Protein AF-0000000083567656 (afdb_homodimer)

Solvent-accessible surface area (backbone atoms only — not comparable to full-atom values): 22938 Å² total; per-residue (Å²): 100,52,28,38,37,32,30,38,28,47,14,82,64,32,54,47,35,60,22,26,68,74,39,54,60,36,34,38,37,46,45,46,76,47,65,49,95,73,38,38,42,34,34,30,36,38,22,74,48,55,68,63,61,49,52,60,35,38,71,75,17,85,25,46,45,78,73,39,84,72,50,76,50,93,74,30,33,34,33,35,31,38,36,64,36,57,42,62,67,59,34,40,33,42,74,72,58,58,33,43,76,49,38,37,34,33,51,45,65,32,31,41,35,35,35,38,24,61,27,68,66,42,47,50,50,48,51,50,51,30,57,77,68,70,44,70,67,39,78,76,45,30,25,32,71,35,56,58,52,84,64,20,58,32,72,16,50,70,68,24,46,50,49,50,46,49,33,53,74,66,32,42,52,81,34,87,87,38,47,66,56,57,48,13,56,75,72,71,47,50,49,68,60,41,52,53,36,42,31,49,30,48,43,30,34,42,49,57,65,42,64,72,48,79,81,64,76,73,80,78,73,80,123,100,52,31,39,38,32,31,38,29,48,15,82,66,34,56,48,35,60,25,26,67,74,38,54,60,36,35,38,37,47,45,48,76,46,66,50,95,73,39,38,44,35,35,31,36,38,23,72,50,56,68,63,62,48,52,59,36,39,70,74,18,84,25,47,45,77,74,38,82,70,50,77,50,94,74,30,33,34,32,34,31,37,34,63,37,58,44,62,66,60,35,41,35,44,74,72,56,57,34,43,78,50,37,37,34,33,51,44,64,31,31,41,34,35,34,39,24,62,26,68,68,42,47,50,50,51,51,50,51,29,58,77,68,70,43,70,66,39,76,76,44,29,24,32,70,35,54,58,51,85,65,21,58,34,74,17,49,69,67,26,46,49,49,50,47,50,34,53,74,68,30,43,52,79,34,87,87,37,47,65,58,58,47,13,56,75,71,71,47,50,47,68,60,42,54,52,38,41,31,49,30,49,44,32,35,41,48,58,66,41,64,72,50,80,80,69,78,73,80,76,74,80,124

Foldseek 3Di:
DKKKWKKKAFCVLAHLQQLCQQPQQKKKKWDDWDDDQAKIKTKIKIARDDPVSSCVRVVPTPQWAPWDWDDDDDRITIIIIIGGPNCNLVNCLCPPLVKDWHMWMDHRGMIMTMIMGPDVVSVVVSVVVCVVVVGDMGGDDMGDDWPDPPCHTLNAHPLLVVLVVLCVVVCVVPDPVADLCNSCVVVVHDSVVSVVSPVVSVVSNCVRPPVVDPDDPDPPPDD/DKKKFKKKAFCVLAHLQQLCQQPQQKKKKWDDWDDDLAKIKTKIKIARDDPVSSCVSVVPTPQWAPWDWDDDDDRITIIIIIGGPNCNLVNCLCPPLVKDWHMWMDHRGMIMTMIMGPDVVSVVVSVVVCVVVVGPMGGPDMGDDWPDPPCPTLNAHPQLVVLVVLCVVVCVVPDPVADLCNSCVVVVHHSVVSVVSPVVSCVSNCVRPPVVDPDDDDPPPDD

Radius of gyration: 25.38 Å; Cα contacts (8 Å, |Δi|>4): 922; chains: 2; bounding box: 62×74×57 Å

InterPro domains:
  IPR007050 Bacterioopsin activator-type, HTH domain [PF04967] (156-206)
  IPR031803 Bacterioopsin transcriptional activator, GAF and HTH associated domain [PF15915] (6-149)
  IPR036388 Winged helix-like DNA-binding domain superfamily [G3DSA:1.10.10.10] (137-203)

pLDDT: mean 82.45, std 15.42, range [22.59, 96.94]

Structure (mmCIF, N/CA/C/O backbone):
data_AF-0000000083567656-model_v1
#
loop_
_entity.id
_entity.type
_entity.pdbx_description
1 polymer 'Putative DNA binding protein'
#
loop_
_atom_site.group_PDB
_atom_site.id
_atom_site.type_symbol
_atom_site.label_atom_id
_atom_site.label_alt_id
_atom_site.label_comp_id
_atom_site.label_asym_id
_atom_site.label_entity_id
_atom_site.label_seq_id
_atom_site.pdbx_PDB_ins_code
_atom_site.Cartn_x
_atom_site.Cartn_y
_atom_site.Cartn_z
_atom_site.occupancy
_atom_site.B_iso_or_equiv
_atom_site.auth_seq_id
_atom_site.auth_comp_id
_atom_site.auth_asym_id
_atom_site.auth_atom_id
_atom_site.pdbx_PDB_model_num
ATOM 1 N N . MET A 1 1 ? -5.852 10.711 -6.688 1 58.94 1 MET A N 1
ATOM 2 C CA . MET A 1 1 ? -4.633 10.18 -6.09 1 58.94 1 MET A CA 1
ATOM 3 C C . MET A 1 1 ? -4.898 8.828 -5.426 1 58.94 1 MET A C 1
ATOM 5 O O . MET A 1 1 ? -5.988 8.594 -4.906 1 58.94 1 MET A O 1
ATOM 9 N N . SER A 1 2 ? -4.086 7.859 -5.734 1 74.5 2 SER A N 1
ATOM 10 C CA . SER A 1 2 ? -4.352 6.496 -5.289 1 74.5 2 SER A CA 1
ATOM 11 C C . SER A 1 2 ? -4.23 6.379 -3.771 1 74.5 2 SER A C 1
ATOM 13 O O . SER A 1 2 ? -3.617 7.23 -3.125 1 74.5 2 SER A O 1
ATOM 15 N N . LEU A 1 3 ? -5.02 5.609 -3.199 1 81.94 3 LEU A N 1
ATOM 16 C CA . LEU A 1 3 ? -4.945 5.312 -1.773 1 81.94 3 LEU A CA 1
ATOM 17 C C . LEU A 1 3 ? -5.055 3.811 -1.525 1 81.94 3 LEU A C 1
ATOM 19 O O . LEU A 1 3 ? -5.496 3.062 -2.398 1 81.94 3 LEU A O 1
ATOM 23 N N . PHE A 1 4 ? -4.559 3.469 -0.354 1 85 4 PHE A N 1
ATOM 24 C CA . PHE A 1 4 ? -4.57 2.061 0.02 1 85 4 PHE A CA 1
ATOM 25 C C . PHE A 1 4 ? -5.445 1.832 1.246 1 85 4 PHE A C 1
ATOM 27 O O . PHE A 1 4 ? -5.371 2.586 2.219 1 85 4 PHE A O 1
ATOM 34 N N . GLY A 1 5 ? -6.336 0.847 1.155 1 86.19 5 GLY A N 1
ATOM 35 C CA . GLY A 1 5 ? -7.148 0.437 2.289 1 86.19 5 GLY A CA 1
ATOM 36 C C . GLY A 1 5 ? -6.898 -0.998 2.715 1 86.19 5 GLY A C 1
ATOM 37 O O . GLY A 1 5 ? -6.746 -1.884 1.87 1 86.19 5 GLY A O 1
ATOM 38 N N . GLU A 1 6 ? -6.738 -1.201 3.996 1 86.75 6 GLU A N 1
ATOM 39 C CA . GLU A 1 6 ? -6.723 -2.543 4.57 1 86.75 6 GLU A CA 1
ATOM 40 C C . GLU A 1 6 ? -8.094 -2.924 5.121 1 86.75 6 GLU A C 1
ATOM 42 O O . GLU A 1 6 ? -8.68 -2.182 5.914 1 86.75 6 GLU A O 1
ATOM 47 N N . PHE A 1 7 ? -8.516 -4.102 4.672 1 89.31 7 PHE A N 1
ATOM 48 C CA . PHE A 1 7 ? -9.859 -4.531 5.047 1 89.31 7 PHE A CA 1
ATOM 49 C C . PHE A 1 7 ? -9.82 -5.887 5.742 1 89.31 7 PHE A C 1
ATOM 51 O O . PHE A 1 7 ? -8.953 -6.715 5.449 1 89.31 7 PHE A O 1
ATOM 58 N N . HIS A 1 8 ? -10.719 -6.047 6.645 1 91.56 8 HIS A N 1
ATOM 59 C CA . HIS A 1 8 ? -11.031 -7.359 7.199 1 91.56 8 HIS A CA 1
ATOM 60 C C . HIS A 1 8 ? -12.438 -7.805 6.801 1 91.56 8 HIS A C 1
ATOM 62 O O . HIS A 1 8 ? -13.367 -6.996 6.773 1 91.56 8 HIS A O 1
ATOM 68 N N . VAL A 1 9 ? -12.578 -9.016 6.469 1 93.12 9 VAL A N 1
ATOM 69 C CA . VAL A 1 9 ? -13.883 -9.602 6.164 1 93.12 9 VAL A CA 1
ATOM 70 C C . VAL A 1 9 ? -13.938 -11.031 6.707 1 93.12 9 VAL A C 1
ATOM 72 O O . VAL A 1 9 ? -13.016 -11.82 6.496 1 93.12 9 VAL A O 1
ATOM 75 N N . PRO A 1 10 ? -15.023 -11.32 7.402 1 93.75 10 PRO A N 1
ATOM 76 C CA . PRO A 1 10 ? -15.18 -12.711 7.832 1 93.75 10 PRO A CA 1
ATOM 77 C C . PRO A 1 10 ? -15.195 -13.688 6.664 1 93.75 10 PRO A C 1
ATOM 79 O O . PRO A 1 10 ? -15.742 -13.383 5.605 1 93.75 10 PRO A O 1
ATOM 82 N N . ALA A 1 11 ? -14.648 -14.898 6.895 1 92.69 11 ALA A N 1
ATOM 83 C CA . ALA A 1 11 ? -14.547 -15.898 5.832 1 92.69 11 ALA A CA 1
ATOM 84 C C . ALA A 1 11 ? -15.93 -16.312 5.328 1 92.69 11 ALA A C 1
ATOM 86 O O . ALA A 1 11 ? -16.094 -16.609 4.145 1 92.69 11 ALA A O 1
ATOM 87 N N . ASP A 1 12 ? -16.891 -16.297 6.152 1 91.19 12 ASP A N 1
ATOM 88 C CA . ASP A 1 12 ? -18.219 -16.719 5.754 1 91.19 12 ASP A CA 1
ATOM 89 C C . ASP A 1 12 ? -18.891 -15.672 4.867 1 91.19 12 ASP A C 1
ATOM 91 O O . ASP A 1 12 ? -19.922 -15.953 4.234 1 91.19 12 ASP A O 1
ATOM 95 N N . ALA A 1 13 ? -18.328 -14.516 4.754 1 89.88 13 ALA A N 1
ATOM 96 C CA . ALA A 1 13 ? -18.828 -13.469 3.865 1 89.88 13 ALA A CA 1
ATOM 97 C C . ALA A 1 13 ? -17.938 -13.328 2.631 1 89.88 13 ALA A C 1
ATOM 99 O O . ALA A 1 13 ? -18.078 -12.383 1.856 1 89.88 13 ALA A O 1
ATOM 100 N N . PHE A 1 14 ? -17 -14.219 2.424 1 88.25 14 PHE A N 1
ATOM 101 C CA . PHE A 1 14 ? -16.094 -14.125 1.29 1 88.25 14 PHE A CA 1
ATOM 102 C C . PHE A 1 14 ? -15.812 -15.508 0.711 1 88.25 14 PHE A C 1
ATOM 104 O O . PHE A 1 14 ? -16.594 -16.016 -0.099 1 88.25 14 PHE A O 1
ATOM 111 N N . ALA A 1 15 ? -14.688 -16.188 1.2 1 87.12 15 ALA A N 1
ATOM 112 C CA . ALA A 1 15 ? -14.391 -17.484 0.608 1 87.12 15 ALA A CA 1
ATOM 113 C C . ALA A 1 15 ? -13.789 -18.438 1.64 1 87.12 15 ALA A C 1
ATOM 115 O O . ALA A 1 15 ? -13.117 -18 2.58 1 87.12 15 ALA A O 1
ATOM 116 N N . LEU A 1 16 ? -14.094 -19.766 1.418 1 92 16 LEU A N 1
ATOM 117 C CA . LEU A 1 16 ? -13.414 -20.859 2.074 1 92 16 LEU A CA 1
ATOM 118 C C . LEU A 1 16 ? -13.727 -20.891 3.566 1 92 16 LEU A C 1
ATOM 120 O O . LEU A 1 16 ? -12.875 -21.266 4.379 1 92 16 LEU A O 1
ATOM 124 N N . ALA A 1 17 ? -14.914 -20.438 3.91 1 92.31 17 ALA A N 1
ATOM 125 C CA . ALA A 1 17 ? -15.297 -20.422 5.32 1 92.31 17 ALA A CA 1
ATOM 126 C C . ALA A 1 17 ? -15.234 -21.812 5.93 1 92.31 17 ALA A C 1
ATOM 128 O O . ALA A 1 17 ? -14.648 -22 6.996 1 92.31 17 ALA A O 1
ATOM 129 N N . GLU A 1 18 ? -15.789 -22.766 5.27 1 92.81 18 GLU A N 1
ATOM 130 C CA . GLU A 1 18 ? -15.82 -24.141 5.793 1 92.81 18 GLU A CA 1
ATOM 131 C C . GLU A 1 18 ? -14.422 -24.734 5.848 1 92.81 18 GLU A C 1
ATOM 133 O O . GLU A 1 18 ? -14.078 -25.438 6.801 1 92.81 18 GLU A O 1
ATOM 138 N N . THR A 1 19 ? -13.633 -24.484 4.816 1 93.56 19 THR A N 1
ATOM 139 C CA . THR A 1 19 ? -12.266 -24.984 4.766 1 93.56 19 THR A CA 1
ATOM 140 C C . THR A 1 19 ? -11.445 -24.453 5.934 1 93.56 19 THR A C 1
ATOM 142 O O . THR A 1 19 ? -10.766 -25.219 6.621 1 93.56 19 THR A O 1
ATOM 145 N N . LEU A 1 20 ? -11.562 -23.156 6.137 1 92.56 20 LEU A N 1
ATOM 146 C CA . LEU A 1 20 ? -10.797 -22.5 7.191 1 92.56 20 LEU A CA 1
ATOM 147 C C . LEU A 1 20 ? -11.266 -22.953 8.57 1 92.56 20 LEU A C 1
ATOM 149 O O . LEU A 1 20 ? -10.469 -23.047 9.508 1 92.56 20 LEU A O 1
ATOM 153 N N . ALA A 1 21 ? -12.531 -23.281 8.727 1 91.31 21 ALA A N 1
ATOM 154 C CA . ALA A 1 21 ? -13.07 -23.781 9.992 1 91.31 21 ALA A CA 1
ATOM 155 C C . ALA A 1 21 ? -12.547 -25.188 10.289 1 91.31 21 ALA A C 1
ATOM 157 O O . ALA A 1 21 ? -12.305 -25.531 11.445 1 91.31 21 ALA A O 1
ATOM 158 N N . THR A 1 22 ? -12.383 -25.953 9.266 1 90.81 22 THR A N 1
ATOM 159 C CA . THR A 1 22 ? -11.961 -27.344 9.391 1 90.81 22 THR A CA 1
ATOM 160 C C . THR A 1 22 ? -10.469 -27.422 9.711 1 90.81 22 THR A C 1
ATOM 162 O O . THR A 1 22 ? -10.031 -28.344 10.414 1 90.81 22 THR A O 1
ATOM 165 N N . ALA A 1 23 ? -9.703 -26.438 9.148 1 89.75 23 ALA A N 1
ATOM 166 C CA . ALA A 1 23 ? -8.25 -26.406 9.344 1 89.75 23 ALA A CA 1
ATOM 167 C C . ALA A 1 23 ? -7.793 -25.031 9.797 1 89.75 23 ALA A C 1
ATOM 169 O O . ALA A 1 23 ? -7.289 -24.234 8.992 1 89.75 23 ALA A O 1
ATOM 170 N N . PRO A 1 24 ? -7.801 -24.812 11.07 1 85.81 24 PRO A N 1
ATOM 171 C CA . PRO A 1 24 ? -7.562 -23.453 11.578 1 85.81 24 PRO A CA 1
ATOM 172 C C . PRO A 1 24 ? -6.109 -23.016 11.422 1 85.81 24 PRO A C 1
ATOM 174 O O . PRO A 1 24 ? -5.812 -21.828 11.516 1 85.81 24 PRO A O 1
ATOM 177 N N . GLU A 1 25 ? -5.234 -23.969 11.125 1 89.62 25 GLU A N 1
ATOM 178 C CA . GLU A 1 25 ? -3.822 -23.625 11.016 1 89.62 25 GLU A CA 1
ATOM 179 C C . GLU A 1 25 ? -3.463 -23.219 9.586 1 89.62 25 GLU A C 1
ATOM 181 O O . GLU A 1 25 ? -2.332 -22.812 9.312 1 89.62 25 GLU A O 1
ATOM 186 N N . LEU A 1 26 ? -4.465 -23.281 8.727 1 90.88 26 LEU A N 1
ATOM 187 C CA . LEU A 1 26 ? -4.227 -22.969 7.324 1 90.88 26 LEU A CA 1
ATOM 188 C C . LEU A 1 26 ? -3.955 -21.484 7.145 1 90.88 26 LEU A C 1
ATOM 190 O O . LEU A 1 26 ? -4.598 -20.641 7.785 1 90.88 26 LEU A O 1
ATOM 194 N N . ILE A 1 27 ? -3.041 -21.219 6.363 1 90.62 27 ILE A N 1
ATOM 195 C CA . ILE A 1 27 ? -2.773 -19.875 5.883 1 90.62 27 ILE A CA 1
ATOM 196 C C . ILE A 1 27 ? -2.92 -19.828 4.363 1 90.62 27 ILE A C 1
ATOM 198 O O . ILE A 1 27 ? -2.309 -20.625 3.648 1 90.62 27 ILE A O 1
ATOM 202 N N . ILE A 1 28 ? -3.773 -18.938 3.939 1 90.12 28 ILE A N 1
ATOM 203 C CA . ILE A 1 28 ? -4.004 -18.781 2.506 1 90.12 28 ILE A CA 1
ATOM 204 C C . ILE A 1 28 ? -3.574 -17.391 2.062 1 90.12 28 ILE A C 1
ATOM 206 O O . ILE A 1 28 ? -3.902 -16.391 2.717 1 90.12 28 ILE A O 1
ATOM 210 N N . GLU A 1 29 ? -2.83 -17.328 1.002 1 87.38 29 GLU A N 1
ATOM 211 C CA . GLU A 1 29 ? -2.408 -16.062 0.413 1 87.38 29 GLU A CA 1
ATOM 212 C C . GLU A 1 29 ? -2.686 -16.031 -1.087 1 87.38 29 GLU A C 1
ATOM 214 O O . GLU A 1 29 ? -2.148 -16.844 -1.84 1 87.38 29 GLU A O 1
ATOM 219 N N . THR A 1 30 ? -3.449 -15.008 -1.426 1 82.62 30 THR A N 1
ATOM 220 C CA . THR A 1 30 ? -3.775 -14.922 -2.846 1 82.62 30 THR A CA 1
ATOM 221 C C . THR A 1 30 ? -2.662 -14.219 -3.615 1 82.62 30 THR A C 1
ATOM 223 O O . THR A 1 30 ? -2.016 -13.305 -3.09 1 82.62 30 THR A O 1
ATOM 226 N N . GLU A 1 31 ? -2.285 -14.719 -4.688 1 67 31 GLU A N 1
ATOM 227 C CA . GLU A 1 31 ? -1.258 -14.133 -5.547 1 67 31 GLU A CA 1
ATOM 228 C C . GLU A 1 31 ? -1.872 -13.219 -6.602 1 67 31 GLU A C 1
ATOM 230 O O . GLU A 1 31 ? -1.476 -12.062 -6.734 1 67 31 GLU A O 1
ATOM 235 N N . ARG A 1 32 ? -2.639 -13.688 -7.461 1 63 32 ARG A N 1
ATOM 236 C CA . ARG A 1 32 ? -3.289 -12.969 -8.547 1 63 32 ARG A CA 1
ATOM 237 C C . ARG A 1 32 ? -4.758 -13.359 -8.664 1 63 32 ARG A C 1
ATOM 239 O O . ARG A 1 32 ? -5.117 -14.516 -8.445 1 63 32 ARG A O 1
ATOM 246 N N . VAL A 1 33 ? -5.473 -12.242 -8.719 1 61.16 33 VAL A N 1
ATOM 247 C CA . VAL A 1 33 ? -6.906 -12.492 -8.852 1 61.16 33 VAL A CA 1
ATOM 248 C C . VAL A 1 33 ? -7.367 -12.094 -10.258 1 61.16 33 VAL A C 1
ATOM 250 O O . VAL A 1 33 ? -7.066 -11 -10.727 1 61.16 33 VAL A O 1
ATOM 253 N N . ALA A 1 34 ? -7.684 -13.062 -10.969 1 60.03 34 ALA A N 1
ATOM 254 C CA . ALA A 1 34 ? -8.406 -12.766 -12.203 1 60.03 34 ALA A CA 1
ATOM 255 C C . ALA A 1 34 ? -9.914 -12.867 -11.984 1 60.03 34 ALA A C 1
ATOM 257 O O . ALA A 1 34 ? -10.398 -13.781 -11.312 1 60.03 34 ALA A O 1
ATOM 258 N N . ALA A 1 35 ? -10.484 -11.789 -12.25 1 58.16 35 ALA A N 1
ATOM 259 C CA . ALA A 1 35 ? -11.922 -11.797 -12.016 1 58.16 35 ALA A CA 1
ATOM 260 C C . ALA A 1 35 ? -12.695 -11.648 -13.32 1 58.16 35 ALA A C 1
ATOM 262 O O . ALA A 1 35 ? -12.297 -10.883 -14.195 1 58.16 35 ALA A O 1
ATOM 263 N N . THR A 1 36 ? -13.508 -12.68 -13.555 1 62.28 36 THR A N 1
ATOM 264 C CA . THR A 1 36 ? -14.586 -12.445 -14.5 1 62.28 36 THR A CA 1
ATOM 265 C C . THR A 1 36 ? -15.844 -11.953 -13.781 1 62.28 36 THR A C 1
ATOM 267 O O . THR A 1 36 ? -15.828 -11.75 -12.57 1 62.28 36 THR A O 1
ATOM 270 N N . GLU A 1 37 ? -16.875 -11.695 -14.531 1 60.84 37 GLU A N 1
ATOM 271 C CA . GLU A 1 37 ? -18.125 -11.164 -13.992 1 60.84 37 GLU A CA 1
ATOM 272 C C . GLU A 1 37 ? -18.688 -12.086 -12.914 1 60.84 37 GLU A C 1
ATOM 274 O O . GLU A 1 37 ? -19.312 -11.617 -11.961 1 60.84 37 GLU A O 1
ATOM 279 N N . GLU A 1 38 ? -18.453 -13.273 -12.938 1 66.56 38 GLU A N 1
ATOM 280 C CA . GLU A 1 38 ? -19.203 -14.164 -12.047 1 66.56 38 GLU A CA 1
ATOM 281 C C . GLU A 1 38 ? -18.25 -15.047 -11.234 1 66.56 38 GLU A C 1
ATOM 283 O O . GLU A 1 38 ? -18.672 -15.641 -10.234 1 66.56 38 GLU A O 1
ATOM 288 N N . VAL A 1 39 ? -17.141 -15.109 -11.734 1 71.38 39 VAL A N 1
ATOM 289 C CA . VAL A 1 39 ? -16.25 -16.078 -11.094 1 71.38 39 VAL A CA 1
ATOM 290 C C . VAL A 1 39 ? -14.883 -15.438 -10.836 1 71.38 39 VAL A C 1
ATOM 292 O O . VAL A 1 39 ? -14.375 -14.688 -11.672 1 71.38 39 VAL A O 1
ATOM 295 N N . LEU A 1 40 ? -14.516 -15.625 -9.531 1 78.31 40 LEU A N 1
ATOM 296 C CA . LEU A 1 40 ? -13.156 -15.242 -9.188 1 78.31 40 LEU A CA 1
ATOM 297 C C . LEU A 1 40 ? -12.211 -16.438 -9.258 1 78.31 40 LEU A C 1
ATOM 299 O O . LEU A 1 40 ? -12.484 -17.484 -8.656 1 78.31 40 LEU A O 1
ATOM 303 N N . THR A 1 41 ? -11.234 -16.375 -10.117 1 80.75 41 THR A N 1
ATOM 304 C CA . THR A 1 41 ? -10.273 -17.453 -10.266 1 80.75 41 THR A CA 1
ATOM 305 C C . THR A 1 41 ? -8.891 -17.031 -9.758 1 80.75 41 THR A C 1
ATOM 307 O O . THR A 1 41 ? -8.031 -16.656 -10.547 1 80.75 41 THR A O 1
ATOM 310 N N . PRO A 1 42 ? -8.75 -17.219 -8.469 1 84.12 42 PRO A N 1
ATOM 311 C CA . PRO A 1 42 ? -7.457 -16.812 -7.918 1 84.12 42 PRO A CA 1
ATOM 312 C C . PRO A 1 42 ? -6.418 -17.922 -7.977 1 84.12 42 PRO A C 1
ATOM 314 O O . PRO A 1 42 ? -6.773 -19.109 -8.016 1 84.12 42 PRO A O 1
ATOM 317 N N . TYR A 1 43 ? -5.207 -17.547 -8.188 1 83.81 43 TYR A N 1
ATOM 318 C CA . TYR A 1 43 ? -4.07 -18.344 -7.75 1 83.81 43 TYR A CA 1
ATOM 319 C C . TYR A 1 43 ? -3.709 -18.047 -6.301 1 83.81 43 TYR A C 1
ATOM 321 O O . TYR A 1 43 ? -3.643 -16.875 -5.902 1 83.81 43 TYR A O 1
ATOM 329 N N . PHE A 1 44 ? -3.586 -19.094 -5.496 1 87.75 44 PHE A N 1
ATOM 330 C CA . PHE A 1 44 ? -3.324 -18.812 -4.09 1 87.75 44 PHE A CA 1
ATOM 331 C C . PHE A 1 44 ? -2.408 -19.875 -3.488 1 87.75 44 P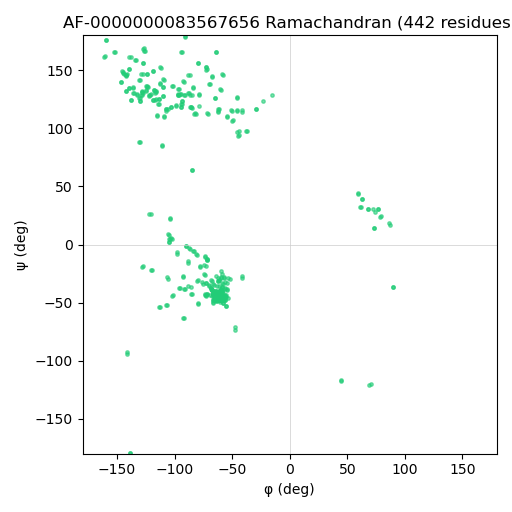HE A C 1
ATOM 333 O O . PHE A 1 44 ? -2.443 -21.031 -3.896 1 87.75 44 PHE A O 1
ATOM 340 N N . TRP A 1 45 ? -1.632 -19.438 -2.566 1 86.88 45 TRP A N 1
ATOM 341 C CA . TRP A 1 45 ? -0.732 -20.297 -1.812 1 86.88 45 TRP A CA 1
ATOM 342 C C . TRP A 1 45 ? -1.395 -20.781 -0.526 1 86.88 45 TRP A C 1
ATOM 344 O O . TRP A 1 45 ? -2.1 -20.016 0.142 1 86.88 45 TRP A O 1
ATOM 354 N N . VAL A 1 46 ? -1.152 -22 -0.217 1 90.62 46 VAL A N 1
ATOM 355 C CA . VAL A 1 46 ? -1.64 -22.578 1.029 1 90.62 46 VAL A CA 1
ATOM 356 C C . VAL A 1 46 ? -0.465 -23.109 1.844 1 90.62 46 VAL A C 1
ATOM 358 O O . VAL A 1 46 ? 0.395 -23.828 1.313 1 90.62 46 VAL A O 1
ATOM 361 N N . SER A 1 47 ? -0.454 -22.672 3.078 1 91.5 47 SER A N 1
ATOM 362 C CA . SER A 1 47 ? 0.567 -23.156 4.004 1 91.5 47 SER A CA 1
ATOM 363 C C . SER A 1 47 ? -0.021 -23.422 5.383 1 91.5 47 SER A C 1
ATOM 365 O O . SER A 1 47 ? -1.234 -23.328 5.578 1 91.5 47 SER A O 1
ATOM 367 N N . GLY A 1 48 ? 0.865 -23.875 6.348 1 87.56 48 GLY A N 1
ATOM 368 C CA . GLY A 1 48 ? 0.423 -24.172 7.703 1 87.56 48 GLY A CA 1
ATOM 369 C C . GLY A 1 48 ? -0.028 -25.609 7.883 1 87.56 48 GLY A C 1
ATOM 370 O O . GLY A 1 48 ? 0.013 -26.141 8.992 1 87.56 48 GLY A O 1
ATOM 371 N N . GLU A 1 49 ? -0.653 -26.156 6.898 1 81.31 49 GLU A N 1
ATOM 372 C CA . GLU A 1 49 ? -1.033 -27.562 6.848 1 81.31 49 GLU A CA 1
ATOM 373 C C . GLU A 1 49 ? -0.511 -28.234 5.578 1 81.31 49 GLU A C 1
ATOM 375 O O . GLU A 1 49 ? -0.053 -27.562 4.656 1 81.31 49 GLU A O 1
ATOM 380 N N . ASP A 1 50 ? -0.581 -29.484 5.633 1 81.5 50 ASP A N 1
ATOM 381 C CA . ASP A 1 50 ? -0.178 -30.156 4.402 1 81.5 50 ASP A CA 1
ATOM 382 C C . ASP A 1 50 ? -1.228 -29.984 3.309 1 81.5 50 ASP A C 1
ATOM 384 O O . ASP A 1 50 ? -2.4 -29.734 3.602 1 81.5 50 ASP A O 1
ATOM 388 N N . GLY A 1 51 ? -0.735 -29.984 2.094 1 83.75 51 GLY A N 1
ATOM 389 C CA . GLY A 1 51 ? -1.576 -29.812 0.921 1 83.75 51 GLY A CA 1
ATOM 390 C C . GLY A 1 51 ? -2.754 -30.766 0.874 1 83.75 51 GLY A C 1
ATOM 391 O O . GLY A 1 51 ? -3.85 -30.391 0.454 1 83.75 51 GLY A O 1
ATOM 392 N N . VAL A 1 52 ? -2.594 -31.922 1.44 1 86.12 52 VAL A N 1
ATOM 393 C CA . VAL A 1 52 ? -3.643 -32.938 1.407 1 86.12 52 VAL A CA 1
ATOM 394 C C . VAL A 1 52 ? -4.781 -32.531 2.342 1 86.12 52 VAL A C 1
ATOM 396 O O . VAL A 1 52 ? -5.957 -32.656 1.991 1 86.12 52 VAL A O 1
ATOM 399 N N . ALA A 1 53 ? -4.418 -32.062 3.537 1 88.69 53 ALA A N 1
ATOM 400 C CA . ALA A 1 53 ? -5.418 -31.625 4.496 1 88.69 53 ALA A CA 1
ATOM 401 C C . ALA A 1 53 ? -6.258 -30.484 3.92 1 88.69 53 ALA A C 1
ATOM 403 O O . ALA A 1 53 ? -7.473 -30.438 4.121 1 88.69 53 ALA A O 1
ATOM 404 N N . PHE A 1 54 ? -5.621 -29.656 3.227 1 93.94 54 PHE A N 1
ATOM 405 C CA . PHE A 1 54 ? -6.34 -28.562 2.6 1 93.94 54 PHE A CA 1
ATOM 406 C C . PHE A 1 54 ? -7.289 -29.078 1.525 1 93.94 54 PHE A C 1
ATOM 408 O O . PHE A 1 54 ? -8.453 -28.672 1.474 1 93.94 54 PHE A O 1
ATOM 415 N N . GLU A 1 55 ? -6.754 -29.891 0.668 1 94.69 55 GLU A N 1
ATOM 416 C CA . GLU A 1 55 ? -7.559 -30.406 -0.435 1 94.69 55 GLU A CA 1
ATOM 417 C C . GLU A 1 55 ? -8.781 -31.172 0.079 1 94.69 55 GLU A C 1
ATOM 419 O O . GLU A 1 55 ? -9.867 -31.047 -0.484 1 94.69 55 GLU A O 1
ATOM 424 N N . ASP A 1 56 ? -8.617 -31.875 1.166 1 92.75 56 ASP A N 1
ATOM 425 C CA . ASP A 1 56 ? -9.727 -32.594 1.783 1 92.75 56 ASP A CA 1
ATOM 426 C C . ASP A 1 56 ? -10.766 -31.625 2.336 1 92.75 56 ASP A C 1
ATOM 428 O O . ASP A 1 56 ? -11.969 -31.812 2.148 1 92.75 56 ASP A O 1
ATOM 432 N N . ALA A 1 57 ? -10.266 -30.594 2.967 1 92.44 57 ALA A N 1
ATOM 433 C CA . ALA A 1 57 ? -11.164 -29.594 3.551 1 92.44 57 ALA A CA 1
ATOM 434 C C . ALA A 1 57 ? -11.898 -28.812 2.467 1 92.44 57 ALA A C 1
ATOM 436 O O . ALA A 1 57 ? -13.078 -28.484 2.617 1 92.44 57 ALA A O 1
ATOM 437 N N . ALA A 1 58 ? -11.164 -28.547 1.406 1 94.06 58 ALA A N 1
ATOM 438 C CA . ALA A 1 58 ? -11.711 -27.734 0.321 1 94.06 58 ALA A CA 1
ATOM 439 C C . ALA A 1 58 ? -12.734 -28.531 -0.49 1 94.06 58 ALA A C 1
ATOM 441 O O . ALA A 1 58 ? -13.617 -27.953 -1.123 1 94.06 58 ALA A O 1
ATOM 442 N N . ALA A 1 59 ? -12.586 -29.828 -0.475 1 92.94 59 ALA A N 1
ATOM 443 C CA . ALA A 1 59 ? -13.453 -30.688 -1.278 1 92.94 59 ALA A CA 1
ATOM 444 C C . ALA A 1 59 ? -14.922 -30.5 -0.884 1 92.94 59 ALA A C 1
ATOM 446 O O . ALA A 1 59 ? -15.812 -30.594 -1.729 1 92.94 59 ALA A O 1
ATOM 447 N N . ASP A 1 60 ? -15.195 -30.156 0.305 1 90 60 ASP A N 1
ATOM 448 C CA . ASP A 1 60 ? -16.562 -30.047 0.811 1 90 60 ASP A CA 1
ATOM 449 C C . ASP A 1 60 ? -16.984 -28.578 0.938 1 90 60 ASP A C 1
ATOM 451 O O . ASP A 1 60 ? -18.062 -28.281 1.443 1 90 60 ASP A O 1
ATOM 455 N N . ASP A 1 61 ? -16.172 -27.719 0.581 1 93.62 61 ASP A N 1
ATOM 456 C CA . ASP A 1 61 ? -16.453 -26.297 0.704 1 93.62 61 ASP A CA 1
ATOM 457 C C . ASP A 1 61 ? -17.234 -25.781 -0.51 1 93.62 61 ASP A C 1
ATOM 459 O O . ASP A 1 61 ? -16.734 -25.844 -1.637 1 93.62 61 ASP A O 1
ATOM 463 N N . PRO A 1 62 ? -18.422 -25.281 -0.343 1 91.25 62 PRO A N 1
ATOM 464 C CA . PRO A 1 62 ? -19.25 -24.875 -1.477 1 91.25 62 PRO A CA 1
ATOM 465 C C . PRO A 1 62 ? -18.734 -23.609 -2.156 1 91.25 62 PRO A C 1
ATOM 467 O O . PRO A 1 62 ? -19.141 -23.297 -3.279 1 91.25 62 PRO A O 1
ATOM 470 N N . SER A 1 63 ? -17.812 -22.891 -1.538 1 90 63 SER A N 1
ATOM 471 C CA . SER A 1 63 ? -17.359 -21.625 -2.082 1 90 63 SER A CA 1
ATOM 472 C C . SER A 1 63 ? -16.234 -21.812 -3.088 1 90 63 SER A C 1
ATOM 474 O O . SER A 1 63 ? -15.789 -20.844 -3.717 1 90 63 SER A O 1
ATOM 476 N N . ILE A 1 64 ? -15.812 -23.094 -3.234 1 91.19 64 ILE A N 1
ATOM 477 C CA . ILE A 1 64 ? -14.664 -23.312 -4.105 1 91.19 64 ILE A CA 1
ATOM 478 C C . ILE A 1 64 ? -14.93 -24.531 -5 1 91.19 64 ILE A C 1
ATOM 480 O O . ILE A 1 64 ? -15.508 -25.516 -4.551 1 91.19 64 ILE A O 1
ATOM 484 N N . ARG A 1 65 ? -14.625 -24.422 -6.27 1 91.56 65 ARG A N 1
ATOM 485 C CA . ARG A 1 65 ? -14.719 -25.547 -7.188 1 91.56 65 ARG A CA 1
ATOM 486 C C . ARG A 1 65 ? -13.531 -25.562 -8.148 1 91.56 65 ARG A C 1
ATOM 488 O O . ARG A 1 65 ? -12.797 -24.594 -8.258 1 91.56 65 ARG A O 1
ATOM 495 N N . HIS A 1 66 ? -13.203 -26.734 -8.836 1 91.94 66 HIS A N 1
ATOM 496 C CA . HIS A 1 66 ? -12.156 -26.938 -9.828 1 91.94 66 HIS A CA 1
ATOM 497 C C . HIS A 1 66 ? -10.781 -26.625 -9.242 1 91.94 66 HIS A C 1
ATOM 499 O O . HIS A 1 66 ? -9.992 -25.891 -9.852 1 91.94 66 HIS A O 1
ATOM 505 N N . LEU A 1 67 ? -10.602 -27.094 -8.078 1 93.94 67 LEU A N 1
ATOM 506 C CA . LEU A 1 67 ? -9.32 -26.938 -7.398 1 93.94 67 LEU A CA 1
ATOM 507 C C . LEU A 1 67 ? -8.219 -27.688 -8.133 1 93.94 67 LEU A C 1
ATOM 509 O O . LEU A 1 67 ? -8.359 -28.875 -8.43 1 93.94 67 LEU A O 1
ATOM 513 N N . ARG A 1 68 ? -7.191 -26.984 -8.445 1 91.31 68 ARG A N 1
ATOM 514 C CA . ARG A 1 68 ? -6.047 -27.578 -9.133 1 91.31 68 ARG A CA 1
ATOM 515 C C . ARG A 1 68 ? -4.746 -27.25 -8.414 1 91.31 68 ARG A C 1
ATOM 517 O O . ARG A 1 68 ? -4.473 -26.078 -8.109 1 91.31 68 ARG A O 1
ATOM 524 N N . HIS A 1 69 ? -4.039 -28.25 -8.172 1 92.62 69 HIS A N 1
ATOM 525 C CA . HIS A 1 69 ? -2.693 -28.062 -7.637 1 92.62 69 HIS A CA 1
ATOM 526 C C . HIS A 1 69 ? -1.714 -27.672 -8.734 1 92.62 69 HIS A C 1
ATOM 528 O O . HIS A 1 69 ? -1.655 -28.312 -9.789 1 92.62 69 HIS A O 1
ATOM 534 N N . ILE A 1 70 ? -1.024 -26.672 -8.492 1 85.69 70 ILE A N 1
ATOM 535 C CA . ILE A 1 70 ? -0.191 -26.109 -9.555 1 85.69 70 ILE A CA 1
ATOM 536 C C . ILE A 1 70 ? 1.277 -26.422 -9.273 1 85.69 70 ILE A C 1
ATOM 538 O O . ILE A 1 70 ? 1.995 -26.906 -10.148 1 85.69 70 ILE A O 1
ATOM 542 N N . ASP A 1 71 ? 1.741 -26.109 -8.078 1 84.31 71 ASP A N 1
ATOM 543 C CA . ASP A 1 71 ? 3.156 -26.266 -7.758 1 84.31 71 ASP A CA 1
ATOM 544 C C . ASP A 1 71 ? 3.377 -26.281 -6.25 1 84.31 71 ASP A C 1
ATOM 546 O O . ASP A 1 71 ? 2.467 -25.984 -5.477 1 84.31 71 ASP A O 1
ATOM 550 N N . ASP A 1 72 ? 4.508 -26.781 -5.84 1 83.56 72 ASP A N 1
ATOM 551 C CA . ASP A 1 72 ? 4.934 -26.781 -4.445 1 83.56 72 ASP A CA 1
ATOM 552 C C . ASP A 1 72 ? 6.25 -26.031 -4.273 1 83.56 72 ASP A C 1
ATOM 554 O O . ASP A 1 72 ? 7.176 -26.203 -5.07 1 83.56 72 ASP A O 1
ATOM 558 N N . VAL A 1 73 ? 6.156 -25.156 -3.328 1 73.69 73 VAL A N 1
ATOM 559 C CA . VAL A 1 73 ? 7.398 -24.469 -2.988 1 73.69 73 VAL A CA 1
ATOM 560 C C . VAL A 1 73 ? 7.609 -24.5 -1.477 1 73.69 73 VAL A C 1
ATOM 562 O O . VAL A 1 73 ? 6.805 -23.953 -0.72 1 73.69 73 VAL A O 1
ATOM 565 N N . ASP A 1 74 ? 8.742 -24.984 -1.15 1 74.94 74 ASP A N 1
ATOM 566 C CA . ASP A 1 74 ? 9.062 -25.125 0.269 1 74.94 74 ASP A CA 1
ATOM 567 C C . ASP A 1 74 ? 7.887 -25.703 1.046 1 74.94 74 ASP A C 1
ATOM 569 O O . ASP A 1 74 ? 7.5 -26.859 0.829 1 74.94 74 ASP A O 1
ATOM 573 N N . ARG A 1 75 ? 7.344 -24.922 1.983 1 77.62 75 ARG A N 1
ATOM 574 C CA . ARG A 1 75 ? 6.262 -25.422 2.82 1 77.62 75 ARG A CA 1
ATOM 575 C C . ARG A 1 75 ? 4.914 -24.859 2.387 1 77.62 75 ARG A C 1
ATOM 577 O O . ARG A 1 75 ? 3.963 -24.844 3.168 1 77.62 75 ARG A O 1
ATOM 584 N N . ALA A 1 76 ? 4.891 -24.438 1.119 1 84.94 76 ALA A N 1
ATOM 585 C CA . ALA A 1 76 ? 3.639 -23.875 0.614 1 84.94 76 ALA A CA 1
ATOM 586 C C . ALA A 1 76 ? 3.254 -24.516 -0.72 1 84.94 76 ALA A C 1
ATOM 588 O O . ALA A 1 76 ? 4.121 -24.922 -1.499 1 84.94 76 ALA A O 1
ATOM 589 N N . SER A 1 77 ? 1.973 -24.734 -0.873 1 88.5 77 SER A N 1
ATOM 590 C CA . SER A 1 77 ? 1.437 -25.25 -2.123 1 88.5 77 SER A CA 1
ATOM 591 C C . SER A 1 77 ? 0.622 -24.203 -2.865 1 88.5 77 SER A C 1
ATOM 593 O O . SER A 1 77 ? -0.145 -23.453 -2.252 1 88.5 77 SER A O 1
ATOM 595 N N . LEU A 1 78 ? 0.882 -24.141 -4.219 1 86.94 78 LEU A N 1
ATOM 596 C CA . LEU A 1 78 ? 0.151 -23.219 -5.074 1 86.94 78 LEU A CA 1
ATOM 597 C C . LEU A 1 78 ? -1.045 -23.906 -5.723 1 86.94 78 LEU A C 1
ATOM 599 O O . LEU A 1 78 ? -0.912 -25 -6.277 1 86.94 78 LEU A O 1
ATOM 603 N N . TYR A 1 79 ? -2.154 -23.234 -5.574 1 89.06 79 TYR A N 1
ATOM 604 C CA . TYR A 1 79 ? -3.383 -23.781 -6.141 1 89.06 79 TYR A CA 1
ATOM 605 C C . TYR A 1 79 ? -4.074 -22.75 -7.027 1 89.06 79 TYR A C 1
ATOM 607 O O . TYR A 1 79 ? -3.803 -21.562 -6.926 1 89.06 79 TYR A O 1
ATOM 615 N N . ARG A 1 80 ? -4.855 -23.266 -7.914 1 88.62 80 ARG A N 1
ATOM 616 C CA . ARG A 1 80 ? -5.832 -22.484 -8.648 1 88.62 80 ARG A CA 1
ATOM 617 C C . ARG A 1 80 ? -7.238 -23.047 -8.469 1 88.62 80 ARG A C 1
ATOM 619 O O . ARG A 1 80 ? -7.43 -24.266 -8.445 1 88.62 80 ARG A O 1
ATOM 626 N N . ALA A 1 81 ? -8.18 -22.156 -8.242 1 90 81 ALA A N 1
ATOM 627 C CA . ALA A 1 81 ? -9.562 -22.609 -8.102 1 90 81 ALA A CA 1
ATOM 628 C C . ALA A 1 81 ? -10.539 -21.516 -8.516 1 90 81 ALA A C 1
ATOM 630 O O . ALA A 1 81 ? -10.141 -20.375 -8.758 1 90 81 ALA A O 1
ATOM 631 N N . GLU A 1 82 ? -11.727 -21.922 -8.695 1 87.25 82 GLU A N 1
ATOM 632 C CA . GLU A 1 82 ? -12.812 -20.969 -8.898 1 87.25 82 GLU A CA 1
ATOM 633 C C . GLU A 1 82 ? -13.594 -20.734 -7.605 1 87.25 82 GLU A C 1
ATOM 635 O O . GLU A 1 82 ? -14.062 -21.688 -6.98 1 87.25 82 GLU A O 1
ATOM 640 N N . TRP A 1 83 ? -13.547 -19.5 -7.254 1 87.19 83 TRP A N 1
ATOM 641 C CA . TRP A 1 83 ? -14.383 -19.125 -6.117 1 87.19 83 TRP A CA 1
ATOM 642 C C . TRP A 1 83 ? -15.75 -18.641 -6.586 1 87.19 83 TRP A C 1
ATOM 644 O O . TRP A 1 83 ? -15.859 -17.703 -7.371 1 87.19 83 TRP A O 1
ATOM 654 N N . THR A 1 84 ? -16.844 -19.219 -5.996 1 82.06 84 THR A N 1
ATOM 655 C CA . THR A 1 84 ? -18.156 -19.047 -6.613 1 82.06 84 THR A CA 1
ATOM 656 C C . THR A 1 84 ? -19.125 -18.359 -5.656 1 82.06 84 THR A C 1
ATOM 658 O O . THR A 1 84 ? -20.141 -17.797 -6.082 1 82.06 84 THR A O 1
ATOM 661 N N . GLU A 1 85 ? -18.859 -18.422 -4.395 1 82.94 85 GLU A N 1
ATOM 662 C CA . GLU A 1 85 ? -19.781 -17.812 -3.443 1 82.94 85 GLU A CA 1
ATOM 663 C C . GLU A 1 85 ? -19.188 -16.562 -2.799 1 82.94 85 GLU A C 1
ATOM 665 O O . GLU A 1 85 ? -18 -16.531 -2.5 1 82.94 85 GLU A O 1
ATOM 670 N N . ASN A 1 86 ? -20 -15.586 -2.605 1 81.81 86 ASN A N 1
ATOM 671 C CA . ASN A 1 86 ? -19.703 -14.383 -1.84 1 81.81 86 ASN A CA 1
ATOM 672 C C . ASN A 1 86 ? -18.562 -13.594 -2.465 1 81.81 86 ASN A C 1
ATOM 674 O O . ASN A 1 86 ? -17.719 -13.039 -1.751 1 81.81 86 ASN A O 1
ATOM 678 N N . VAL A 1 87 ? -18.516 -13.688 -3.82 1 81 87 VAL A N 1
ATOM 679 C CA . VAL A 1 87 ? -17.391 -13.016 -4.484 1 81 87 VAL A CA 1
ATOM 680 C C . VAL A 1 87 ? -17.875 -11.711 -5.105 1 81 87 VAL A C 1
ATOM 682 O O . VAL A 1 87 ? -17.078 -10.977 -5.711 1 81 87 VAL A O 1
ATOM 685 N N . GLU A 1 88 ? -19.062 -11.383 -4.875 1 82.44 88 GLU A N 1
ATOM 686 C CA . GLU A 1 88 ? -19.688 -10.242 -5.555 1 82.44 88 GLU A CA 1
ATOM 687 C C . GLU A 1 88 ? -18.953 -8.945 -5.227 1 82.44 88 GLU A C 1
ATOM 689 O O . GLU A 1 88 ? -18.766 -8.102 -6.102 1 82.44 88 GLU A O 1
ATOM 694 N N . SER A 1 89 ? -18.578 -8.805 -3.951 1 83.56 89 SER A N 1
ATOM 695 C CA . SER A 1 89 ? -17.938 -7.57 -3.525 1 83.56 89 SER A CA 1
ATOM 696 C C . SER A 1 89 ? -16.578 -7.387 -4.215 1 83.56 89 SER A C 1
ATOM 698 O O . SER A 1 89 ? -16.25 -6.281 -4.652 1 83.56 89 SER A O 1
ATOM 700 N N . ILE A 1 90 ? -15.875 -8.477 -4.316 1 82.69 90 ILE A N 1
ATOM 701 C CA . ILE A 1 90 ? -14.547 -8.406 -4.914 1 82.69 90 ILE A CA 1
ATOM 702 C C . ILE A 1 90 ? -14.672 -8.203 -6.422 1 82.69 90 ILE A C 1
ATOM 704 O O . ILE A 1 90 ? -13.906 -7.441 -7.016 1 82.69 90 ILE A O 1
ATOM 708 N N . VAL A 1 91 ? -15.562 -8.914 -7.035 1 81 91 VAL A N 1
ATOM 709 C CA . VAL A 1 91 ? -15.82 -8.734 -8.461 1 81 91 VAL A CA 1
ATOM 710 C C . VAL A 1 91 ? -16.188 -7.277 -8.742 1 81 91 VAL A C 1
ATOM 712 O O . VAL A 1 91 ? -15.68 -6.668 -9.68 1 81 91 VAL A O 1
ATOM 715 N N . TYR A 1 92 ? -17.047 -6.75 -7.895 1 85.38 92 TYR A N 1
ATOM 716 C CA . TYR A 1 92 ? -17.453 -5.352 -8.016 1 85.38 92 TYR A CA 1
ATOM 717 C C . TYR A 1 92 ? -16.25 -4.426 -7.883 1 85.38 92 TYR A C 1
ATOM 719 O O . TYR A 1 92 ? -16.094 -3.484 -8.664 1 85.38 92 TYR A O 1
ATOM 727 N N . ALA A 1 93 ? -15.414 -4.645 -6.887 1 85.56 93 ALA A N 1
ATOM 728 C CA . ALA A 1 93 ? -14.227 -3.826 -6.664 1 85.56 93 ALA A CA 1
ATOM 729 C C . ALA A 1 93 ? -13.336 -3.797 -7.902 1 85.56 93 ALA A C 1
ATOM 731 O O . ALA A 1 93 ? -12.867 -2.734 -8.312 1 85.56 93 ALA A O 1
ATOM 732 N N . TYR A 1 94 ? -13.234 -4.922 -8.586 1 80.81 94 TYR A N 1
ATOM 733 C CA . TYR A 1 94 ? -12.344 -5.066 -9.727 1 80.81 94 TYR A CA 1
ATOM 734 C C . TYR A 1 94 ? -12.969 -4.453 -10.984 1 80.81 94 TYR A C 1
ATOM 736 O O . TYR A 1 94 ? -12.312 -3.678 -11.688 1 80.81 94 TYR A O 1
ATOM 744 N N . THR A 1 95 ? -14.172 -4.848 -11.258 1 79.94 95 THR A N 1
ATOM 745 C CA . THR A 1 95 ? -14.75 -4.594 -12.57 1 79.94 95 THR A CA 1
ATOM 746 C C . THR A 1 95 ? -15.398 -3.217 -12.625 1 79.94 95 THR A C 1
ATOM 748 O O . THR A 1 95 ? -15.344 -2.533 -13.648 1 79.94 95 THR A O 1
ATOM 751 N N . THR A 1 96 ? -16.016 -2.791 -11.531 1 83.5 96 THR A N 1
ATOM 752 C CA . THR A 1 96 ? -16.781 -1.551 -11.539 1 83.5 96 THR A CA 1
ATOM 753 C C . THR A 1 96 ? -15.992 -0.417 -10.898 1 83.5 96 THR A C 1
ATOM 755 O O . THR A 1 96 ? -15.883 0.669 -11.469 1 83.5 96 THR A O 1
ATOM 758 N N . VAL A 1 97 ? -15.375 -0.725 -9.797 1 87.56 97 VAL A N 1
ATOM 759 C CA . VAL A 1 97 ? -14.648 0.307 -9.07 1 87.56 97 VAL A CA 1
ATOM 760 C C . VAL A 1 97 ? -13.281 0.525 -9.711 1 87.56 97 VAL A C 1
ATOM 762 O O . VAL A 1 97 ? -12.758 1.642 -9.703 1 87.56 97 VAL A O 1
ATOM 765 N N . GLY A 1 98 ? -12.727 -0.518 -10.273 1 84.06 98 GLY A N 1
ATOM 766 C CA . GLY A 1 98 ? -11.391 -0.443 -10.836 1 84.06 98 GLY A CA 1
ATOM 767 C C . GLY A 1 98 ? -10.297 -0.521 -9.789 1 84.06 98 GLY A C 1
ATOM 768 O O . GLY A 1 98 ? -9.211 0.037 -9.969 1 84.06 98 GLY A O 1
ATOM 769 N N . ALA A 1 99 ? -10.625 -1.126 -8.664 1 86.75 99 ALA A N 1
ATOM 770 C CA . ALA A 1 99 ? -9.648 -1.292 -7.594 1 86.75 99 ALA A CA 1
ATOM 771 C C . ALA A 1 99 ? -8.719 -2.469 -7.879 1 86.75 99 ALA A C 1
ATOM 773 O O . ALA A 1 99 ? -9.039 -3.334 -8.695 1 86.75 99 ALA A O 1
ATOM 774 N N . THR A 1 100 ? -7.578 -2.42 -7.289 1 83.38 100 THR A N 1
ATOM 775 C CA . THR A 1 100 ? -6.613 -3.508 -7.402 1 83.38 100 THR A CA 1
ATOM 776 C C . THR A 1 100 ? -6.414 -4.195 -6.055 1 83.38 100 THR A C 1
ATOM 778 O O . THR A 1 100 ? -6.098 -3.541 -5.059 1 83.38 100 THR A O 1
ATOM 781 N N . ILE A 1 101 ? -6.625 -5.492 -6.082 1 85.25 101 ILE A N 1
ATOM 782 C CA . ILE A 1 101 ? -6.32 -6.262 -4.879 1 85.25 101 ILE A CA 1
ATOM 783 C C . ILE A 1 101 ? -4.828 -6.594 -4.844 1 85.25 101 ILE A C 1
ATOM 785 O O . ILE A 1 101 ? -4.344 -7.391 -5.648 1 85.25 101 ILE A O 1
ATOM 789 N N . LEU A 1 102 ? -4.184 -6.023 -3.922 1 81.94 102 LEU A N 1
ATOM 790 C CA . LEU A 1 102 ? -2.736 -6.195 -3.846 1 81.94 102 LEU A CA 1
ATOM 791 C C . LEU A 1 102 ? -2.381 -7.469 -3.086 1 81.94 102 LEU A C 1
ATOM 793 O O . LEU A 1 102 ? -1.433 -8.172 -3.449 1 81.94 102 LEU A O 1
ATOM 797 N N . GLU A 1 103 ? -3.102 -7.656 -2.023 1 84.31 103 GLU A N 1
ATOM 798 C CA . GLU A 1 103 ? -2.906 -8.836 -1.189 1 84.31 103 GLU A CA 1
ATOM 799 C C . GLU A 1 103 ? -4.223 -9.297 -0.568 1 84.31 103 GLU A C 1
ATOM 801 O O . GLU A 1 103 ? -5.07 -8.469 -0.218 1 84.31 103 GLU A O 1
ATOM 806 N N . ALA A 1 104 ? -4.398 -10.508 -0.529 1 88.5 104 ALA A N 1
ATOM 807 C CA . ALA A 1 104 ? -5.484 -11.148 0.207 1 88.5 104 ALA A CA 1
ATOM 808 C C . ALA A 1 104 ? -4.992 -12.391 0.939 1 88.5 104 ALA A C 1
ATOM 810 O O . ALA A 1 104 ? -4.355 -13.266 0.339 1 88.5 104 ALA A O 1
ATOM 811 N N . SER A 1 105 ? -5.219 -12.391 2.211 1 91.56 105 SER A N 1
ATOM 812 C CA . SER A 1 105 ? -4.777 -13.539 2.996 1 91.56 105 SER A CA 1
ATOM 813 C C . SER A 1 105 ? -5.816 -13.922 4.043 1 91.56 105 SER A C 1
ATOM 815 O O . SER A 1 105 ? -6.578 -13.07 4.512 1 91.56 105 SER A O 1
ATOM 817 N N . ALA A 1 106 ? -5.773 -15.188 4.312 1 92.81 106 ALA A N 1
ATOM 818 C CA . ALA A 1 106 ? -6.699 -15.695 5.32 1 92.81 106 ALA A CA 1
ATOM 819 C C . ALA A 1 106 ? -5.961 -16.5 6.387 1 92.81 106 ALA A C 1
ATOM 821 O O . ALA A 1 106 ? -5.035 -17.25 6.078 1 92.81 106 ALA A O 1
ATOM 822 N N . GLN A 1 107 ? -6.258 -16.203 7.559 1 88.94 107 GLN A N 1
ATOM 823 C CA . GLN A 1 107 ? -5.867 -16.984 8.727 1 88.94 107 GLN A CA 1
ATOM 824 C C . GLN A 1 107 ? -7.004 -17.062 9.742 1 88.94 107 GLN A C 1
ATOM 826 O O . GLN A 1 107 ? -7.68 -16.062 10 1 88.94 107 GLN A O 1
ATOM 831 N N . GLY A 1 108 ? -7.195 -18.25 10.203 1 88.69 108 GLY A N 1
ATOM 832 C CA . GLY A 1 108 ? -8.359 -18.422 11.062 1 88.69 108 GLY A CA 1
ATOM 833 C C . GLY A 1 108 ? -9.672 -18.297 10.32 1 88.69 108 GLY A C 1
ATOM 834 O O . GLY A 1 108 ? -9.906 -19.031 9.352 1 88.69 108 GLY A O 1
ATOM 835 N N . ASP A 1 109 ? -10.5 -17.344 10.727 1 90.69 109 ASP A N 1
ATOM 836 C CA . ASP A 1 109 ? -11.82 -17.234 10.125 1 90.69 109 ASP A CA 1
ATOM 837 C C . ASP A 1 109 ? -12.016 -15.867 9.477 1 90.69 109 ASP A C 1
ATOM 839 O O . ASP A 1 109 ? -13.148 -15.406 9.305 1 90.69 109 ASP A O 1
ATOM 843 N N . GLU A 1 110 ? -10.883 -15.312 9.102 1 93.31 110 GLU A N 1
ATOM 844 C CA . GLU A 1 110 ? -10.992 -13.969 8.547 1 93.31 110 GLU A CA 1
ATOM 845 C C . GLU A 1 110 ? -10.016 -13.773 7.387 1 93.31 110 GLU A C 1
ATOM 847 O O . GLU A 1 110 ? -8.945 -14.383 7.359 1 93.31 110 GLU A O 1
ATOM 852 N N . TRP A 1 111 ? -10.484 -13.008 6.488 1 93.56 111 TRP A N 1
ATOM 853 C CA . TRP A 1 111 ? -9.633 -12.555 5.387 1 93.56 111 TRP A CA 1
ATOM 854 C C . TRP A 1 111 ? -9.156 -11.125 5.621 1 93.56 111 TRP A C 1
ATOM 856 O O . TRP A 1 111 ? -9.906 -10.281 6.105 1 93.56 111 TRP A O 1
ATOM 866 N N . GLU A 1 112 ? -7.953 -10.938 5.371 1 92.31 112 GLU A N 1
ATOM 867 C CA . GLU A 1 112 ? -7.383 -9.594 5.305 1 92.31 112 GLU A CA 1
ATOM 868 C C . GLU A 1 112 ? -7.004 -9.227 3.871 1 92.31 112 GLU A C 1
ATOM 870 O O . GLU A 1 112 ? -6.316 -9.984 3.189 1 92.31 112 GLU A O 1
ATOM 875 N N . LEU A 1 113 ? -7.484 -8.07 3.414 1 91.12 113 LEU A N 1
ATOM 876 C CA . LEU A 1 113 ? -7.219 -7.641 2.047 1 91.12 113 LEU A CA 1
ATOM 877 C C . LEU A 1 113 ? -6.566 -6.262 2.031 1 91.12 113 LEU A C 1
ATOM 879 O O . LEU A 1 113 ? -6.938 -5.383 2.812 1 91.12 113 LEU A O 1
ATOM 883 N N . SER A 1 114 ? -5.574 -6.117 1.227 1 88.12 114 SER A N 1
ATOM 884 C CA . SER A 1 114 ? -5.02 -4.82 0.854 1 88.12 114 SER A CA 1
ATOM 885 C C . SER A 1 114 ? -5.469 -4.406 -0.543 1 88.12 114 SER A C 1
ATOM 887 O O . SER A 1 114 ? -5.168 -5.094 -1.524 1 88.12 114 SER A O 1
ATOM 889 N N . ILE A 1 115 ? -6.188 -3.277 -0.601 1 88.44 115 ILE A N 1
ATOM 890 C CA . ILE A 1 115 ? -6.781 -2.865 -1.868 1 88.44 115 ILE A CA 1
ATOM 891 C C . ILE A 1 115 ? -6.328 -1.447 -2.213 1 88.44 115 ILE A C 1
ATOM 893 O O . ILE A 1 115 ? -6.32 -0.565 -1.351 1 88.44 115 ILE A O 1
ATOM 897 N N . ARG A 1 116 ? -5.906 -1.268 -3.441 1 86.81 116 ARG A N 1
ATOM 898 C CA . ARG A 1 116 ? -5.566 0.058 -3.947 1 86.81 116 ARG A CA 1
ATOM 899 C C . ARG A 1 116 ? -6.73 0.662 -4.723 1 86.81 116 ARG A C 1
ATOM 901 O O . ARG A 1 116 ? -7.305 0.009 -5.598 1 86.81 116 ARG A O 1
ATOM 908 N N . PHE A 1 117 ? -7.051 1.808 -4.371 1 86.56 117 PHE A N 1
ATOM 909 C CA . PHE A 1 117 ? -8.07 2.574 -5.078 1 86.56 117 PHE A CA 1
ATOM 910 C C . PHE A 1 117 ? -7.449 3.768 -5.793 1 86.56 117 PHE A C 1
ATOM 912 O O . PHE A 1 117 ? -6.449 4.324 -5.332 1 86.56 117 PHE A O 1
ATOM 919 N N . ASN A 1 118 ? -8.102 4.156 -6.855 1 82 118 ASN A N 1
ATOM 920 C CA . ASN A 1 118 ? -7.57 5.262 -7.645 1 82 118 ASN A CA 1
ATOM 921 C C . ASN A 1 118 ? -7.742 6.598 -6.926 1 82 118 ASN A C 1
ATOM 923 O O . ASN A 1 118 ? -6.961 7.523 -7.137 1 82 118 ASN A O 1
ATOM 927 N N . ASN A 1 119 ? -8.789 6.691 -6.207 1 76 119 ASN A N 1
ATOM 928 C CA . ASN A 1 119 ? -9.055 7.879 -5.402 1 76 119 ASN A CA 1
ATOM 929 C C . ASN A 1 119 ? -10.047 7.578 -4.281 1 76 119 ASN A C 1
ATOM 931 O O . ASN A 1 119 ? -10.578 6.473 -4.195 1 76 119 ASN A O 1
ATOM 935 N N . ARG A 1 120 ? -10.289 8.539 -3.469 1 76.88 120 ARG A N 1
ATOM 936 C CA . ARG A 1 120 ? -11.148 8.367 -2.301 1 76.88 120 ARG A CA 1
ATOM 937 C C . ARG A 1 120 ? -12.586 8.086 -2.717 1 76.88 120 ARG A C 1
ATOM 939 O O . ARG A 1 120 ? -13.305 7.348 -2.041 1 76.88 120 ARG A O 1
ATOM 946 N N . ASP A 1 121 ? -12.977 8.688 -3.789 1 81.62 121 ASP A N 1
ATOM 947 C CA . ASP A 1 121 ? -14.336 8.461 -4.27 1 81.62 121 ASP A CA 1
ATOM 948 C C . ASP A 1 121 ? -14.57 6.988 -4.578 1 81.62 121 ASP A C 1
ATOM 950 O O . ASP A 1 121 ? -15.656 6.465 -4.336 1 81.62 121 ASP A O 1
ATOM 954 N N . ARG A 1 122 ? -13.609 6.371 -5.137 1 88.25 122 ARG A N 1
ATOM 955 C CA . ARG A 1 122 ? -13.719 4.953 -5.473 1 88.25 122 ARG A CA 1
ATOM 956 C C . ARG A 1 122 ? -13.781 4.102 -4.211 1 88.25 122 ARG A C 1
ATOM 958 O O . ARG A 1 122 ? -14.523 3.113 -4.16 1 88.25 122 ARG A O 1
ATOM 965 N N . LEU A 1 123 ? -13 4.477 -3.203 1 87.06 123 LEU A N 1
ATOM 966 C CA . LEU A 1 123 ? -13.102 3.795 -1.916 1 87.06 123 LEU A CA 1
ATOM 967 C C . LEU A 1 123 ? -14.5 3.938 -1.331 1 87.06 123 LEU A C 1
ATOM 969 O O . LEU A 1 123 ? -15.086 2.957 -0.862 1 87.06 123 LEU A O 1
ATOM 973 N N . ASP A 1 124 ? -15.008 5.145 -1.351 1 83.69 124 ASP A N 1
ATOM 974 C CA . ASP A 1 124 ? -16.344 5.398 -0.819 1 83.69 124 ASP A CA 1
ATOM 975 C C . ASP A 1 124 ? -17.391 4.609 -1.587 1 83.69 124 ASP A C 1
ATOM 977 O O . ASP A 1 124 ? -18.344 4.082 -0.991 1 83.69 124 ASP A O 1
ATOM 981 N N . GLN A 1 125 ? -17.219 4.555 -2.857 1 90.94 125 GLN A N 1
ATOM 982 C CA . GLN A 1 125 ? -18.125 3.771 -3.695 1 90.94 125 GLN A CA 1
ATOM 983 C C . GLN A 1 125 ? -18.141 2.305 -3.277 1 90.94 125 GLN A C 1
ATOM 985 O O . GLN A 1 125 ? -19.203 1.686 -3.186 1 90.94 125 GLN A O 1
ATOM 990 N N . PHE A 1 126 ? -17.031 1.779 -3.064 1 94.06 126 PHE A N 1
ATOM 991 C CA . PHE A 1 126 ? -16.906 0.391 -2.635 1 94.06 126 PHE A CA 1
ATOM 992 C C . PHE A 1 126 ? -17.547 0.194 -1.266 1 94.06 126 PHE A C 1
ATOM 994 O O . PHE A 1 126 ? -18.281 -0.772 -1.053 1 94.06 126 PHE A O 1
ATOM 1001 N N . ARG A 1 127 ? -17.234 1.049 -0.388 1 89.06 127 ARG A N 1
ATOM 1002 C CA . ARG A 1 127 ? -17.797 0.947 0.956 1 89.06 127 ARG A CA 1
ATOM 1003 C C . ARG A 1 127 ? -19.312 1.054 0.925 1 89.06 127 ARG A C 1
ATOM 1005 O O . ARG A 1 127 ? -20.016 0.321 1.634 1 89.06 127 ARG A O 1
ATOM 1012 N N . GLU A 1 128 ? -19.828 1.997 0.189 1 90.5 128 GLU A N 1
ATOM 1013 C CA . GLU A 1 128 ? -21.281 2.154 0.036 1 90.5 128 GLU A CA 1
ATOM 1014 C C . GLU A 1 128 ? -21.922 0.88 -0.508 1 90.5 128 GLU A C 1
ATOM 1016 O O . GLU A 1 128 ? -22.969 0.458 -0.035 1 90.5 128 GLU A O 1
ATOM 1021 N N . TYR A 1 129 ? -21.297 0.28 -1.518 1 93.31 129 TYR A N 1
ATOM 1022 C CA . TYR A 1 129 ? -21.781 -0.977 -2.074 1 93.31 129 TYR A CA 1
ATOM 1023 C C . TYR A 1 129 ? -21.859 -2.057 -1.003 1 93.31 129 TYR A C 1
ATOM 1025 O O . TYR A 1 129 ? -22.859 -2.773 -0.898 1 93.31 129 TYR A O 1
ATOM 1033 N N . CYS A 1 130 ? -20.766 -2.223 -0.261 1 92.75 130 CYS A N 1
ATOM 1034 C CA . CYS A 1 130 ? -20.734 -3.23 0.793 1 92.75 130 CYS A CA 1
ATOM 1035 C C . CYS A 1 130 ? -21.828 -2.975 1.829 1 92.75 130 CYS A C 1
ATOM 1037 O O . CYS A 1 130 ? -22.484 -3.908 2.279 1 92.75 130 CYS A O 1
ATOM 1039 N N . ASP A 1 131 ? -22.031 -1.718 2.143 1 88.81 131 ASP A N 1
ATOM 1040 C CA . ASP A 1 131 ? -23.047 -1.353 3.115 1 88.81 131 ASP A CA 1
ATOM 1041 C C . ASP A 1 131 ? -24.453 -1.665 2.586 1 88.81 131 ASP A C 1
ATOM 1043 O O . ASP A 1 131 ? -25.266 -2.248 3.295 1 88.81 131 ASP A O 1
ATOM 1047 N N . GLU A 1 132 ? -24.703 -1.272 1.412 1 93.19 132 GLU A N 1
ATOM 1048 C CA . GLU A 1 132 ? -26.016 -1.462 0.791 1 93.19 132 GLU A CA 1
ATOM 1049 C C . GLU A 1 132 ? -26.359 -2.943 0.672 1 93.19 132 GLU A C 1
ATOM 1051 O O . GLU A 1 132 ? -27.531 -3.318 0.721 1 93.19 132 GLU A O 1
ATOM 1056 N N . HIS A 1 133 ? -25.375 -3.785 0.521 1 92.94 133 HIS A N 1
ATOM 1057 C CA . HIS A 1 133 ? -25.609 -5.211 0.318 1 92.94 133 HIS A CA 1
ATOM 1058 C C . HIS A 1 133 ? -25.312 -6.004 1.587 1 92.94 133 HIS A C 1
ATOM 1060 O O . HIS A 1 133 ? -25.297 -7.234 1.562 1 92.94 133 HIS A O 1
ATOM 1066 N N . ASP A 1 134 ? -25 -5.316 2.65 1 92 134 ASP A N 1
ATOM 1067 C CA . ASP A 1 134 ? -24.781 -5.898 3.971 1 92 134 ASP A CA 1
ATOM 1068 C C . ASP A 1 134 ? -23.594 -6.863 3.951 1 92 134 ASP A C 1
ATOM 1070 O O . ASP A 1 134 ? -23.688 -7.977 4.473 1 92 134 ASP A O 1
ATOM 1074 N N . ILE A 1 135 ? -22.594 -6.516 3.246 1 92.06 135 ILE A N 1
ATOM 1075 C CA . ILE A 1 135 ? -21.344 -7.27 3.23 1 92.06 135 ILE A CA 1
ATOM 1076 C C . ILE A 1 135 ? -20.375 -6.688 4.258 1 92.06 135 ILE A C 1
ATOM 1078 O O . ILE A 1 135 ? -20 -5.512 4.18 1 92.06 135 ILE A O 1
ATOM 1082 N N . PRO A 1 136 ? -19.922 -7.508 5.164 1 91.5 136 PRO A N 1
ATOM 1083 C CA . PRO A 1 136 ? -19.172 -6.977 6.305 1 91.5 136 PRO A CA 1
ATOM 1084 C C . PRO A 1 136 ? -17.688 -6.793 6 1 91.5 136 PRO A C 1
ATOM 1086 O O . PRO A 1 136 ? -16.828 -7.383 6.668 1 91.5 136 PRO A O 1
ATOM 1089 N N . PHE A 1 137 ? -17.375 -5.949 5.121 1 90 137 PHE A N 1
ATOM 1090 C CA . PHE A 1 137 ? -16 -5.484 4.906 1 90 137 PHE A CA 1
ATOM 1091 C C . PHE A 1 137 ? -15.68 -4.324 5.84 1 90 137 PHE A C 1
ATOM 1093 O O . PHE A 1 137 ? -16.312 -3.273 5.785 1 90 137 PHE A O 1
ATOM 1100 N N . THR A 1 138 ? -14.742 -4.559 6.645 1 86.69 138 THR A N 1
ATOM 1101 C CA . THR A 1 138 ? -14.367 -3.527 7.613 1 86.69 138 THR A CA 1
ATOM 1102 C C . THR A 1 138 ? -13.031 -2.896 7.242 1 86.69 138 THR A C 1
ATOM 1104 O O . THR A 1 138 ? -12.008 -3.582 7.203 1 86.69 138 THR A O 1
ATOM 1107 N N . LEU A 1 139 ? -13.078 -1.65 6.957 1 86.75 139 LEU A N 1
ATOM 1108 C CA . LEU A 1 139 ? -11.836 -0.916 6.723 1 86.75 139 LEU A CA 1
ATOM 1109 C C . LEU A 1 139 ? -11.07 -0.719 8.023 1 86.75 139 LEU A C 1
ATOM 1111 O O . LEU A 1 139 ? -11.539 -0.03 8.93 1 86.75 139 LEU A O 1
ATOM 1115 N N . THR A 1 140 ? -9.961 -1.322 8.141 1 81.44 140 THR A N 1
ATOM 1116 C CA . THR A 1 140 ? -9.203 -1.275 9.383 1 81.44 140 THR A CA 1
ATOM 1117 C C . THR A 1 140 ? -8.141 -0.183 9.328 1 81.44 140 THR A C 1
ATOM 1119 O O . THR A 1 140 ? -7.828 0.442 10.344 1 81.44 140 THR A O 1
ATOM 1122 N N . GLN A 1 141 ? -7.559 -0.021 8.188 1 79.81 141 GLN A N 1
ATOM 1123 C CA . GLN A 1 141 ? -6.531 1 7.996 1 79.81 141 GLN A CA 1
ATOM 1124 C C . GLN A 1 141 ? -6.652 1.65 6.621 1 79.81 141 GLN A C 1
ATOM 1126 O O . GLN A 1 141 ? -7.023 0.991 5.648 1 79.81 141 GLN A O 1
ATOM 1131 N N . LEU A 1 142 ? -6.363 2.93 6.562 1 81.25 142 LEU A N 1
ATOM 1132 C CA . LEU A 1 142 ? -6.359 3.693 5.32 1 81.25 142 LEU A CA 1
ATOM 1133 C C . LEU A 1 142 ? -5.035 4.43 5.141 1 81.25 142 LEU A C 1
ATOM 1135 O O . LEU A 1 142 ? -4.516 5.027 6.086 1 81.25 142 LEU A O 1
ATOM 1139 N N . TYR A 1 143 ? -4.469 4.27 3.957 1 78.56 143 TYR A N 1
ATOM 1140 C CA . TYR A 1 143 ? -3.213 4.934 3.621 1 78.56 143 TYR A CA 1
ATOM 1141 C C . TYR A 1 143 ? -3.406 5.922 2.477 1 78.56 143 TYR A C 1
ATOM 1143 O O . TYR A 1 143 ? -3.902 5.555 1.409 1 78.56 143 TYR A O 1
ATOM 1151 N N . GLU A 1 144 ? -3.029 7.098 2.732 1 75.31 144 GLU A N 1
ATOM 1152 C CA . GLU A 1 144 ? -3.133 8.148 1.725 1 75.31 144 GLU A CA 1
ATOM 1153 C C . GLU A 1 144 ? -1.759 8.719 1.373 1 75.31 144 GLU A C 1
ATOM 1155 O O . GLU A 1 144 ? -0.799 8.539 2.127 1 75.31 144 GLU A O 1
ATOM 1160 N N . ARG A 1 145 ? -1.741 9.148 0.067 1 64.31 145 ARG A N 1
ATOM 1161 C CA . ARG A 1 145 ? -0.487 9.695 -0.437 1 64.31 145 ARG A CA 1
ATOM 1162 C C . ARG A 1 145 ? 0.119 10.68 0.56 1 64.31 145 ARG A C 1
ATOM 1164 O O . ARG A 1 145 ? -0.577 11.555 1.08 1 64.31 145 ARG A O 1
ATOM 1171 N N . ALA A 1 146 ? 1.271 10.211 1.01 1 61.5 146 ALA A N 1
ATOM 1172 C CA . ALA A 1 146 ? 2.033 11.086 1.892 1 61.5 146 ALA A CA 1
ATOM 1173 C C . ALA A 1 146 ? 3.113 11.836 1.118 1 61.5 146 ALA A C 1
ATOM 1175 O O . ALA A 1 146 ? 3.436 11.484 -0.017 1 61.5 146 ALA A O 1
ATOM 1176 N N . HIS A 1 147 ? 3.318 13.086 1.261 1 50.22 147 HIS A N 1
ATOM 1177 C CA . HIS A 1 147 ? 4.383 13.852 0.625 1 50.22 147 HIS A CA 1
ATOM 1178 C C . HIS A 1 147 ? 5.758 13.359 1.068 1 50.22 147 HI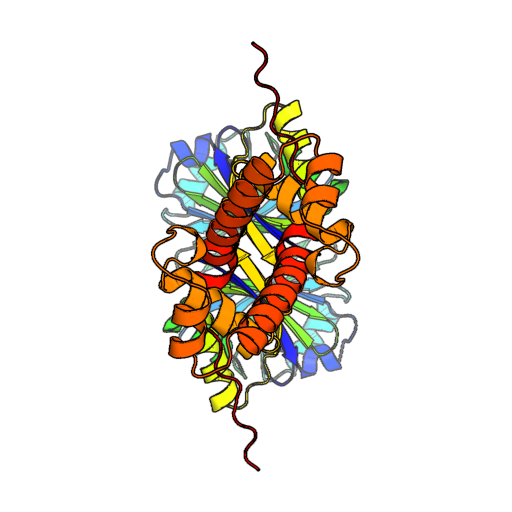S A C 1
ATOM 1180 O O . HIS A 1 147 ? 5.969 13.086 2.25 1 50.22 147 HIS A O 1
ATOM 1186 N N . PRO A 1 148 ? 6.551 12.727 -0.072 1 44.56 148 PRO A N 1
ATOM 1187 C CA . PRO A 1 148 ? 7.934 12.375 0.266 1 44.56 148 PRO A CA 1
ATOM 1188 C C . PRO A 1 148 ? 8.664 13.492 1.008 1 44.56 148 PRO A C 1
ATOM 1190 O O . PRO A 1 148 ? 8.32 14.664 0.851 1 44.56 148 PRO A O 1
ATOM 1193 N N . ARG A 1 149 ? 9.203 13.266 2.049 1 42.53 149 ARG A N 1
ATOM 1194 C CA . ARG A 1 149 ? 9.891 14.242 2.893 1 42.53 149 ARG A CA 1
ATOM 1195 C C . ARG A 1 149 ? 10.727 15.195 2.051 1 42.53 149 ARG A C 1
ATOM 1197 O O . ARG A 1 149 ? 11.398 16.078 2.59 1 42.53 149 ARG A O 1
ATOM 1204 N N . ALA A 1 150 ? 11.242 14.758 0.769 1 41.19 150 ALA A N 1
ATOM 1205 C CA . ALA A 1 150 ? 12.188 15.797 0.4 1 41.19 150 ALA A CA 1
ATOM 1206 C C . ALA A 1 150 ? 11.578 17.188 0.581 1 41.19 150 ALA A C 1
ATOM 1208 O O . ALA A 1 150 ? 12.258 18.125 1.015 1 41.19 150 ALA A O 1
ATOM 1209 N N . GLY A 1 151 ? 10.602 17.688 -0.209 1 40.81 151 GLY A N 1
ATOM 1210 C CA . GLY A 1 151 ? 9.961 18.938 0.2 1 40.81 151 GLY A CA 1
ATOM 1211 C C . GLY A 1 151 ? 8.883 18.734 1.246 1 40.81 151 GLY A C 1
ATOM 1212 O O . GLY A 1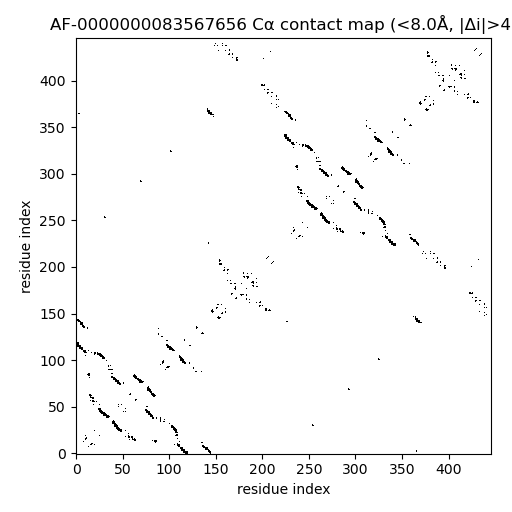 151 ? 8.219 17.688 1.271 1 40.81 151 GLY A O 1
ATOM 1213 N N . GLY A 1 152 ? 9.07 19.219 2.572 1 51.28 152 GLY A N 1
ATOM 1214 C CA . GLY A 1 152 ? 8.492 19 3.887 1 51.28 152 GLY A CA 1
ATOM 1215 C C . GLY A 1 152 ? 7.16 18.281 3.836 1 51.28 152 GLY A C 1
ATOM 1216 O O . GLY A 1 152 ? 6.52 18.219 2.783 1 51.28 152 GLY A O 1
ATOM 1217 N N . GLN A 1 153 ? 6.98 17.281 4.531 1 56.56 153 GLN A N 1
ATOM 1218 C CA . GLN A 1 153 ? 5.688 16.656 4.801 1 56.56 153 GLN A CA 1
ATOM 1219 C C . GLN A 1 153 ? 4.562 17.688 4.766 1 56.56 153 GLN A C 1
ATOM 1221 O O . GLN A 1 153 ? 4.641 18.719 5.445 1 56.56 153 GLN A O 1
ATOM 1226 N N . TYR A 1 154 ? 3.625 17.531 3.801 1 69.31 154 TYR A N 1
ATOM 1227 C CA . TYR A 1 154 ? 2.447 18.391 3.721 1 69.31 154 TYR A CA 1
ATOM 1228 C C . TYR A 1 154 ? 2.805 19.75 3.15 1 69.31 154 TYR A C 1
ATOM 1230 O O . TYR A 1 154 ? 2.293 20.781 3.609 1 69.31 154 TYR A O 1
ATOM 1238 N N . GLY A 1 155 ? 3.951 19.812 2.148 1 70.31 155 GLY A N 1
ATOM 1239 C CA . GLY A 1 155 ? 4.309 21.062 1.521 1 70.31 155 GLY A CA 1
ATOM 1240 C C . GLY A 1 155 ? 5.016 22.031 2.465 1 70.31 155 GLY A C 1
ATOM 1241 O O . GLY A 1 155 ? 5.137 23.219 2.176 1 70.31 155 GLY A O 1
ATOM 1242 N N . LEU A 1 156 ? 5.426 21.406 3.564 1 80.19 156 LEU A N 1
ATOM 1243 C CA . LEU A 1 156 ? 6.09 22.25 4.555 1 80.19 156 LEU A CA 1
ATOM 1244 C C . LEU A 1 156 ? 7.586 22.344 4.273 1 80.19 156 LEU A C 1
ATOM 1246 O O . LEU A 1 156 ? 8.219 21.359 3.902 1 80.19 156 LEU A O 1
ATOM 1250 N N . THR A 1 157 ? 8.062 23.594 4.266 1 79.38 157 THR A N 1
ATOM 1251 C CA . THR A 1 157 ? 9.508 23.719 4.336 1 79.38 157 THR A CA 1
ATOM 1252 C C . THR A 1 157 ? 10.031 23.172 5.664 1 79.38 157 THR A C 1
ATOM 1254 O O . THR A 1 157 ? 9.273 23.016 6.621 1 79.38 157 THR A O 1
ATOM 1257 N N . THR A 1 158 ? 11.336 22.953 5.742 1 79.19 158 THR A N 1
ATOM 1258 C CA . THR A 1 158 ? 11.945 22.484 6.98 1 79.19 158 THR A CA 1
ATOM 1259 C C . THR A 1 158 ? 11.688 23.469 8.117 1 79.19 158 THR A C 1
ATOM 1261 O O . THR A 1 158 ? 11.367 23.062 9.234 1 79.19 158 THR A O 1
ATOM 1264 N N . LYS A 1 159 ? 11.812 24.781 7.836 1 88.31 159 LYS A N 1
ATOM 1265 C CA . LYS A 1 159 ? 11.633 25.828 8.852 1 88.31 159 LYS A CA 1
ATOM 1266 C C . LYS A 1 159 ? 10.18 25.891 9.312 1 88.31 159 LYS A C 1
ATOM 1268 O O . LYS A 1 159 ? 9.914 26.094 10.5 1 88.31 159 LYS A O 1
ATOM 1273 N N . GLN A 1 160 ? 9.25 25.719 8.359 1 89.75 160 GLN A N 1
ATOM 1274 C CA . GLN A 1 160 ? 7.832 25.688 8.703 1 89.75 160 GLN A CA 1
ATOM 1275 C C . GLN A 1 160 ? 7.5 24.484 9.586 1 89.75 160 GLN A C 1
ATOM 1277 O O . GLN A 1 160 ? 6.797 24.625 10.586 1 89.75 160 GLN A O 1
ATOM 1282 N N . HIS A 1 161 ? 7.984 23.375 9.156 1 87.38 161 HIS A N 1
ATOM 1283 C CA . HIS A 1 161 ? 7.781 22.156 9.93 1 87.38 161 HIS A CA 1
ATOM 1284 C C . HIS A 1 161 ? 8.297 22.312 11.352 1 87.38 161 HIS A C 1
ATOM 1286 O O . HIS A 1 161 ? 7.59 21.984 12.312 1 87.38 161 HIS A O 1
ATOM 1292 N N . GLU A 1 162 ? 9.508 22.828 11.469 1 87.06 162 GLU A N 1
ATOM 1293 C CA . GLU A 1 162 ? 10.133 23.031 12.773 1 87.06 162 GLU A CA 1
ATOM 1294 C C . GLU A 1 162 ? 9.32 23.984 13.633 1 87.06 162 GLU A C 1
ATOM 1296 O O . GLU A 1 162 ? 9.133 23.75 14.828 1 87.06 162 GLU A O 1
ATOM 1301 N N . ALA A 1 163 ? 8.875 25.047 13.07 1 93.75 163 ALA A N 1
ATOM 1302 C CA . ALA A 1 163 ? 8.086 26.047 13.797 1 93.75 163 ALA A CA 1
ATOM 1303 C C . ALA A 1 163 ? 6.801 25.422 14.344 1 93.75 163 ALA A C 1
ATOM 1305 O O . ALA A 1 163 ? 6.469 25.609 15.516 1 93.75 163 ALA A O 1
ATOM 1306 N N . LEU A 1 164 ? 6.062 24.641 13.492 1 93 164 LEU A N 1
ATOM 1307 C CA . LEU A 1 164 ? 4.793 24.031 13.875 1 93 164 LEU A CA 1
ATOM 1308 C C . LEU A 1 164 ? 4.992 23.016 14.984 1 93 164 LEU A C 1
ATOM 1310 O O . LEU A 1 164 ? 4.262 23.016 15.977 1 93 164 LEU A O 1
ATOM 1314 N N . VAL A 1 165 ? 5.965 22.234 14.875 1 88.69 165 VAL A N 1
ATOM 1315 C CA . VAL A 1 165 ? 6.211 21.156 15.82 1 88.69 165 VAL A CA 1
ATOM 1316 C C . VAL A 1 165 ? 6.699 21.719 17.141 1 88.69 165 VAL A C 1
ATOM 1318 O O . VAL A 1 165 ? 6.281 21.281 18.219 1 88.69 165 VAL A O 1
ATOM 1321 N N . THR A 1 166 ? 7.617 22.734 17.109 1 92 166 THR A N 1
ATOM 1322 C CA . THR A 1 166 ? 8.109 23.375 18.328 1 92 166 THR A CA 1
ATOM 1323 C C . THR A 1 166 ? 6.969 24.016 19.094 1 92 166 THR A C 1
ATOM 1325 O O . THR A 1 166 ? 6.867 23.859 20.312 1 92 166 THR A O 1
ATOM 1328 N N . ALA A 1 167 ? 6.148 24.797 18.391 1 95.06 167 ALA A N 1
ATOM 1329 C CA . ALA A 1 167 ? 4.996 25.422 19.031 1 95.06 167 ALA A CA 1
ATOM 1330 C C . ALA A 1 167 ? 4.109 24.375 19.703 1 95.06 167 ALA A C 1
ATOM 1332 O O . ALA A 1 167 ? 3.658 24.562 20.844 1 95.06 167 ALA A O 1
ATOM 1333 N N . TRP A 1 168 ? 3.871 23.25 19 1 92.56 168 TRP A N 1
ATOM 1334 C CA . TRP A 1 168 ? 3.055 22.172 19.531 1 92.56 168 TRP A CA 1
ATOM 1335 C C . TRP A 1 168 ? 3.701 21.562 20.766 1 92.56 168 TRP A C 1
ATOM 1337 O O . TRP A 1 168 ? 3.039 21.359 21.781 1 92.56 168 TRP A O 1
ATOM 1347 N N . GLU A 1 169 ? 4.965 21.281 20.719 1 89.44 169 GLU A N 1
ATOM 1348 C CA . GLU A 1 169 ? 5.707 20.656 21.812 1 89.44 169 GLU A CA 1
ATOM 1349 C C . GLU A 1 169 ? 5.695 21.531 23.062 1 89.44 169 GLU A C 1
ATOM 1351 O O . GLU A 1 169 ? 5.629 21.031 24.188 1 89.44 169 GLU A O 1
ATOM 1356 N N . MET A 1 170 ? 5.75 22.828 22.828 1 91.81 170 MET A N 1
ATOM 1357 C CA . MET A 1 170 ? 5.824 23.766 23.953 1 91.81 170 MET A CA 1
ATOM 1358 C C . MET A 1 170 ? 4.445 24.016 24.547 1 91.81 170 MET A C 1
ATOM 1360 O O . MET A 1 170 ? 4.324 24.672 25.578 1 91.81 170 MET A O 1
ATOM 1364 N N . GLY A 1 171 ? 3.387 23.469 23.828 1 92.56 171 GLY A N 1
ATOM 1365 C CA . GLY A 1 171 ? 2.035 23.578 24.344 1 92.56 171 GLY A CA 1
ATOM 1366 C C . GLY A 1 171 ? 1.348 24.875 23.953 1 92.56 171 GLY A C 1
ATOM 1367 O O . GLY A 1 171 ? 0.383 25.297 24.594 1 92.56 171 GLY A O 1
ATOM 1368 N N . TYR A 1 172 ? 1.871 25.578 22.906 1 94.88 172 TYR A N 1
ATOM 1369 C CA . TYR A 1 172 ? 1.352 26.875 22.484 1 94.88 172 TYR A CA 1
ATOM 1370 C C . TYR A 1 172 ? -0.135 26.781 22.156 1 94.88 172 TYR A C 1
ATOM 1372 O O . TYR A 1 172 ? -0.887 27.734 22.406 1 94.88 172 TYR A O 1
ATOM 1380 N N . TYR A 1 173 ? -0.619 25.672 21.656 1 93.88 173 TYR A N 1
ATOM 1381 C CA . TYR A 1 173 ? -1.998 25.562 21.188 1 93.88 173 TYR A CA 1
ATOM 1382 C C . TYR A 1 173 ? -2.92 25.141 22.328 1 93.88 173 TYR A C 1
ATOM 1384 O O . TYR A 1 173 ? -4.145 25.234 22.203 1 93.88 173 TYR A O 1
ATOM 1392 N N . ARG A 1 174 ? -2.441 24.672 23.422 1 86.38 174 ARG A N 1
ATOM 1393 C CA . ARG A 1 174 ? -3.236 24.078 24.5 1 86.38 174 ARG A CA 1
ATOM 1394 C C . ARG A 1 174 ? -3.332 25.031 25.688 1 86.38 174 ARG A C 1
ATOM 1396 O O . ARG A 1 174 ? -4.266 24.938 26.484 1 86.38 174 ARG A O 1
ATOM 1403 N N . SER A 1 175 ? -2.293 25.766 25.766 1 82 175 SER A N 1
ATOM 1404 C CA . SER A 1 175 ? -2.213 26.531 27 1 82 175 SER A CA 1
ATOM 1405 C C . SER A 1 175 ? -2.004 28.016 26.719 1 82 175 SER A C 1
ATOM 1407 O O . SER A 1 175 ? -1.302 28.375 25.766 1 82 175 SER A O 1
ATOM 1409 N N . THR A 1 176 ? -2.547 28.812 27.547 1 84 176 THR A N 1
ATOM 1410 C CA . THR A 1 176 ? -2.33 30.25 27.453 1 84 176 THR A CA 1
ATOM 1411 C C . THR A 1 176 ? -1.021 30.641 28.141 1 84 176 THR A C 1
ATOM 1413 O O . THR A 1 176 ? -0.575 31.781 28.016 1 84 176 THR A O 1
ATOM 1416 N N . ASP A 1 177 ? -0.35 29.75 28.781 1 89.31 177 ASP A N 1
ATOM 1417 C CA . ASP A 1 177 ? 0.874 30.031 29.516 1 89.31 177 ASP A CA 1
ATOM 1418 C C . ASP A 1 177 ? 2.07 30.156 28.578 1 89.31 177 ASP A C 1
ATOM 1420 O O . ASP A 1 177 ? 3.121 30.672 28.969 1 89.31 177 ASP A O 1
ATOM 1424 N N . VAL A 1 178 ? 2.041 29.672 27.406 1 93.44 178 VAL A N 1
ATOM 1425 C CA . VAL A 1 178 ? 3.102 29.75 26.406 1 93.44 178 VAL A CA 1
ATOM 1426 C C . VAL A 1 178 ? 2.715 30.766 25.312 1 93.44 178 VAL A C 1
ATOM 1428 O O . VAL A 1 178 ? 1.705 30.578 24.625 1 93.44 178 VAL A O 1
ATOM 1431 N N . SER A 1 179 ? 3.492 31.844 25.203 1 94.38 179 SER A N 1
ATOM 1432 C CA . SER A 1 179 ? 3.199 32.875 24.219 1 94.38 179 SER A CA 1
ATOM 1433 C C . SER A 1 179 ? 3.982 32.656 22.922 1 94.38 179 SER A C 1
ATOM 1435 O O . SER A 1 179 ? 4.902 31.828 22.891 1 94.38 179 SER A O 1
ATOM 1437 N N . LEU A 1 180 ? 3.537 33.375 21.891 1 94.19 180 LEU A N 1
ATOM 1438 C CA . LEU A 1 180 ? 4.266 33.312 20.625 1 94.19 180 LEU A CA 1
ATOM 1439 C C . LEU A 1 180 ? 5.711 33.75 20.812 1 94.19 180 LEU A C 1
ATOM 1441 O O . LEU A 1 180 ? 6.613 33.25 20.141 1 94.19 180 LEU A O 1
ATOM 1445 N N . THR A 1 181 ? 5.891 34.719 21.766 1 95.38 181 THR A N 1
ATOM 1446 C CA . THR A 1 181 ? 7.234 35.188 22.078 1 95.38 181 THR A CA 1
ATOM 1447 C C . THR A 1 181 ? 8.086 34.062 22.656 1 95.38 181 THR A C 1
ATOM 1449 O O . THR A 1 181 ? 9.266 33.938 22.328 1 95.38 181 THR A O 1
ATOM 1452 N N . ASP A 1 182 ? 7.504 33.281 23.562 1 96 182 ASP A N 1
ATOM 1453 C CA . ASP A 1 182 ? 8.211 32.156 24.141 1 96 182 ASP A CA 1
ATOM 1454 C C . ASP A 1 182 ? 8.68 31.188 23.062 1 96 182 ASP A C 1
ATOM 1456 O O . ASP A 1 182 ? 9.82 30.719 23.094 1 96 182 ASP A O 1
ATOM 1460 N N . VAL A 1 183 ? 7.82 30.891 22.125 1 96.19 183 VAL A N 1
ATOM 1461 C CA . VAL A 1 183 ? 8.133 29.938 21.062 1 96.19 183 VAL A CA 1
ATOM 1462 C C . VAL A 1 183 ? 9.211 30.531 20.156 1 96.19 183 VAL A C 1
ATOM 1464 O O . VAL A 1 183 ? 10.148 29.828 19.75 1 96.19 183 VAL A O 1
ATOM 1467 N N . ALA A 1 184 ? 9.109 31.797 19.766 1 96.94 184 ALA A N 1
ATOM 1468 C CA . ALA A 1 184 ? 10.086 32.469 18.922 1 96.94 184 ALA A CA 1
ATOM 1469 C C . ALA A 1 184 ? 11.477 32.438 19.531 1 96.94 184 ALA A C 1
ATOM 1471 O O . ALA A 1 184 ? 12.461 32.156 18.859 1 96.94 184 ALA A O 1
ATOM 1472 N N . ASP A 1 185 ? 11.492 32.688 20.812 1 96.06 185 ASP A N 1
ATOM 1473 C CA . ASP A 1 185 ? 12.766 32.688 21.547 1 96.06 185 ASP A CA 1
ATOM 1474 C C . ASP A 1 185 ? 13.414 31.297 21.484 1 96.06 185 ASP A C 1
ATOM 1476 O O . ASP A 1 185 ? 14.633 31.188 21.328 1 96.06 185 ASP A O 1
ATOM 1480 N N . SER A 1 186 ? 12.562 30.328 21.625 1 94.44 186 SER A N 1
ATOM 1481 C CA . SER A 1 186 ? 13.086 28.953 21.594 1 94.44 186 SER A CA 1
ATOM 1482 C C . SER A 1 186 ? 13.695 28.625 20.234 1 94.44 186 SER A C 1
ATOM 1484 O O . SER A 1 186 ? 14.617 27.812 20.156 1 94.44 186 SER A O 1
ATOM 1486 N N . LEU A 1 187 ? 13.25 29.25 19.172 1 94.94 187 LEU A N 1
ATOM 1487 C CA . LEU A 1 187 ? 13.719 28.984 17.812 1 94.94 187 LEU A CA 1
ATOM 1488 C C . LEU A 1 187 ? 14.766 30 17.391 1 94.94 187 LEU A C 1
ATOM 1490 O O . LEU A 1 187 ? 15.367 29.891 16.328 1 94.94 187 LEU A O 1
ATOM 1494 N N . GLY A 1 188 ? 14.938 31.016 18.25 1 96 188 GLY A N 1
ATOM 1495 C CA . GLY A 1 188 ? 15.938 32.031 17.984 1 96 188 GLY A CA 1
ATOM 1496 C C . GLY A 1 188 ? 15.539 33 16.875 1 96 188 GLY A C 1
ATOM 1497 O O . GLY A 1 188 ? 16.375 33.406 16.078 1 96 188 GLY A O 1
ATOM 1498 N N . ILE A 1 189 ? 14.266 33.219 16.688 1 96.88 189 ILE A N 1
ATOM 1499 C CA . ILE A 1 189 ? 13.781 34.156 15.664 1 96.88 189 ILE A CA 1
ATOM 1500 C C . ILE A 1 189 ? 12.828 35.188 16.297 1 96.88 189 ILE A C 1
ATOM 1502 O O . ILE A 1 189 ? 12.5 35.062 17.484 1 96.88 189 ILE A O 1
ATOM 1506 N N . SER A 1 190 ? 12.516 36.188 15.539 1 96.38 190 SER A N 1
ATOM 1507 C CA . SER A 1 190 ? 11.578 37.188 16.031 1 96.38 190 SER A CA 1
ATOM 1508 C C . SER A 1 190 ? 10.156 36.625 16.047 1 96.38 190 SER A C 1
ATOM 1510 O O . SER A 1 190 ? 9.836 35.688 15.32 1 96.38 190 SER A O 1
ATOM 1512 N N . GLN A 1 191 ? 9.422 37.219 16.969 1 96.06 191 GLN A N 1
ATOM 1513 C CA . GLN A 1 191 ? 8.016 36.844 17.031 1 96.06 191 GLN A CA 1
ATOM 1514 C C . GLN A 1 191 ? 7.328 37.062 15.688 1 96.06 191 GLN A C 1
ATOM 1516 O O . GLN A 1 191 ? 6.469 36.25 15.297 1 96.0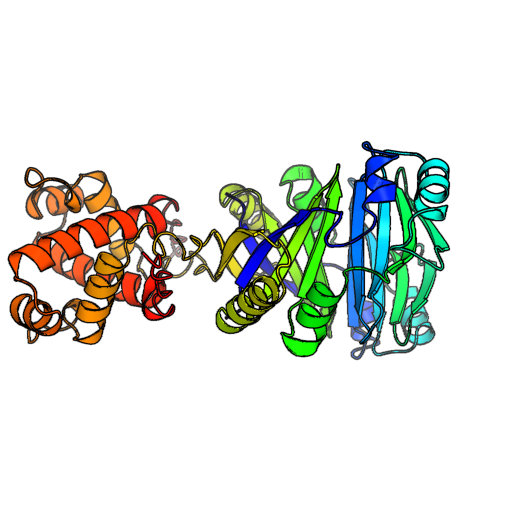6 191 GLN A O 1
ATOM 1521 N N . GLN A 1 192 ? 7.695 38.125 15.008 1 95 192 GLN A N 1
ATOM 1522 C CA . GLN A 1 192 ? 7.109 38.438 13.703 1 95 192 GLN A CA 1
ATOM 1523 C C . GLN A 1 192 ? 7.445 37.344 12.688 1 95 192 GLN A C 1
ATOM 1525 O O . GLN A 1 192 ? 6.574 36.875 11.945 1 95 192 GLN A O 1
ATOM 1530 N N . SER A 1 193 ? 8.688 37 12.641 1 95.62 193 SER A N 1
ATOM 1531 C CA . SER A 1 193 ? 9.125 35.938 11.734 1 95.62 193 SER A CA 1
ATOM 1532 C C . SER A 1 193 ? 8.414 34.625 12.031 1 95.62 193 SER A C 1
ATOM 1534 O O . SER A 1 193 ? 8.023 33.906 11.109 1 95.62 193 SER A O 1
ATOM 1536 N N . LEU A 1 194 ? 8.227 34.312 13.336 1 96.31 194 LEU A N 1
ATOM 1537 C CA . LEU A 1 194 ? 7.543 33.062 13.719 1 96.31 194 LEU A CA 1
ATOM 1538 C C . LEU A 1 194 ? 6.086 33.094 13.273 1 96.31 194 LEU A C 1
ATOM 1540 O O . LEU A 1 194 ? 5.574 32.094 12.758 1 96.31 194 LEU A O 1
ATOM 1544 N N . SER A 1 195 ? 5.449 34.156 13.547 1 94.25 195 SER A N 1
ATOM 1545 C CA . SER A 1 195 ? 4.043 34.281 13.18 1 94.25 195 SER A CA 1
ATOM 1546 C C . SER A 1 195 ? 3.838 34.031 11.695 1 94.25 195 SER A C 1
ATOM 1548 O O . SER A 1 195 ? 2.938 33.281 11.305 1 94.25 195 SER A O 1
ATOM 1550 N N . ARG A 1 196 ? 4.684 34.625 10.883 1 94.44 196 ARG A N 1
ATOM 1551 C CA . ARG A 1 196 ? 4.59 34.438 9.438 1 94.44 196 ARG A CA 1
ATOM 1552 C C . ARG A 1 196 ? 4.844 32.969 9.062 1 94.44 196 ARG A C 1
ATOM 1554 O O . ARG A 1 196 ? 4.148 32.438 8.211 1 94.44 196 ARG A O 1
ATOM 1561 N N . ARG A 1 197 ? 5.781 32.438 9.664 1 94 197 ARG A N 1
ATOM 1562 C CA . ARG A 1 197 ? 6.148 31.062 9.398 1 94 197 ARG A CA 1
ATOM 1563 C C . ARG A 1 197 ? 5.023 30.109 9.789 1 94 197 ARG A C 1
ATOM 1565 O O . ARG A 1 197 ? 4.754 29.141 9.078 1 94 197 ARG A O 1
ATOM 1572 N N . LEU A 1 198 ? 4.441 30.344 10.953 1 95.38 198 LEU A N 1
ATOM 1573 C CA . LEU A 1 198 ? 3.326 29.5 11.391 1 95.38 198 LEU A CA 1
ATOM 1574 C C . LEU A 1 198 ? 2.146 29.625 10.43 1 95.38 198 LEU A C 1
ATOM 1576 O O . LEU A 1 198 ? 1.546 28.625 10.047 1 95.38 198 LEU A O 1
ATOM 1580 N N . GLN A 1 199 ? 1.849 30.859 10.016 1 94.31 199 GLN A N 1
ATOM 1581 C CA . GLN A 1 199 ? 0.726 31.094 9.117 1 94.31 199 GLN A CA 1
ATOM 1582 C C . GLN A 1 199 ? 0.92 30.359 7.793 1 94.31 199 GLN A C 1
ATOM 1584 O O . GLN A 1 199 ? 0.012 29.672 7.32 1 94.31 199 GLN A O 1
ATOM 1589 N N . ARG A 1 200 ? 2.062 30.484 7.242 1 93.75 200 ARG A N 1
ATOM 1590 C CA . ARG A 1 200 ? 2.355 29.781 6 1 93.75 200 ARG A CA 1
ATOM 1591 C C . ARG A 1 200 ? 2.33 28.266 6.215 1 93.75 200 ARG A C 1
ATOM 1593 O O . ARG A 1 200 ? 1.875 27.516 5.344 1 93.75 200 ARG A O 1
ATOM 1600 N N . GLY A 1 201 ? 2.855 27.875 7.309 1 92.94 201 GLY A N 1
ATOM 1601 C CA . GLY A 1 201 ? 2.816 26.453 7.668 1 92.94 201 GLY A CA 1
ATOM 1602 C C . GLY A 1 201 ? 1.407 25.906 7.762 1 92.94 201 GLY A C 1
ATOM 1603 O O . GLY A 1 201 ? 1.128 24.812 7.262 1 92.94 201 GLY A O 1
ATOM 1604 N N . TYR A 1 202 ? 0.552 26.688 8.477 1 93.81 202 TYR A N 1
ATOM 1605 C CA . TYR A 1 202 ? -0.848 26.281 8.555 1 93.81 202 TYR A CA 1
ATOM 1606 C C . TYR A 1 202 ? -1.464 26.172 7.164 1 93.81 202 TYR A C 1
ATOM 1608 O O . TYR A 1 202 ? -2.141 25.188 6.859 1 93.81 202 TYR A O 1
ATOM 1616 N N . GLU A 1 203 ? -1.207 27.172 6.395 1 92.19 203 GLU A N 1
ATOM 1617 C CA . GLU A 1 203 ? -1.756 27.203 5.043 1 92.19 203 GLU A CA 1
ATOM 1618 C C . GLU A 1 203 ? -1.371 25.938 4.266 1 92.19 203 GLU A C 1
ATOM 1620 O O . GLU A 1 203 ? -2.234 25.266 3.707 1 92.19 203 GLU A O 1
ATOM 1625 N N . ASN A 1 204 ? -0.126 25.641 4.223 1 86.19 204 ASN A N 1
ATOM 1626 C CA . ASN A 1 204 ? 0.377 24.5 3.477 1 86.19 204 ASN A CA 1
ATOM 1627 C C . ASN A 1 204 ? -0.123 23.172 4.066 1 86.19 204 ASN A C 1
ATOM 1629 O O . ASN A 1 204 ? -0.547 22.281 3.328 1 86.19 204 ASN A O 1
ATOM 1633 N N . LEU A 1 205 ? -0.047 23.109 5.395 1 86.38 205 LEU A N 1
ATOM 1634 C CA . LEU A 1 205 ? -0.456 21.891 6.082 1 86.38 205 LEU A CA 1
ATOM 1635 C C . LEU A 1 205 ? -1.927 21.578 5.82 1 86.38 205 LEU A C 1
ATOM 1637 O O . LEU A 1 205 ? -2.281 20.438 5.5 1 86.38 205 LEU A O 1
ATOM 1641 N N . ILE A 1 206 ? -2.773 22.609 5.961 1 86.12 206 ILE A N 1
ATOM 1642 C CA . ILE A 1 206 ? -4.207 22.422 5.754 1 86.12 206 ILE A CA 1
ATOM 1643 C C . ILE A 1 206 ? -4.48 22.094 4.289 1 86.12 206 ILE A C 1
ATOM 1645 O O . ILE A 1 206 ? -5.25 21.172 3.988 1 86.12 206 ILE A O 1
ATOM 1649 N N . GLN A 1 207 ? -3.865 22.75 3.363 1 77.44 207 GLN A N 1
ATOM 1650 C CA . GLN A 1 207 ? -4.031 22.516 1.934 1 77.44 207 GLN A CA 1
ATOM 1651 C C . GLN A 1 207 ? -3.729 21.062 1.58 1 77.44 207 GLN A C 1
ATOM 1653 O O . GLN A 1 207 ? -4.492 20.422 0.855 1 77.44 207 GLN A O 1
ATOM 1658 N N . HIS A 1 208 ? -2.684 20.625 2.141 1 72.06 208 HIS A N 1
ATOM 1659 C CA . HIS A 1 208 ? -2.172 19.344 1.676 1 72.06 208 HIS A CA 1
ATOM 1660 C C . HIS A 1 208 ? -2.727 18.188 2.51 1 72.06 208 HIS A C 1
ATOM 1662 O O . HIS A 1 208 ? -2.846 17.062 2.021 1 72.06 208 HIS A O 1
ATOM 1668 N N . ALA A 1 209 ? -3.053 18.531 3.75 1 71.88 209 ALA A N 1
ATOM 1669 C CA . ALA A 1 209 ? -3.533 17.453 4.617 1 71.88 209 ALA A CA 1
ATOM 1670 C C . ALA A 1 209 ? -5.055 17.344 4.559 1 71.88 209 ALA A C 1
ATOM 1672 O O . ALA A 1 209 ? -5.605 16.25 4.645 1 71.88 209 ALA A O 1
ATOM 1673 N N . LEU A 1 210 ? -5.773 18.5 4.484 1 72.31 210 LEU A N 1
ATOM 1674 C CA . LEU A 1 210 ? -7.211 18.5 4.719 1 72.31 210 LEU A CA 1
ATOM 1675 C C . LEU A 1 210 ? -7.973 18.844 3.441 1 72.31 210 LEU A C 1
ATOM 1677 O O . LEU A 1 210 ? -9.047 18.297 3.193 1 72.31 210 LEU A O 1
ATOM 1681 N N . ALA A 1 211 ? -7.594 19.969 2.85 1 61.94 211 ALA A N 1
ATOM 1682 C CA . ALA A 1 211 ? -8.375 20.5 1.73 1 61.94 211 ALA A CA 1
ATOM 1683 C C . ALA A 1 211 ? -8.422 19.5 0.58 1 61.94 211 ALA A C 1
ATOM 1685 O O . ALA A 1 211 ? -9.32 19.547 -0.265 1 61.94 211 ALA A O 1
ATOM 1686 N N . VAL A 1 212 ? -7.527 18.688 0.569 1 49.75 212 VAL A N 1
ATOM 1687 C CA . VAL A 1 212 ? -7.605 17.719 -0.512 1 49.75 212 VAL A CA 1
ATOM 1688 C C . VAL A 1 212 ? -8.711 16.703 -0.217 1 49.75 212 VAL A C 1
ATOM 1690 O O . VAL A 1 212 ? -9.219 16.047 -1.13 1 49.75 212 VAL A O 1
ATOM 1693 N N . THR A 1 213 ? -9.188 16.594 1.071 1 44.56 213 THR A N 1
ATOM 1694 C CA . THR A 1 213 ? -10.117 15.523 1.411 1 44.56 213 THR A CA 1
ATOM 1695 C C . THR A 1 213 ? -11.477 16.094 1.81 1 44.56 213 THR A C 1
ATOM 1697 O O . THR A 1 213 ? -11.562 16.953 2.697 1 44.56 213 THR A O 1
ATOM 1700 N N . PRO A 1 214 ? -12.578 15.938 1.075 1 40.47 214 PRO A N 1
ATOM 1701 C CA . PRO A 1 214 ? -13.867 16.469 1.525 1 40.47 214 PRO A CA 1
ATOM 1702 C C . PRO A 1 214 ? -14.312 15.875 2.861 1 40.47 214 PRO A C 1
ATOM 1704 O O . PRO A 1 214 ? -13.953 14.742 3.189 1 40.47 214 PRO A O 1
ATOM 1707 N N . PRO A 1 215 ? -14.812 16.672 3.896 1 39.72 215 PRO A N 1
ATOM 1708 C CA . PRO A 1 215 ? -15.281 16.203 5.203 1 39.72 215 PRO A CA 1
ATOM 1709 C C . PRO A 1 215 ? -16.281 15.07 5.098 1 39.72 215 PRO A C 1
ATOM 1711 O O . PRO A 1 215 ? -17.094 15.039 4.168 1 39.72 215 PRO A O 1
ATOM 1714 N N . SER A 1 216 ? -15.93 13.961 5.551 1 36.97 216 SER A N 1
ATOM 1715 C CA . SER A 1 216 ? -16.906 12.875 5.523 1 36.97 216 SER A CA 1
ATOM 1716 C C . SER A 1 216 ? -18.141 13.211 6.352 1 36.97 216 SER A C 1
ATOM 1718 O O . SER A 1 216 ? -18.031 13.875 7.387 1 36.97 216 SER A O 1
ATOM 1720 N N . GLU A 1 217 ? -19.266 13.312 5.828 1 36.84 217 GLU A N 1
ATOM 1721 C CA . GLU A 1 217 ? -20.547 13.523 6.484 1 36.84 217 GLU A CA 1
ATOM 1722 C C . GLU A 1 217 ? -20.75 12.531 7.625 1 36.84 217 GLU A C 1
ATOM 1724 O O . GLU A 1 217 ? -20.5 11.336 7.469 1 36.84 217 GLU A O 1
ATOM 1729 N N . ASP A 1 218 ? -20.656 12.93 8.898 1 36.75 218 ASP A N 1
ATOM 1730 C CA . ASP A 1 218 ? -21.109 12.141 10.039 1 36.75 218 ASP A CA 1
ATOM 1731 C C . ASP A 1 218 ? -22.453 11.461 9.742 1 36.75 218 ASP A C 1
ATOM 1733 O O . ASP A 1 218 ? -23.375 12.094 9.219 1 36.75 218 ASP A O 1
ATOM 1737 N N . PRO A 1 219 ? -22.469 10.125 9.68 1 35.06 219 PRO A N 1
ATOM 1738 C CA . PRO A 1 219 ? -23.844 9.625 9.57 1 35.06 219 PRO A CA 1
ATOM 1739 C C . PRO A 1 219 ? -24.75 10.148 10.688 1 35.06 219 PRO A C 1
ATOM 1741 O O . PRO A 1 219 ? -24.328 10.242 11.836 1 35.06 219 PRO A O 1
ATOM 1744 N N . LYS A 1 220 ? -25.766 11.055 10.516 1 35.97 220 LYS A N 1
ATOM 1745 C CA . LYS A 1 220 ? -26.875 11.344 11.422 1 35.97 220 LYS A CA 1
ATOM 1746 C C . LYS A 1 220 ? -27.375 10.078 12.102 1 35.97 220 LYS A C 1
ATOM 1748 O O . LYS A 1 220 ? -27.734 9.109 11.43 1 35.97 220 LYS A O 1
ATOM 1753 N N . LEU A 1 221 ? -26.922 9.812 13.336 1 29.44 221 LEU A N 1
ATOM 1754 C CA . LEU A 1 221 ? -27.703 8.914 14.18 1 29.44 221 LEU A CA 1
ATOM 1755 C C . LEU A 1 221 ? -29.172 9.266 14.125 1 29.44 221 LEU A C 1
ATOM 1757 O O . LEU A 1 221 ? -29.562 10.406 14.375 1 29.44 221 LEU A O 1
ATOM 1761 N N . GLU A 1 222 ? -29.922 8.625 13.336 1 26.53 222 GLU A N 1
ATOM 1762 C CA . GLU A 1 222 ? -31.359 8.625 13.578 1 26.53 222 GLU A CA 1
ATOM 1763 C C . GLU A 1 222 ? -31.672 8.406 15.055 1 26.53 222 GLU A C 1
ATOM 1765 O O . GLU A 1 222 ? -31.219 7.418 15.648 1 26.53 222 GLU A O 1
ATOM 1770 N N . GLU A 1 223 ? -31.859 9.477 15.828 1 22.59 223 GLU A N 1
ATOM 1771 C CA . GLU A 1 223 ? -32.844 9.305 16.906 1 22.59 223 GLU A CA 1
ATOM 1772 C C . GLU A 1 223 ? -34.219 9.016 16.359 1 22.59 223 GLU A C 1
ATOM 1774 O O . GLU A 1 223 ? -34.625 9.57 15.328 1 22.59 223 GLU A O 1
ATOM 1779 N N . MET B 1 1 ? 3.982 2.32 12.555 1 59.53 1 MET B N 1
ATOM 1780 C CA . MET B 1 1 ? 2.818 2.295 11.672 1 59.53 1 MET B CA 1
ATOM 1781 C C . MET B 1 1 ? 3.23 2.025 10.227 1 59.53 1 MET B C 1
ATOM 1783 O O . MET B 1 1 ? 4.301 2.457 9.797 1 59.53 1 MET B O 1
ATOM 1787 N N . SER B 1 2 ? 2.586 1.084 9.609 1 74.62 2 SER B N 1
ATOM 1788 C CA . SER B 1 2 ? 3.018 0.637 8.289 1 74.62 2 SER B CA 1
ATOM 1789 C C . SER B 1 2 ? 2.807 1.725 7.246 1 74.62 2 SER B C 1
ATOM 1791 O O . SER B 1 2 ? 2.037 2.662 7.461 1 74.62 2 SER B O 1
ATOM 1793 N N . LEU B 1 3 ? 3.664 1.802 6.328 1 82.12 3 LEU B N 1
ATOM 1794 C CA . LEU B 1 3 ? 3.529 2.717 5.199 1 82.12 3 LEU B CA 1
ATOM 1795 C C . LEU B 1 3 ? 3.842 2.008 3.885 1 82.12 3 LEU B C 1
ATOM 1797 O O . LEU B 1 3 ? 4.457 0.939 3.881 1 82.12 3 LEU B O 1
ATOM 1801 N N . PHE B 1 4 ? 3.316 2.625 2.863 1 85.19 4 PHE B N 1
ATOM 1802 C CA . PHE B 1 4 ? 3.512 2.055 1.535 1 85.19 4 PHE B CA 1
ATOM 1803 C C . PHE B 1 4 ? 4.316 3.002 0.653 1 85.19 4 PHE B C 1
ATOM 1805 O O . PHE B 1 4 ? 4.055 4.207 0.626 1 85.19 4 PHE B O 1
ATOM 1812 N N . GLY B 1 5 ? 5.352 2.471 -0.007 1 86.38 5 GLY B N 1
ATOM 1813 C CA . GLY B 1 5 ? 6.129 3.225 -0.977 1 86.38 5 GLY B CA 1
ATOM 1814 C C . GLY B 1 5 ? 6.062 2.643 -2.377 1 86.38 5 GLY B C 1
ATOM 1815 O O . GLY B 1 5 ? 6.109 1.423 -2.551 1 86.38 5 GLY B O 1
ATOM 1816 N N . GLU B 1 6 ? 5.836 3.502 -3.336 1 86.88 6 GLU B N 1
ATOM 1817 C CA . GLU B 1 6 ? 5.973 3.129 -4.738 1 86.88 6 GLU B CA 1
ATOM 1818 C C . GLU B 1 6 ? 7.34 3.531 -5.285 1 86.88 6 GLU B C 1
ATOM 1820 O O . GLU B 1 6 ? 7.75 4.688 -5.16 1 86.88 6 GLU B O 1
ATOM 1825 N N . PHE B 1 7 ? 7.973 2.518 -5.902 1 89.44 7 PHE B N 1
ATOM 1826 C CA . PHE B 1 7 ? 9.336 2.746 -6.371 1 89.44 7 PHE B CA 1
ATOM 1827 C C . PHE B 1 7 ? 9.445 2.453 -7.863 1 89.44 7 PHE B C 1
ATOM 1829 O O . PHE B 1 7 ? 8.742 1.589 -8.391 1 89.44 7 PHE B O 1
ATOM 1836 N N . HIS B 1 8 ? 10.289 3.193 -8.477 1 91.69 8 HIS B N 1
ATOM 1837 C CA . HIS B 1 8 ? 10.75 2.869 -9.828 1 91.69 8 HIS B CA 1
ATOM 1838 C C . HIS B 1 8 ? 12.227 2.5 -9.82 1 91.69 8 HIS B C 1
ATOM 1840 O O . HIS B 1 8 ? 13.023 3.115 -9.109 1 91.69 8 HIS B O 1
ATOM 1846 N N . VAL B 1 9 ? 12.586 1.526 -10.547 1 93.25 9 VAL B N 1
ATOM 1847 C CA . VAL B 1 9 ? 13.977 1.13 -10.727 1 93.25 9 VAL B CA 1
ATOM 1848 C C . VAL B 1 9 ? 14.211 0.691 -12.172 1 93.25 9 VAL B C 1
ATOM 1850 O O . VAL B 1 9 ? 13.438 -0.093 -12.719 1 93.25 9 VAL B O 1
ATOM 1853 N N . PRO B 1 10 ? 15.266 1.224 -12.742 1 93.75 10 PRO B N 1
ATOM 1854 C CA . PRO B 1 10 ? 15.602 0.734 -14.086 1 93.75 10 PRO B CA 1
ATOM 1855 C C . PRO B 1 10 ? 15.844 -0.772 -14.117 1 93.75 10 PRO B C 1
ATOM 1857 O O . PRO B 1 10 ? 16.438 -1.326 -13.18 1 93.75 10 PRO B O 1
ATOM 1860 N N . ALA B 1 11 ? 15.469 -1.418 -15.242 1 92.56 11 ALA B N 1
ATOM 1861 C CA . ALA B 1 11 ? 15.594 -2.867 -15.359 1 92.56 11 ALA B CA 1
ATOM 1862 C C . ALA B 1 11 ? 17.062 -3.295 -15.266 1 92.56 11 ALA B C 1
ATOM 1864 O O . ALA B 1 11 ? 17.359 -4.375 -14.75 1 92.56 11 ALA B O 1
ATOM 1865 N N . ASP B 1 12 ? 17.938 -2.502 -15.703 1 91.06 12 ASP B N 1
ATOM 1866 C CA . ASP B 1 12 ? 19.344 -2.871 -15.695 1 91.06 12 ASP B CA 1
ATOM 1867 C C . ASP B 1 12 ? 19.922 -2.82 -14.273 1 91.06 12 ASP B C 1
ATOM 1869 O O . ASP B 1 12 ? 21.016 -3.326 -14.023 1 91.06 12 ASP B O 1
ATOM 1873 N N . ALA B 1 13 ? 19.203 -2.277 -13.336 1 89.75 13 ALA B N 1
ATOM 1874 C CA . ALA B 1 13 ? 19.594 -2.254 -11.938 1 89.75 13 ALA B CA 1
ATOM 1875 C C . ALA B 1 13 ? 18.797 -3.268 -11.125 1 89.75 13 ALA B C 1
ATOM 1877 O O . ALA B 1 13 ? 18.859 -3.27 -9.891 1 89.75 13 ALA B O 1
ATOM 1878 N N . PHE B 1 14 ? 18.031 -4.105 -11.75 1 88.19 14 PHE B N 1
ATOM 1879 C CA . PHE B 1 14 ? 17.203 -5.074 -11.039 1 88.19 14 PHE B CA 1
ATOM 1880 C C . PHE B 1 14 ? 17.188 -6.41 -11.773 1 88.19 14 PHE B C 1
ATOM 1882 O O . PHE B 1 14 ? 18.109 -7.211 -11.641 1 88.19 14 PHE B O 1
ATOM 1889 N N . ALA B 1 15 ? 16.125 -6.629 -12.68 1 87 15 ALA B N 1
ATOM 1890 C CA . ALA B 1 15 ? 16.078 -7.926 -13.352 1 87 15 ALA B CA 1
ATOM 1891 C C . ALA B 1 15 ? 15.547 -7.793 -14.773 1 87 15 ALA B C 1
ATOM 1893 O O . ALA B 1 15 ? 14.75 -6.898 -15.062 1 87 15 ALA B O 1
ATOM 1894 N N . LEU B 1 16 ? 16.078 -8.719 -15.633 1 91.88 16 LEU B N 1
ATOM 1895 C CA . LEU B 1 16 ? 15.523 -8.984 -16.953 1 91.88 16 LEU B CA 1
ATOM 1896 C C . LEU B 1 16 ? 15.719 -7.789 -17.875 1 91.88 16 LEU B C 1
ATOM 1898 O O . LEU B 1 16 ? 14.875 -7.512 -18.734 1 91.88 16 LEU B O 1
ATOM 1902 N N . ALA B 1 17 ? 16.797 -7.055 -17.656 1 92.19 17 ALA B N 1
ATOM 1903 C CA . ALA B 1 17 ? 17.062 -5.891 -18.5 1 92.19 17 ALA B CA 1
ATOM 1904 C C . ALA B 1 17 ? 17.156 -6.281 -19.969 1 92.19 17 ALA B C 1
ATOM 1906 O O . ALA B 1 17 ? 16.531 -5.664 -20.828 1 92.19 17 ALA B O 1
ATOM 1907 N N . GLU B 1 18 ? 17.906 -7.312 -20.266 1 92.69 18 GLU B N 1
ATOM 1908 C CA . GLU B 1 18 ? 18.094 -7.734 -21.656 1 92.69 18 GLU B CA 1
ATOM 1909 C C . GLU B 1 18 ? 16.812 -8.273 -22.25 1 92.69 18 GLU B C 1
ATOM 1911 O O . GLU B 1 18 ? 16.5 -8.016 -23.422 1 92.69 18 GLU B O 1
ATOM 1916 N N . THR B 1 19 ? 16.062 -9.023 -21.453 1 93.44 19 THR B N 1
ATOM 1917 C CA . THR B 1 19 ? 14.797 -9.586 -21.906 1 93.44 19 THR B CA 1
ATOM 1918 C C . THR B 1 19 ? 13.82 -8.469 -22.281 1 93.44 19 THR B C 1
ATOM 1920 O O . THR B 1 19 ? 13.211 -8.508 -23.359 1 93.44 19 THR B O 1
ATOM 1923 N N . LEU B 1 20 ? 13.734 -7.504 -21.391 1 92.44 20 LEU B N 1
ATOM 1924 C CA . LEU B 1 20 ? 12.797 -6.402 -21.609 1 92.44 20 LEU B CA 1
ATOM 1925 C C . LEU B 1 20 ? 13.227 -5.543 -22.781 1 92.44 20 LEU B C 1
ATOM 1927 O O . LEU B 1 20 ? 12.383 -4.988 -23.5 1 92.44 20 LEU B O 1
ATOM 1931 N N . ALA B 1 21 ? 14.508 -5.43 -23.062 1 91.12 21 ALA B N 1
ATOM 1932 C CA . ALA B 1 21 ? 15.023 -4.68 -24.203 1 91.12 21 ALA B CA 1
ATOM 1933 C C . ALA B 1 21 ? 14.695 -5.383 -25.516 1 91.12 21 ALA B C 1
ATOM 1935 O O . ALA B 1 21 ? 14.414 -4.73 -26.516 1 91.12 21 ALA B O 1
ATOM 1936 N N . THR B 1 22 ? 14.711 -6.668 -25.484 1 90.56 22 THR B N 1
ATOM 1937 C CA . THR B 1 22 ? 14.484 -7.477 -26.672 1 90.56 22 THR B CA 1
ATOM 1938 C C . THR B 1 22 ? 13.008 -7.512 -27.031 1 90.56 22 THR B C 1
ATOM 1940 O O . THR B 1 22 ? 12.648 -7.59 -28.219 1 90.56 22 THR B O 1
ATOM 1943 N N . ALA B 1 23 ? 12.156 -7.445 -25.969 1 89.31 23 ALA B N 1
ATOM 1944 C CA . ALA B 1 23 ? 10.711 -7.488 -26.172 1 89.31 23 ALA B CA 1
ATOM 1945 C C . ALA B 1 23 ? 10.016 -6.367 -25.406 1 89.31 23 ALA B C 1
ATOM 1947 O O . ALA B 1 23 ? 9.477 -6.59 -24.312 1 89.31 23 ALA B O 1
ATOM 1948 N N . PRO B 1 24 ? 9.898 -5.254 -26.016 1 85.56 24 PRO B N 1
ATOM 1949 C CA . PRO B 1 24 ? 9.422 -4.07 -25.297 1 85.56 24 PRO B CA 1
ATOM 1950 C C . PRO B 1 24 ? 7.93 -4.145 -24.969 1 85.56 24 PRO B C 1
ATOM 1952 O O . PRO B 1 24 ? 7.449 -3.396 -24.109 1 85.56 24 PRO B O 1
ATOM 1955 N N . GLU B 1 25 ? 7.25 -5.082 -25.594 1 89.25 25 GLU B N 1
ATOM 1956 C CA . GLU B 1 25 ? 5.812 -5.172 -25.344 1 89.25 25 GLU B CA 1
ATOM 1957 C C . GLU B 1 25 ? 5.508 -6.094 -24.172 1 89.25 25 GLU B C 1
ATOM 1959 O O . GLU B 1 25 ? 4.352 -6.23 -23.766 1 89.25 25 GLU B O 1
ATOM 1964 N N . LEU B 1 26 ? 6.566 -6.652 -23.625 1 90.81 26 LEU B N 1
ATOM 1965 C CA . LEU B 1 26 ? 6.387 -7.586 -22.516 1 90.81 26 LEU B CA 1
ATOM 1966 C C . LEU B 1 26 ? 5.91 -6.863 -21.266 1 90.81 26 LEU B C 1
ATOM 1968 O O . LEU B 1 26 ? 6.367 -5.754 -20.969 1 90.81 26 LEU B O 1
ATOM 1972 N N . ILE B 1 27 ? 5.031 -7.453 -20.641 1 90.44 27 ILE B N 1
ATOM 1973 C CA . ILE B 1 27 ? 4.598 -7.043 -19.312 1 90.44 27 ILE B CA 1
ATOM 1974 C C . ILE B 1 27 ? 4.852 -8.172 -18.312 1 90.44 27 ILE B C 1
ATOM 1976 O O . ILE B 1 27 ? 4.434 -9.312 -18.531 1 90.44 27 ILE B O 1
ATOM 1980 N N . ILE B 1 28 ? 5.586 -7.828 -17.297 1 90.06 28 ILE B N 1
ATOM 1981 C CA . ILE B 1 28 ? 5.895 -8.812 -16.266 1 90.06 28 ILE B CA 1
ATOM 1982 C C . ILE B 1 28 ? 5.297 -8.367 -14.938 1 90.06 28 ILE B C 1
ATOM 1984 O O . ILE B 1 28 ? 5.422 -7.199 -14.555 1 90.06 28 ILE B O 1
ATOM 1988 N N . GLU B 1 29 ? 4.629 -9.266 -14.273 1 87.38 29 GLU B N 1
ATOM 1989 C CA . GLU B 1 29 ? 4.066 -9.008 -12.953 1 87.38 29 GLU B CA 1
ATOM 1990 C C . GLU B 1 29 ? 4.441 -10.109 -11.969 1 87.38 29 GLU B C 1
ATOM 1992 O O . GLU B 1 29 ? 4.09 -11.273 -12.164 1 87.38 29 GLU B O 1
ATOM 1997 N N . THR B 1 30 ? 5.066 -9.625 -10.906 1 82.5 30 THR B N 1
ATOM 1998 C CA . THR B 1 30 ? 5.477 -10.625 -9.922 1 82.5 30 THR B CA 1
ATOM 1999 C C . THR B 1 30 ? 4.328 -10.961 -8.977 1 82.5 30 THR B C 1
ATOM 2001 O O . THR B 1 30 ? 3.512 -10.094 -8.656 1 82.5 30 THR B O 1
ATOM 2004 N N . GLU B 1 31 ? 4.117 -12.172 -8.711 1 66.75 31 GLU B N 1
ATOM 2005 C CA . GLU B 1 31 ? 3.078 -12.641 -7.797 1 66.75 31 GLU B CA 1
ATOM 2006 C C . GLU B 1 31 ? 3.623 -12.805 -6.383 1 66.75 31 GLU B C 1
ATOM 2008 O O . GLU B 1 31 ? 3.059 -12.258 -5.43 1 66.75 31 GLU B O 1
ATOM 2013 N N . ARG B 1 32 ? 4.512 -13.625 -6.148 1 62.56 32 ARG B N 1
ATOM 2014 C CA . ARG B 1 32 ? 5.129 -13.93 -4.863 1 62.56 32 ARG B CA 1
ATOM 2015 C C . ARG B 1 32 ? 6.645 -14.047 -4.996 1 62.56 32 ARG B C 1
ATOM 2017 O O . ARG B 1 32 ? 7.148 -14.516 -6.016 1 62.56 32 ARG B O 1
ATOM 2024 N N . VAL B 1 33 ? 7.191 -13.305 -4.055 1 60.78 33 VAL B N 1
ATOM 2025 C CA . VAL B 1 33 ? 8.648 -13.359 -4.062 1 60.78 33 VAL B CA 1
ATOM 2026 C C . VAL B 1 33 ? 9.148 -14.133 -2.844 1 60.78 33 VAL B C 1
ATOM 2028 O O . VAL B 1 33 ? 8.727 -13.867 -1.715 1 60.78 33 VAL B O 1
ATOM 2031 N N . ALA B 1 34 ? 9.641 -15.234 -3.117 1 59.75 34 ALA B N 1
ATOM 2032 C CA . ALA B 1 34 ? 10.406 -15.898 -2.064 1 59.75 34 ALA B CA 1
ATOM 2033 C C . ALA B 1 34 ? 11.891 -15.578 -2.168 1 59.75 34 ALA B C 1
ATOM 2035 O O . ALA B 1 34 ? 12.453 -15.547 -3.266 1 59.75 34 ALA B O 1
ATOM 2036 N N . ALA B 1 35 ? 12.305 -15.039 -1.134 1 57.31 35 ALA B N 1
ATOM 2037 C CA . ALA B 1 35 ? 13.711 -14.648 -1.183 1 57.31 35 ALA B CA 1
ATOM 2038 C C . ALA B 1 35 ? 14.539 -15.469 -0.201 1 57.31 35 ALA B C 1
ATOM 2040 O O . ALA B 1 35 ? 14.102 -15.742 0.918 1 57.31 35 ALA B O 1
ATOM 2041 N N . THR B 1 36 ? 15.508 -16.156 -0.802 1 61.81 36 THR B N 1
ATOM 2042 C CA . THR B 1 36 ? 16.609 -16.609 0.051 1 61.81 36 THR B CA 1
ATOM 2043 C C . THR B 1 36 ? 17.719 -15.562 0.077 1 61.81 36 THR B C 1
ATOM 2045 O O . THR B 1 36 ? 17.594 -14.492 -0.515 1 61.81 36 THR B O 1
ATOM 2048 N N . GLU B 1 37 ? 18.75 -15.828 0.814 1 60.16 37 GLU B N 1
ATOM 2049 C CA . GLU B 1 37 ? 19.859 -14.906 0.987 1 60.16 37 GLU B CA 1
ATOM 2050 C C . GLU B 1 37 ? 20.484 -14.523 -0.356 1 60.16 37 GLU B C 1
ATOM 2052 O O . GLU B 1 37 ? 20.938 -13.398 -0.536 1 60.16 37 GLU B O 1
ATOM 2057 N N . GLU B 1 38 ? 20.438 -15.297 -1.287 1 65.94 38 GLU B N 1
ATOM 2058 C CA . GLU B 1 38 ? 21.234 -15.016 -2.475 1 65.94 38 GLU B CA 1
ATOM 2059 C C . GLU B 1 38 ? 20.391 -15.055 -3.738 1 65.94 38 GLU B C 1
ATOM 2061 O O . GLU B 1 38 ? 20.812 -14.57 -4.793 1 65.94 38 GLU B O 1
ATOM 2066 N N . VAL B 1 39 ? 19.328 -15.656 -3.568 1 70.94 39 VAL B N 1
ATOM 2067 C CA . VAL B 1 39 ? 18.547 -15.875 -4.785 1 70.94 39 VAL B CA 1
ATOM 2068 C C . VAL B 1 39 ? 17.094 -15.492 -4.547 1 70.94 39 VAL B C 1
ATOM 2070 O O . VAL B 1 39 ? 16.531 -15.773 -3.484 1 70.94 39 VAL B O 1
ATOM 2073 N N . LEU B 1 40 ? 16.672 -14.648 -5.535 1 78.06 40 LEU B N 1
ATOM 2074 C CA . LEU B 1 40 ? 15.234 -14.352 -5.547 1 78.06 40 LEU B CA 1
ATOM 2075 C C . LEU B 1 40 ? 14.5 -15.289 -6.504 1 78.06 40 LEU B C 1
ATOM 2077 O O . LEU B 1 40 ? 14.883 -15.422 -7.668 1 78.06 40 LEU B O 1
ATOM 2081 N N . THR B 1 41 ? 13.594 -16.062 -5.988 1 80.56 41 THR B N 1
ATOM 2082 C CA . THR B 1 41 ? 12.82 -16.984 -6.809 1 80.56 41 THR B CA 1
ATOM 2083 C C . THR B 1 41 ? 11.359 -16.547 -6.895 1 80.56 41 THR B C 1
ATOM 2085 O O . THR B 1 41 ? 10.508 -17.078 -6.184 1 80.56 41 THR B O 1
ATOM 2088 N N . PRO B 1 42 ? 11.156 -15.664 -7.836 1 84.12 42 PRO B N 1
ATOM 2089 C CA . PRO B 1 42 ? 9.781 -15.18 -7.957 1 84.12 42 PRO B CA 1
ATOM 2090 C C . PRO B 1 42 ? 8.922 -16.062 -8.859 1 84.12 42 PRO B C 1
ATOM 2092 O O . PRO B 1 42 ? 9.453 -16.766 -9.734 1 84.12 42 PRO B O 1
ATOM 2095 N N . TYR B 1 43 ? 7.684 -16.172 -8.539 1 83.69 43 TYR B N 1
ATOM 2096 C CA . TYR B 1 43 ? 6.652 -16.5 -9.516 1 83.69 43 TYR B CA 1
ATOM 2097 C C . TYR B 1 43 ? 6.141 -15.242 -10.203 1 83.69 43 TYR B C 1
ATOM 2099 O O . TYR B 1 43 ? 5.859 -14.234 -9.555 1 83.69 43 TYR B O 1
ATOM 2107 N N . PHE B 1 44 ? 6.137 -15.266 -11.531 1 87.69 44 PHE B N 1
ATOM 2108 C CA . PHE B 1 44 ? 5.734 -14.047 -12.211 1 87.69 44 PHE B CA 1
ATOM 2109 C C . PHE B 1 44 ? 4.949 -14.359 -13.477 1 87.69 44 PHE B C 1
ATOM 2111 O O . PHE B 1 44 ? 5.184 -15.383 -14.125 1 87.69 44 PHE B O 1
ATOM 2118 N N . TRP B 1 45 ? 4.031 -13.492 -13.766 1 87.06 45 TRP B N 1
ATOM 2119 C CA . TRP B 1 45 ? 3.215 -13.57 -14.969 1 87.06 45 TRP B CA 1
ATOM 2120 C C . TRP B 1 45 ? 3.844 -12.773 -16.109 1 87.06 45 TRP B C 1
ATOM 2122 O O . TRP B 1 45 ? 4.375 -11.68 -15.883 1 87.06 45 TRP B O 1
ATOM 2132 N N . VAL B 1 46 ? 3.773 -13.32 -17.266 1 90.62 46 VAL B N 1
ATOM 2133 C CA . VAL B 1 46 ? 4.25 -12.641 -18.469 1 90.62 46 VAL B CA 1
ATOM 2134 C C . VAL B 1 46 ? 3.111 -12.516 -19.469 1 90.62 46 VAL B C 1
ATOM 2136 O O . VAL B 1 46 ? 2.41 -13.492 -19.75 1 90.62 46 VAL B O 1
ATOM 2139 N N . SER B 1 47 ? 2.936 -11.297 -19.906 1 91.44 47 SER B N 1
ATOM 2140 C CA . SER B 1 47 ? 1.933 -11.031 -20.938 1 91.44 47 SER B CA 1
ATOM 2141 C C . SER B 1 47 ? 2.447 -10.031 -21.969 1 91.44 47 SER B C 1
ATOM 2143 O O . SER B 1 47 ? 3.613 -9.633 -21.922 1 91.44 47 SER B O 1
ATOM 2145 N N . GLY B 1 48 ? 1.579 -9.695 -22.969 1 87.25 48 GLY B N 1
ATOM 2146 C CA . GLY B 1 48 ? 1.953 -8.75 -24.016 1 87.25 48 GLY B CA 1
ATOM 2147 C C . GLY B 1 48 ? 2.6 -9.422 -25.219 1 87.25 48 GLY B C 1
ATOM 2148 O O . GLY B 1 48 ? 2.559 -8.883 -26.328 1 87.25 48 GLY B O 1
ATOM 2149 N N . GLU B 1 49 ? 3.365 -10.422 -24.984 1 80.88 49 GLU B N 1
ATOM 2150 C CA . GLU B 1 49 ? 3.955 -11.258 -26.031 1 80.88 49 GLU B CA 1
ATOM 2151 C C . GLU B 1 49 ? 3.639 -12.734 -25.781 1 80.88 49 GLU B C 1
ATOM 2153 O O . GLU B 1 49 ? 3.16 -13.109 -24.719 1 80.88 49 GLU B O 1
ATOM 2158 N N . ASP B 1 50 ? 3.895 -13.453 -26.797 1 81.19 50 ASP B N 1
ATOM 2159 C CA . ASP B 1 50 ? 3.693 -14.875 -26.578 1 81.19 50 ASP B CA 1
ATOM 2160 C C . ASP B 1 50 ? 4.781 -15.453 -25.672 1 81.19 50 ASP B C 1
ATOM 2162 O O . ASP B 1 50 ? 5.879 -14.898 -25.578 1 81.19 50 ASP B O 1
ATOM 2166 N N . GLY B 1 51 ? 4.395 -16.484 -24.969 1 83.25 51 GLY B N 1
ATOM 2167 C CA . GLY B 1 51 ? 5.285 -17.156 -24.031 1 83.25 51 GLY B CA 1
ATOM 2168 C C . GLY B 1 51 ? 6.594 -17.594 -24.656 1 83.25 51 GLY B C 1
ATOM 2169 O O . GLY B 1 51 ? 7.648 -17.516 -24.016 1 83.25 51 GLY B O 1
ATOM 2170 N N . VAL B 1 52 ? 6.578 -17.875 -25.922 1 85.88 52 VAL B N 1
ATOM 2171 C CA . VAL B 1 52 ? 7.766 -18.359 -26.609 1 85.88 52 VAL B CA 1
ATOM 2172 C C . VAL B 1 52 ? 8.758 -17.219 -26.797 1 85.88 52 VAL B C 1
ATOM 2174 O O . VAL B 1 52 ? 9.961 -17.391 -26.594 1 85.88 52 VAL B O 1
ATOM 2177 N N . ALA B 1 53 ? 8.234 -16.062 -27.203 1 88.38 53 ALA B N 1
ATOM 2178 C CA . ALA B 1 53 ? 9.086 -14.883 -27.391 1 88.38 53 ALA B CA 1
ATOM 2179 C C . ALA B 1 53 ? 9.781 -14.516 -26.078 1 88.38 53 ALA B C 1
ATOM 2181 O O . ALA B 1 53 ? 10.961 -14.148 -26.078 1 88.38 53 ALA B O 1
ATOM 2182 N N . PHE B 1 54 ? 9.086 -14.648 -25.047 1 93.88 54 PHE B N 1
ATOM 2183 C CA . PHE B 1 54 ? 9.672 -14.352 -23.75 1 93.88 54 PHE B CA 1
ATOM 2184 C C . PHE B 1 54 ? 10.766 -15.359 -23.406 1 93.88 54 PHE B C 1
ATOM 2186 O O . PHE B 1 54 ? 11.859 -14.977 -22.984 1 93.88 54 PHE B O 1
ATOM 2193 N N . GLU B 1 55 ? 10.422 -16.609 -23.562 1 94.56 55 GLU B N 1
ATOM 2194 C CA . GLU B 1 55 ? 11.375 -17.656 -23.219 1 94.56 55 GLU B CA 1
ATOM 2195 C C . GLU B 1 55 ? 12.656 -17.531 -24.031 1 94.56 55 GLU B C 1
ATOM 2197 O O . GLU B 1 55 ? 13.758 -17.734 -23.516 1 94.56 55 GLU B O 1
ATOM 2202 N N . ASP B 1 56 ? 12.516 -17.141 -25.281 1 92.56 56 ASP B N 1
ATOM 2203 C CA . ASP B 1 56 ? 13.68 -16.938 -26.141 1 92.56 56 ASP B CA 1
ATOM 2204 C C . ASP B 1 56 ? 14.516 -15.75 -25.656 1 92.56 56 ASP B C 1
ATOM 2206 O O . ASP B 1 56 ? 15.742 -15.836 -25.609 1 92.56 56 ASP B O 1
ATOM 2210 N N . ALA B 1 57 ? 13.82 -14.711 -25.281 1 92.19 57 ALA B N 1
ATOM 2211 C CA . ALA B 1 57 ? 14.508 -13.516 -24.812 1 92.19 57 ALA B CA 1
ATOM 2212 C C . ALA B 1 57 ? 15.195 -13.766 -23.469 1 92.19 57 ALA B C 1
ATOM 2214 O O . ALA B 1 57 ? 16.297 -13.273 -23.219 1 92.19 57 ALA B O 1
ATOM 2215 N N . ALA B 1 58 ? 14.508 -14.547 -22.656 1 93.94 58 ALA B N 1
ATOM 2216 C CA . ALA B 1 58 ? 15.008 -14.812 -21.312 1 93.94 58 ALA B CA 1
ATOM 2217 C C . ALA B 1 58 ? 16.188 -15.773 -21.344 1 93.94 58 ALA B C 1
ATOM 2219 O O . ALA B 1 58 ? 17.031 -15.773 -20.438 1 93.94 58 ALA B O 1
ATOM 2220 N N . ALA B 1 59 ? 16.234 -16.578 -22.375 1 92.69 59 ALA B N 1
ATOM 2221 C CA . ALA B 1 59 ? 17.281 -17.594 -22.469 1 92.69 59 ALA B CA 1
ATOM 2222 C C . ALA B 1 59 ? 18.672 -16.953 -22.469 1 92.69 59 ALA B C 1
ATOM 2224 O O . ALA B 1 59 ? 19.625 -17.531 -21.953 1 92.69 59 ALA B O 1
ATOM 2225 N N . ASP B 1 60 ? 18.797 -15.773 -22.922 1 89.69 60 ASP B N 1
ATOM 2226 C CA . ASP B 1 60 ? 20.078 -15.102 -23.047 1 89.69 60 ASP B CA 1
ATOM 2227 C C . ASP B 1 60 ? 20.266 -14.047 -21.969 1 89.69 60 ASP B C 1
ATOM 2229 O O . ASP B 1 60 ? 21.25 -13.305 -21.969 1 89.69 60 ASP B O 1
ATOM 2233 N N . ASP B 1 61 ? 19.375 -13.93 -21.141 1 93.44 61 ASP B N 1
ATOM 2234 C CA . ASP B 1 61 ? 19.438 -12.922 -20.094 1 93.44 61 ASP B CA 1
ATOM 2235 C C . ASP B 1 61 ? 20.203 -13.43 -18.875 1 93.44 61 ASP B C 1
ATOM 2237 O O . ASP B 1 61 ? 19.812 -14.414 -18.25 1 93.44 61 ASP B O 1
ATOM 2241 N N . PRO B 1 62 ? 21.297 -12.812 -18.5 1 91 62 PRO B N 1
ATOM 2242 C CA . PRO B 1 62 ? 22.125 -13.312 -17.422 1 91 62 PRO B CA 1
ATOM 2243 C C . PRO B 1 62 ? 21.484 -13.141 -16.047 1 91 62 PRO B C 1
ATOM 2245 O O . PRO B 1 62 ? 21.922 -13.758 -15.07 1 91 62 PRO B O 1
ATOM 2248 N N . SER B 1 63 ? 20.422 -12.367 -15.945 1 89.75 63 SER B N 1
ATOM 2249 C CA . SER B 1 63 ? 19.844 -12.078 -14.641 1 89.75 63 SER B CA 1
ATOM 2250 C C . SER B 1 63 ? 18.828 -13.148 -14.234 1 89.75 63 SER B C 1
ATOM 2252 O O . SER B 1 63 ? 18.281 -13.117 -13.133 1 89.75 63 SER B O 1
ATOM 2254 N N . ILE B 1 64 ? 18.609 -14.117 -15.164 1 91 64 ILE B N 1
ATOM 2255 C CA . ILE B 1 64 ? 17.578 -15.109 -14.875 1 91 64 ILE B CA 1
ATOM 2256 C C . ILE B 1 64 ? 18.094 -16.5 -15.242 1 91 64 ILE B C 1
ATOM 2258 O O . ILE B 1 64 ? 18.781 -16.672 -16.25 1 91 64 ILE B O 1
ATOM 2262 N N . ARG B 1 65 ? 17.891 -17.469 -14.391 1 91.38 65 ARG B N 1
ATOM 2263 C CA . ARG B 1 65 ? 18.203 -18.859 -14.688 1 91.38 65 ARG B CA 1
ATOM 2264 C C . ARG B 1 65 ? 17.109 -19.797 -14.195 1 91.38 65 ARG B C 1
ATOM 2266 O O . ARG B 1 65 ? 16.25 -19.391 -13.414 1 91.38 65 ARG B O 1
ATOM 2273 N N . HIS B 1 66 ? 17.016 -21.078 -14.703 1 91.75 66 HIS B N 1
ATOM 2274 C CA . HIS B 1 66 ? 16.078 -22.125 -14.32 1 91.75 66 HIS B CA 1
ATOM 2275 C C . HIS B 1 66 ? 14.633 -21.688 -14.531 1 91.75 66 HIS B C 1
ATOM 2277 O O . HIS B 1 66 ? 13.789 -21.844 -13.641 1 91.75 66 HIS B O 1
ATOM 2283 N N . LEU B 1 67 ? 14.445 -21.094 -15.656 1 93.81 67 LEU B N 1
ATOM 2284 C CA . LEU B 1 67 ? 13.102 -20.672 -16.031 1 93.81 67 LEU B CA 1
ATOM 2285 C C . LEU B 1 67 ? 12.18 -21.875 -16.234 1 93.81 67 LEU B C 1
ATOM 2287 O O . LEU B 1 67 ? 12.516 -22.797 -16.969 1 93.81 67 LEU B O 1
ATOM 2291 N N . ARG B 1 68 ? 11.094 -21.844 -15.562 1 91.31 68 ARG B N 1
ATOM 2292 C CA . ARG B 1 68 ? 10.109 -22.922 -15.672 1 91.31 68 ARG B CA 1
ATOM 2293 C C . ARG B 1 68 ? 8.719 -22.359 -15.961 1 91.31 68 ARG B C 1
ATOM 2295 O O . ARG B 1 68 ? 8.258 -21.453 -15.266 1 91.31 68 ARG B O 1
ATOM 2302 N N . HIS B 1 69 ? 8.156 -22.891 -16.922 1 92.5 69 HIS B N 1
ATOM 2303 C CA . HIS B 1 69 ? 6.762 -22.578 -17.219 1 92.5 69 HIS B CA 1
ATOM 2304 C C . HIS B 1 69 ? 5.82 -23.328 -16.297 1 92.5 69 HIS B C 1
ATOM 2306 O O . HIS B 1 69 ? 5.934 -24.547 -16.156 1 92.5 69 HIS B O 1
ATOM 2312 N N . ILE B 1 70 ? 4.973 -22.641 -15.719 1 85.69 70 ILE B N 1
ATOM 2313 C CA . ILE B 1 70 ? 4.148 -23.25 -14.68 1 85.69 70 ILE B CA 1
ATOM 2314 C C . ILE B 1 70 ? 2.727 -23.453 -15.203 1 85.69 70 ILE B C 1
ATOM 2316 O O . ILE B 1 70 ? 2.154 -24.531 -15.07 1 85.69 70 ILE B O 1
ATOM 2320 N N . ASP B 1 71 ? 2.131 -22.391 -15.734 1 84.25 71 ASP B N 1
ATOM 2321 C CA . ASP B 1 71 ? 0.735 -22.453 -16.156 1 84.25 71 ASP B CA 1
ATOM 2322 C C . ASP B 1 71 ? 0.408 -21.328 -17.141 1 84.25 71 ASP B C 1
ATOM 2324 O O . ASP B 1 71 ? 1.205 -20.406 -17.328 1 84.25 71 ASP B O 1
ATOM 2328 N N . ASP B 1 72 ? -0.667 -21.484 -17.859 1 83.56 72 ASP B N 1
ATOM 2329 C CA . ASP B 1 72 ? -1.19 -20.469 -18.766 1 83.56 72 ASP B CA 1
ATOM 2330 C C . ASP B 1 72 ? -2.619 -20.078 -18.391 1 83.56 72 ASP B C 1
ATOM 2332 O O . ASP B 1 72 ? -3.441 -20.953 -18.094 1 83.56 72 ASP B O 1
ATOM 2336 N N . VAL B 1 73 ? -2.725 -18.797 -18.281 1 73.81 73 VAL B N 1
ATOM 2337 C CA . VAL B 1 73 ? -4.082 -18.312 -18.062 1 73.81 73 VAL B CA 1
ATOM 2338 C C . VAL B 1 73 ? -4.395 -17.188 -19.047 1 73.81 73 VAL B C 1
ATOM 2340 O O . VAL B 1 73 ? -3.74 -16.141 -19.031 1 73.81 73 VAL B O 1
ATOM 2343 N N . ASP B 1 74 ? -5.465 -17.391 -19.719 1 75.12 74 ASP B N 1
ATOM 2344 C CA . ASP B 1 74 ? -5.863 -16.422 -20.734 1 75.12 74 ASP B CA 1
ATOM 2345 C C . ASP B 1 74 ? -4.664 -16 -21.578 1 75.12 74 ASP B C 1
ATOM 2347 O O . ASP B 1 74 ? -4.082 -16.812 -22.297 1 75.12 74 ASP B O 1
ATOM 2351 N N . ARG B 1 75 ? -4.32 -14.711 -21.516 1 77.62 75 ARG B N 1
ATOM 2352 C CA . ARG B 1 75 ? -3.24 -14.203 -22.359 1 77.62 75 ARG B CA 1
ATOM 2353 C C . ARG B 1 75 ? -1.969 -13.984 -21.547 1 77.62 75 ARG B C 1
ATOM 2355 O O . ARG B 1 75 ? -1.092 -13.219 -21.938 1 77.62 75 ARG B O 1
ATOM 2362 N N . ALA B 1 76 ? -1.911 -14.711 -20.422 1 85 76 ALA B N 1
ATOM 2363 C CA . ALA B 1 76 ? -0.73 -14.57 -19.578 1 85 76 ALA B CA 1
ATOM 2364 C C . ALA B 1 76 ? -0.153 -15.93 -19.203 1 85 76 ALA B C 1
ATOM 2366 O O . ALA B 1 76 ? -0.891 -16.906 -19.078 1 85 76 ALA B O 1
ATOM 2367 N N . SER B 1 77 ? 1.156 -15.984 -19.188 1 88.38 77 SER B N 1
ATOM 2368 C CA . SER B 1 77 ? 1.857 -17.188 -18.781 1 88.38 77 SER B CA 1
ATOM 2369 C C . SER B 1 77 ? 2.559 -17 -17.438 1 88.38 77 SER B C 1
ATOM 2371 O O . SER B 1 77 ? 3.154 -15.953 -17.188 1 88.38 77 SER B O 1
ATOM 2373 N N . LEU B 1 78 ? 2.4 -18.062 -16.562 1 87 78 LEU B N 1
ATOM 2374 C CA . LEU B 1 78 ? 3.047 -18.047 -15.258 1 87 78 LEU B CA 1
ATOM 2375 C C . LEU B 1 78 ? 4.379 -18.781 -15.297 1 87 78 LEU B C 1
ATOM 2377 O O . LEU B 1 78 ? 4.453 -19.906 -15.812 1 87 78 LEU B O 1
ATOM 2381 N N . TYR B 1 79 ? 5.352 -18.094 -14.797 1 88.94 79 TYR B N 1
ATOM 2382 C CA . TYR B 1 79 ? 6.688 -18.672 -14.773 1 88.94 79 TYR B CA 1
ATOM 2383 C C . TYR B 1 79 ? 7.281 -18.625 -13.375 1 88.94 79 TYR B C 1
ATOM 2385 O O . TYR B 1 79 ? 6.828 -17.859 -12.523 1 88.94 79 TYR B O 1
ATOM 2393 N N . ARG B 1 80 ? 8.195 -19.516 -13.18 1 88.56 80 ARG B N 1
ATOM 2394 C CA . ARG B 1 80 ? 9.102 -19.453 -12.031 1 88.56 80 ARG B CA 1
ATOM 2395 C C . ARG B 1 80 ? 10.555 -19.453 -12.477 1 88.56 80 ARG B C 1
ATOM 2397 O O . ARG B 1 80 ? 10.922 -20.156 -13.422 1 88.56 80 ARG B O 1
ATOM 2404 N N . ALA B 1 81 ? 11.328 -18.578 -11.859 1 89.81 81 ALA B N 1
ATOM 2405 C CA . ALA B 1 81 ? 12.75 -18.547 -12.203 1 89.81 81 ALA B CA 1
ATOM 2406 C C . ALA B 1 81 ? 13.586 -18.047 -11.023 1 89.81 81 ALA B C 1
ATOM 2408 O O . ALA B 1 81 ? 13.039 -17.594 -10.016 1 89.81 81 ALA B O 1
ATOM 2409 N N . GLU B 1 82 ? 14.812 -18.266 -11.141 1 87.12 82 GLU B N 1
ATOM 2410 C CA . GLU B 1 82 ? 15.758 -17.688 -10.195 1 87.12 82 GLU B CA 1
ATOM 2411 C C . GLU B 1 82 ? 16.406 -16.422 -10.766 1 87.12 82 GLU B C 1
ATOM 2413 O O . GLU B 1 82 ? 16.969 -16.453 -11.859 1 87.12 82 GLU B O 1
ATOM 2418 N N . TRP B 1 83 ? 16.141 -15.391 -10.031 1 86.94 83 TRP B N 1
ATOM 2419 C CA . TRP B 1 83 ? 16.828 -14.156 -10.383 1 86.94 83 TRP B CA 1
ATOM 2420 C C . TRP B 1 83 ? 18.141 -14.023 -9.625 1 86.94 83 TRP B C 1
ATOM 2422 O O . TRP B 1 83 ? 18.156 -14.039 -8.391 1 86.94 83 TRP B O 1
ATOM 2432 N N . THR B 1 84 ? 19.25 -13.758 -10.367 1 81.75 84 THR B N 1
ATOM 2433 C CA . THR B 1 84 ? 20.562 -13.938 -9.75 1 81.75 84 THR B CA 1
ATOM 2434 C C . THR B 1 84 ? 21.344 -12.617 -9.742 1 81.75 84 THR B C 1
ATOM 2436 O O . THR B 1 84 ? 22.281 -12.453 -8.961 1 81.75 84 THR B O 1
ATOM 2439 N N . GLU B 1 85 ? 21 -11.711 -10.609 1 82.44 85 GLU B N 1
ATOM 2440 C CA . GLU B 1 85 ? 21.766 -10.469 -10.672 1 82.44 85 GLU B CA 1
ATOM 2441 C C . GLU B 1 85 ? 20.938 -9.297 -10.148 1 82.44 85 GLU B C 1
ATOM 2443 O O . GLU B 1 85 ? 19.734 -9.219 -10.375 1 82.44 85 GLU B O 1
ATOM 2448 N N . ASN B 1 86 ? 21.578 -8.414 -9.461 1 81.5 86 ASN B N 1
ATOM 2449 C CA . ASN B 1 86 ? 21.047 -7.125 -9.023 1 81.5 86 ASN B CA 1
ATOM 2450 C C . ASN B 1 86 ? 19.844 -7.301 -8.102 1 81.5 86 ASN B C 1
ATOM 2452 O O . ASN B 1 86 ? 18.875 -6.535 -8.18 1 81.5 86 ASN B O 1
ATOM 2456 N N . VAL B 1 87 ? 19.906 -8.43 -7.34 1 80.69 87 VAL B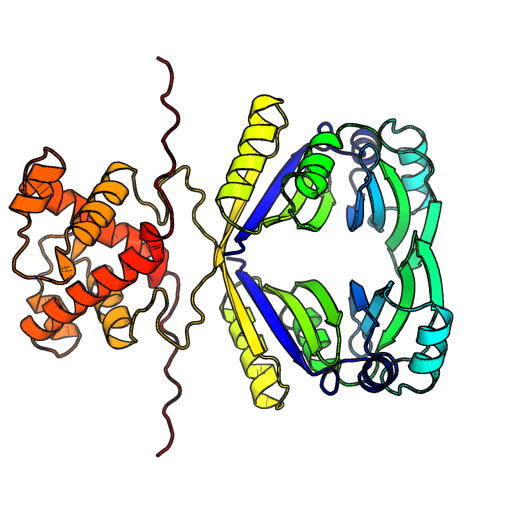 N 1
ATOM 2457 C CA . VAL B 1 87 ? 18.75 -8.703 -6.488 1 80.69 87 VAL B CA 1
ATOM 2458 C C . VAL B 1 87 ? 19.062 -8.312 -5.047 1 80.69 87 VAL B C 1
ATOM 2460 O O . VAL B 1 87 ? 18.219 -8.453 -4.16 1 80.69 87 VAL B O 1
ATOM 2463 N N . GLU B 1 88 ? 20.172 -7.746 -4.848 1 82.31 88 GLU B N 1
ATOM 2464 C CA . GLU B 1 88 ? 20.656 -7.488 -3.496 1 82.31 88 GLU B CA 1
ATOM 2465 C C . GLU B 1 88 ? 19.719 -6.547 -2.744 1 82.31 88 GLU B C 1
ATOM 2467 O O . GLU B 1 88 ? 19.469 -6.734 -1.552 1 82.31 88 GLU B O 1
ATOM 2472 N N . SER B 1 89 ? 19.234 -5.52 -3.461 1 83.38 89 SER B N 1
ATOM 2473 C CA . SER B 1 89 ? 18.391 -4.527 -2.812 1 83.38 89 SER B CA 1
ATOM 2474 C C . SER B 1 89 ? 17.078 -5.152 -2.334 1 83.38 89 SER B C 1
ATOM 2476 O O . SER B 1 89 ? 16.625 -4.871 -1.227 1 83.38 89 SER B O 1
ATOM 2478 N N . ILE B 1 90 ? 16.562 -6.012 -3.166 1 82.44 90 ILE B N 1
ATOM 2479 C CA . ILE B 1 90 ? 15.281 -6.633 -2.834 1 82.44 90 ILE B CA 1
ATOM 2480 C C . ILE B 1 90 ? 15.484 -7.664 -1.726 1 82.44 90 ILE B C 1
ATOM 2482 O O . ILE B 1 90 ? 14.656 -7.773 -0.813 1 82.44 90 ILE B O 1
ATOM 2486 N N . VAL B 1 91 ? 16.531 -8.43 -1.83 1 80.75 91 VAL B N 1
ATOM 2487 C CA . VAL B 1 91 ? 16.859 -9.383 -0.779 1 80.75 91 VAL B CA 1
ATOM 2488 C C . VAL B 1 91 ? 17.031 -8.656 0.551 1 80.75 91 VAL B C 1
ATOM 2490 O O . VAL B 1 91 ? 16.5 -9.086 1.577 1 80.75 91 VAL B O 1
ATOM 2493 N N . TYR B 1 92 ? 17.719 -7.566 0.49 1 85.12 92 TYR B N 1
ATOM 2494 C CA . TYR B 1 92 ? 17.922 -6.746 1.68 1 85.12 92 TYR B CA 1
ATOM 2495 C C . TYR B 1 92 ? 16.594 -6.258 2.232 1 85.12 92 TYR B C 1
ATOM 2497 O O . TYR B 1 92 ? 16.344 -6.316 3.441 1 85.12 92 TYR B O 1
ATOM 2505 N N . ALA B 1 93 ? 15.734 -5.723 1.383 1 85.38 93 ALA B N 1
ATOM 2506 C CA . ALA B 1 93 ? 14.422 -5.23 1.794 1 85.38 93 ALA B CA 1
ATOM 2507 C C . ALA B 1 93 ? 13.633 -6.312 2.529 1 85.38 93 ALA B C 1
ATOM 2509 O O . ALA B 1 93 ? 13.047 -6.051 3.584 1 85.38 93 ALA B O 1
ATOM 2510 N N . TYR B 1 94 ? 13.742 -7.57 2.07 1 80.5 94 TYR B N 1
ATOM 2511 C CA . TYR B 1 94 ? 12.969 -8.68 2.613 1 80.5 94 TYR B CA 1
ATOM 2512 C C . TYR B 1 94 ? 13.578 -9.188 3.916 1 80.5 94 TYR B C 1
ATOM 2514 O O . TYR B 1 94 ? 12.875 -9.359 4.914 1 80.5 94 TYR B O 1
ATOM 2522 N N . THR B 1 95 ? 14.852 -9.438 3.875 1 79.94 95 THR B N 1
ATOM 2523 C CA . THR B 1 95 ? 15.477 -10.227 4.934 1 79.94 95 THR B CA 1
ATOM 2524 C C . THR B 1 95 ? 15.922 -9.32 6.078 1 79.94 95 THR B C 1
ATOM 2526 O O . THR B 1 95 ? 15.859 -9.719 7.246 1 79.94 95 THR B O 1
ATOM 2529 N N . THR B 1 96 ? 16.375 -8.125 5.77 1 83.31 96 THR B N 1
ATOM 2530 C CA . THR B 1 96 ? 16.953 -7.262 6.793 1 83.31 96 THR B CA 1
ATOM 2531 C C . THR B 1 96 ? 15.953 -6.191 7.219 1 83.31 96 THR B C 1
ATOM 2533 O O . THR B 1 96 ? 15.727 -5.988 8.414 1 83.31 96 THR B O 1
ATOM 2536 N N . VAL B 1 97 ? 15.32 -5.609 6.25 1 87.44 97 VAL B N 1
ATOM 2537 C CA . VAL B 1 97 ? 14.391 -4.52 6.543 1 87.44 97 VAL B CA 1
ATOM 2538 C C . VAL B 1 97 ? 13.055 -5.09 7.02 1 87.44 97 VAL B C 1
ATOM 2540 O O . VAL B 1 97 ? 12.375 -4.484 7.852 1 87.44 97 VAL B O 1
ATOM 2543 N N . GLY B 1 98 ? 12.711 -6.266 6.527 1 83.69 98 GLY B N 1
ATOM 2544 C CA . GLY B 1 98 ? 11.422 -6.859 6.844 1 83.69 98 GLY B CA 1
ATOM 2545 C C . GLY B 1 98 ? 10.281 -6.258 6.051 1 83.69 98 GLY B C 1
ATOM 2546 O O . GLY B 1 98 ? 9.141 -6.215 6.523 1 83.69 98 GLY B O 1
ATOM 2547 N N . ALA B 1 99 ? 10.617 -5.688 4.895 1 86.56 99 ALA B N 1
ATOM 2548 C CA . ALA B 1 99 ? 9.594 -5.105 4.027 1 86.56 99 ALA B CA 1
ATOM 2549 C C . ALA B 1 99 ? 8.883 -6.188 3.221 1 86.56 99 ALA B C 1
ATOM 2551 O O . ALA B 1 99 ? 9.391 -7.301 3.078 1 86.56 99 ALA B O 1
ATOM 2552 N N . THR B 1 100 ? 7.707 -5.891 2.809 1 83.25 100 THR B N 1
ATOM 2553 C CA . THR B 1 100 ? 6.93 -6.793 1.966 1 83.25 100 THR B CA 1
ATOM 2554 C C . THR B 1 100 ? 6.727 -6.195 0.576 1 83.25 100 THR B C 1
ATOM 2556 O O . THR B 1 100 ? 6.234 -5.074 0.443 1 83.25 100 THR B O 1
ATOM 2559 N N . ILE B 1 101 ? 7.129 -6.969 -0.399 1 85.25 101 ILE B N 1
ATOM 2560 C CA . ILE B 1 101 ? 6.848 -6.551 -1.769 1 85.25 101 ILE B CA 1
ATOM 2561 C C . ILE B 1 101 ? 5.422 -6.949 -2.145 1 85.25 101 ILE B C 1
ATOM 2563 O O . ILE B 1 101 ? 5.121 -8.141 -2.287 1 85.25 101 ILE B O 1
ATOM 2567 N N . LEU B 1 102 ? 4.625 -5.988 -2.328 1 81.81 102 LEU B N 1
ATOM 2568 C CA . LEU B 1 102 ? 3.219 -6.258 -2.609 1 81.81 102 LEU B CA 1
ATOM 2569 C C . LEU B 1 102 ? 3 -6.5 -4.098 1 81.81 102 LEU B C 1
ATOM 2571 O O . LEU B 1 102 ? 2.199 -7.355 -4.48 1 81.81 102 LEU B O 1
ATOM 2575 N N . GLU B 1 103 ? 3.65 -5.672 -4.863 1 84.19 103 GLU B N 1
ATOM 2576 C CA . GLU B 1 103 ? 3.572 -5.781 -6.32 1 84.19 103 GLU B CA 1
ATOM 2577 C C . GLU B 1 103 ? 4.891 -5.375 -6.973 1 84.19 103 GLU B C 1
ATOM 2579 O O . GLU B 1 103 ? 5.574 -4.469 -6.492 1 84.19 103 GLU B O 1
ATOM 2584 N N . ALA B 1 104 ? 5.25 -6.051 -7.922 1 88.5 104 ALA B N 1
ATOM 2585 C CA . ALA B 1 104 ? 6.359 -5.699 -8.805 1 88.5 104 ALA B CA 1
ATOM 2586 C C . ALA B 1 104 ? 6.004 -5.961 -10.266 1 88.5 104 ALA B C 1
ATOM 2588 O O . ALA B 1 104 ? 5.543 -7.051 -10.609 1 88.5 104 ALA B O 1
ATOM 2589 N N . SER B 1 105 ? 6.137 -4.941 -11.039 1 91.56 105 SER B N 1
ATOM 2590 C CA . SER B 1 105 ? 5.824 -5.102 -12.453 1 91.56 105 SER B CA 1
ATOM 2591 C C . SER B 1 105 ? 6.832 -4.363 -13.328 1 91.56 105 SER B C 1
ATOM 2593 O O . SER B 1 105 ? 7.422 -3.371 -12.906 1 91.56 105 SER B O 1
ATOM 2595 N N . ALA B 1 106 ? 6.961 -4.938 -14.484 1 92.81 106 ALA B N 1
ATOM 2596 C CA . ALA B 1 106 ? 7.875 -4.328 -15.445 1 92.81 106 ALA B CA 1
ATOM 2597 C C . ALA B 1 106 ? 7.195 -4.105 -16.797 1 92.81 106 ALA B C 1
ATOM 2599 O O . ALA B 1 106 ? 6.422 -4.949 -17.25 1 92.81 106 ALA B O 1
ATOM 2600 N N . GLN B 1 107 ? 7.348 -2.973 -17.266 1 88.81 107 GLN B N 1
ATOM 2601 C CA . GLN B 1 107 ? 6.992 -2.604 -18.641 1 88.81 107 GLN B CA 1
ATOM 2602 C C . GLN B 1 107 ? 8.047 -1.691 -19.25 1 88.81 107 GLN B C 1
ATOM 2604 O O . GLN B 1 107 ? 8.555 -0.78 -18.594 1 88.81 107 GLN B O 1
ATOM 2609 N N . GLY B 1 108 ? 8.391 -2.027 -20.453 1 88.56 108 GLY B N 1
ATOM 2610 C CA . GLY B 1 108 ? 9.5 -1.282 -21.031 1 88.56 108 GLY B CA 1
ATOM 2611 C C . GLY B 1 108 ? 10.836 -1.593 -20.391 1 88.56 108 GLY B C 1
ATOM 2612 O O . GLY B 1 108 ? 11.25 -2.752 -20.328 1 88.56 108 GLY B O 1
ATOM 2613 N N . ASP B 1 109 ? 11.461 -0.571 -19.828 1 90.62 109 ASP B N 1
ATOM 2614 C CA . ASP B 1 109 ? 12.789 -0.772 -19.266 1 90.62 109 ASP B CA 1
ATOM 2615 C C . ASP B 1 109 ? 12.828 -0.403 -17.797 1 90.62 109 ASP B C 1
ATOM 2617 O O . ASP B 1 109 ? 13.883 -0.087 -17.25 1 90.62 109 ASP B O 1
ATOM 2621 N N . GLU B 1 110 ? 11.664 -0.523 -17.219 1 93.31 110 GLU B N 1
ATOM 2622 C CA . GLU B 1 110 ? 11.609 -0.12 -15.812 1 93.31 110 GLU B CA 1
ATOM 2623 C C . GLU B 1 110 ? 10.711 -1.052 -15 1 93.31 110 GLU B C 1
ATOM 2625 O O . GLU B 1 110 ? 9.75 -1.612 -15.531 1 93.31 110 GLU B O 1
ATOM 2630 N N . TRP B 1 111 ? 11.117 -1.204 -13.805 1 93.44 111 TRP B N 1
ATOM 2631 C CA . TRP B 1 111 ? 10.289 -1.913 -12.836 1 93.44 111 TRP B CA 1
ATOM 2632 C C . TRP B 1 111 ? 9.586 -0.934 -11.898 1 93.44 111 TRP B C 1
ATOM 2634 O O . TRP B 1 111 ? 10.172 0.071 -11.492 1 93.44 111 TRP B O 1
ATOM 2644 N N . GLU B 1 112 ? 8.398 -1.188 -11.688 1 92.31 112 GLU B N 1
ATOM 2645 C CA . GLU B 1 112 ? 7.641 -0.508 -10.641 1 92.31 112 GLU B CA 1
ATOM 2646 C C . GLU B 1 112 ? 7.316 -1.453 -9.484 1 92.31 112 GLU B C 1
ATOM 2648 O O . GLU B 1 112 ? 6.809 -2.555 -9.703 1 92.31 112 GLU B O 1
ATOM 2653 N N . LEU B 1 113 ? 7.641 -1.031 -8.266 1 91.06 113 LEU B N 1
ATOM 2654 C CA . LEU B 1 113 ? 7.414 -1.868 -7.098 1 91.06 113 LEU B CA 1
ATOM 2655 C C . LEU B 1 113 ? 6.562 -1.138 -6.062 1 91.06 113 LEU B C 1
ATOM 2657 O O . LEU B 1 113 ? 6.742 0.063 -5.844 1 91.06 113 LEU B O 1
ATOM 2661 N N . SER B 1 114 ? 5.625 -1.823 -5.52 1 88.25 114 SER B N 1
ATOM 2662 C CA . SER B 1 114 ? 4.914 -1.403 -4.316 1 88.25 114 SER B CA 1
ATOM 2663 C C . SER B 1 114 ? 5.402 -2.17 -3.092 1 88.25 114 SER B C 1
ATOM 2665 O O . SER B 1 114 ? 5.281 -3.396 -3.033 1 88.25 114 SER B O 1
ATOM 2667 N N . ILE B 1 115 ? 5.945 -1.421 -2.127 1 88.44 115 ILE B N 1
ATOM 2668 C CA . ILE B 1 115 ? 6.566 -2.064 -0.974 1 88.44 115 ILE B CA 1
ATOM 2669 C C . ILE B 1 115 ? 5.938 -1.535 0.312 1 88.44 115 ILE B C 1
ATOM 2671 O O . ILE B 1 115 ? 5.734 -0.327 0.46 1 88.44 115 ILE B O 1
ATOM 2675 N N . ARG B 1 116 ? 5.582 -2.447 1.192 1 86.94 116 ARG B N 1
ATOM 2676 C CA . ARG B 1 116 ? 5.09 -2.08 2.516 1 86.94 116 ARG B CA 1
ATOM 2677 C C . ARG B 1 116 ? 6.207 -2.141 3.551 1 86.94 116 ARG B C 1
ATOM 2679 O O . ARG B 1 116 ? 6.938 -3.129 3.627 1 86.94 116 ARG B O 1
ATOM 2686 N N . PHE B 1 117 ? 6.316 -1.11 4.25 1 86.69 117 PHE B N 1
ATOM 2687 C CA . PHE B 1 117 ? 7.258 -1.038 5.359 1 86.69 117 PHE B CA 1
ATOM 2688 C C . PHE B 1 117 ? 6.523 -0.958 6.691 1 86.69 117 PHE B C 1
ATOM 2690 O O . PHE B 1 117 ? 5.422 -0.41 6.766 1 86.69 117 PHE B O 1
ATOM 2697 N N . ASN B 1 118 ? 7.188 -1.445 7.703 1 82 118 ASN B N 1
ATOM 2698 C CA . ASN B 1 118 ? 6.555 -1.464 9.016 1 82 118 ASN B CA 1
ATOM 2699 C C . ASN B 1 118 ? 6.473 -0.065 9.617 1 82 118 ASN B C 1
ATOM 2701 O O . ASN B 1 118 ? 5.582 0.22 10.422 1 82 118 ASN B O 1
ATOM 2705 N N . ASN B 1 119 ? 7.438 0.702 9.312 1 76.06 119 ASN B N 1
ATOM 2706 C CA . ASN B 1 119 ? 7.473 2.094 9.75 1 76.06 119 ASN B CA 1
ATOM 2707 C C . ASN B 1 119 ? 8.406 2.932 8.891 1 76.06 119 ASN B C 1
ATOM 2709 O O . ASN B 1 119 ? 9.094 2.4 8.008 1 76.06 119 ASN B O 1
ATOM 2713 N N . ARG B 1 120 ? 8.453 4.191 9.148 1 76.94 120 ARG B N 1
ATOM 2714 C CA . ARG B 1 120 ? 9.242 5.121 8.344 1 76.94 120 ARG B CA 1
ATOM 2715 C C . ARG B 1 120 ? 10.734 4.844 8.492 1 76.94 120 ARG B C 1
ATOM 2717 O O . ARG B 1 120 ? 11.5 5.027 7.539 1 76.94 120 ARG B O 1
ATOM 2724 N N . ASP B 1 121 ? 11.109 4.426 9.648 1 81.81 121 ASP B N 1
ATOM 2725 C CA . ASP B 1 121 ? 12.516 4.113 9.867 1 81.81 121 ASP B CA 1
ATOM 2726 C C . ASP B 1 121 ? 12.992 3.01 8.93 1 81.81 121 ASP B C 1
ATOM 2728 O O . ASP B 1 121 ? 14.125 3.043 8.445 1 81.81 121 ASP B O 1
ATOM 2732 N N . ARG B 1 122 ? 12.172 2.062 8.734 1 88.25 122 ARG B N 1
ATOM 2733 C CA . ARG B 1 122 ? 12.508 0.956 7.852 1 88.25 122 ARG B CA 1
ATOM 2734 C C . ARG B 1 122 ? 12.602 1.425 6.402 1 88.25 122 ARG B C 1
ATOM 2736 O O . ARG B 1 122 ? 13.477 0.972 5.652 1 88.25 122 ARG B O 1
ATOM 2743 N N . LEU B 1 123 ? 11.711 2.303 6.012 1 87.12 123 LEU B N 1
ATOM 2744 C CA . LEU B 1 123 ? 11.812 2.904 4.688 1 87.12 123 LEU B CA 1
ATOM 2745 C C . LEU B 1 123 ? 13.125 3.656 4.527 1 87.12 123 LEU B C 1
ATOM 2747 O O . LEU B 1 123 ? 13.812 3.514 3.512 1 87.12 123 LEU B O 1
ATOM 2751 N N . ASP B 1 124 ? 13.453 4.461 5.516 1 83.81 124 ASP B N 1
ATOM 2752 C CA . ASP B 1 124 ? 14.688 5.23 5.473 1 83.81 124 ASP B CA 1
ATOM 2753 C C . ASP B 1 124 ? 15.906 4.312 5.41 1 83.81 124 ASP B C 1
ATOM 2755 O O . ASP B 1 124 ? 16.875 4.594 4.695 1 83.81 124 ASP B O 1
ATOM 2759 N N . GLN B 1 125 ? 15.836 3.266 6.145 1 90.88 125 GLN B N 1
ATOM 2760 C CA . GLN B 1 125 ? 16.906 2.273 6.121 1 90.88 125 GLN B CA 1
ATOM 2761 C C . GLN B 1 125 ? 17.094 1.704 4.719 1 90.88 125 GLN B C 1
ATOM 2763 O O . GLN B 1 125 ? 18.234 1.557 4.254 1 90.88 125 GLN B O 1
ATOM 2768 N N . PHE B 1 126 ? 16.062 1.384 4.105 1 94.06 126 PHE B N 1
ATOM 2769 C CA . PHE B 1 126 ? 16.125 0.855 2.748 1 94.06 126 PHE B CA 1
ATOM 2770 C C . PHE B 1 126 ? 16.688 1.896 1.786 1 94.06 126 PHE B C 1
ATOM 2772 O O . PHE B 1 126 ? 17.547 1.583 0.954 1 94.06 126 PHE B O 1
ATOM 2779 N N . ARG B 1 127 ? 16.188 3.055 1.886 1 89.19 127 ARG B N 1
ATOM 2780 C CA . ARG B 1 127 ? 16.656 4.121 1.008 1 89.19 127 ARG B CA 1
ATOM 2781 C C . ARG B 1 127 ? 18.141 4.395 1.218 1 89.19 127 ARG B C 1
ATOM 2783 O O . ARG B 1 127 ? 18.875 4.602 0.255 1 89.19 127 ARG B O 1
ATOM 2790 N N . GLU B 1 128 ? 18.562 4.473 2.443 1 90.56 128 GLU B N 1
ATOM 2791 C CA . GLU B 1 128 ? 19.969 4.668 2.764 1 90.56 128 GLU B CA 1
ATOM 2792 C C . GLU B 1 128 ? 20.828 3.566 2.154 1 90.56 128 GLU B C 1
ATOM 2794 O O . GLU B 1 128 ? 21.906 3.84 1.611 1 90.56 128 GLU B O 1
ATOM 2799 N N . TYR B 1 129 ? 20.375 2.328 2.277 1 93.25 129 TYR B N 1
ATOM 2800 C CA . TYR B 1 129 ? 21.094 1.205 1.681 1 93.25 129 TYR B CA 1
ATOM 2801 C C . TYR B 1 129 ? 21.25 1.392 0.175 1 93.25 129 TYR B C 1
ATOM 2803 O O . TYR B 1 129 ? 22.328 1.188 -0.378 1 93.25 129 TYR B O 1
ATOM 2811 N N . CYS B 1 130 ? 20.141 1.691 -0.489 1 92.69 130 CYS B N 1
ATOM 2812 C CA . CYS B 1 130 ? 20.172 1.892 -1.934 1 92.69 130 CYS B CA 1
ATOM 2813 C C . CYS B 1 130 ? 21.125 3.02 -2.305 1 92.69 130 CYS B C 1
ATOM 2815 O O . CYS B 1 130 ? 21.891 2.9 -3.268 1 92.69 130 CYS B O 1
ATOM 2817 N N . ASP B 1 131 ? 21.109 4.062 -1.509 1 88.88 131 ASP B N 1
ATOM 2818 C CA . ASP B 1 131 ? 22 5.199 -1.762 1 88.88 131 ASP B CA 1
ATOM 2819 C C . ASP B 1 131 ? 23.453 4.812 -1.576 1 88.88 131 ASP B C 1
ATOM 2821 O O . ASP B 1 131 ? 24.297 5.133 -2.414 1 88.88 131 ASP B O 1
ATOM 2825 N N . GLU B 1 132 ? 23.75 4.172 -0.52 1 93.06 132 GLU B N 1
ATOM 2826 C CA . GLU B 1 132 ? 25.109 3.775 -0.187 1 93.06 132 GLU B CA 1
ATOM 2827 C C . GLU B 1 132 ? 25.688 2.836 -1.244 1 93.06 132 GLU B C 1
ATOM 2829 O O . GLU B 1 132 ? 26.891 2.828 -1.485 1 93.06 132 GLU B O 1
ATOM 2834 N N . HIS B 1 133 ? 24.859 2.062 -1.869 1 92.88 133 HIS B N 1
ATOM 2835 C CA . HIS B 1 133 ? 25.328 1.075 -2.836 1 92.88 133 HIS B CA 1
ATOM 2836 C C . HIS B 1 133 ? 25.047 1.533 -4.266 1 92.88 133 HIS B C 1
ATOM 2838 O O . HIS B 1 133 ? 25.219 0.762 -5.211 1 92.88 133 HIS B O 1
ATOM 2844 N N . ASP B 1 134 ? 24.547 2.725 -4.418 1 92 134 ASP B N 1
ATOM 2845 C CA . ASP B 1 134 ? 24.312 3.363 -5.711 1 92 134 ASP B CA 1
ATOM 2846 C C . ASP B 1 134 ? 23.297 2.578 -6.535 1 92 134 ASP B C 1
ATOM 2848 O O . ASP B 1 134 ? 23.516 2.318 -7.719 1 92 134 ASP B O 1
ATOM 2852 N N . ILE B 1 135 ? 22.312 2.084 -5.898 1 92 135 ILE B N 1
ATOM 2853 C CA . ILE B 1 135 ? 21.188 1.423 -6.566 1 92 135 ILE B CA 1
ATOM 2854 C C . ILE B 1 135 ? 20.062 2.428 -6.816 1 92 135 ILE B C 1
ATOM 2856 O O . ILE B 1 135 ? 19.531 3.023 -5.875 1 92 135 ILE B O 1
ATOM 2860 N N . PRO B 1 136 ? 19.672 2.564 -8.055 1 91.62 136 PRO B N 1
ATOM 2861 C CA . PRO B 1 136 ? 18.766 3.66 -8.406 1 91.62 136 PRO B CA 1
ATOM 2862 C C . PRO B 1 136 ? 17.297 3.307 -8.18 1 91.62 136 PRO B C 1
ATOM 2864 O O . PRO B 1 136 ? 16.5 3.346 -9.109 1 91.62 136 PRO B O 1
ATOM 2867 N N . PHE B 1 137 ? 16.953 3.08 -6.984 1 90.06 137 PHE B N 1
ATOM 2868 C CA . PHE B 1 137 ? 15.547 2.992 -6.582 1 90.06 137 PHE B CA 1
ATOM 2869 C C . PHE B 1 137 ? 14.984 4.375 -6.285 1 90.06 137 PHE B C 1
ATOM 2871 O O . PHE B 1 137 ? 15.461 5.074 -5.391 1 90.06 137 PHE B O 1
ATOM 2878 N N . THR B 1 138 ? 14.023 4.73 -7.051 1 86.88 138 THR B N 1
ATOM 2879 C CA . THR B 1 138 ? 13.438 6.055 -6.879 1 86.88 138 THR B CA 1
ATOM 2880 C C . THR B 1 138 ? 12.047 5.949 -6.25 1 86.88 138 THR B C 1
ATOM 2882 O O . THR B 1 138 ? 11.141 5.348 -6.828 1 86.88 138 THR B O 1
ATOM 2885 N N . LEU B 1 139 ? 11.938 6.492 -5.09 1 86.81 139 LEU B N 1
ATOM 2886 C CA . LEU B 1 139 ? 10.625 6.574 -4.461 1 86.81 139 LEU B CA 1
ATOM 2887 C C . LEU B 1 139 ? 9.742 7.59 -5.176 1 86.81 139 LEU B C 1
ATOM 2889 O O . LEU B 1 139 ? 10.031 8.789 -5.168 1 86.81 139 LEU B O 1
ATOM 2893 N N . THR B 1 140 ? 8.727 7.152 -5.809 1 81.62 140 THR B N 1
ATOM 2894 C CA . THR B 1 140 ? 7.875 8.031 -6.602 1 81.62 140 THR B CA 1
ATOM 2895 C C . THR B 1 140 ? 6.668 8.5 -5.789 1 81.62 140 THR B C 1
ATOM 2897 O O . THR B 1 140 ? 6.199 9.625 -5.957 1 81.62 140 THR B O 1
ATOM 2900 N N . GLN B 1 141 ? 6.164 7.609 -4.984 1 79.94 141 GLN B N 1
ATOM 2901 C CA . GLN B 1 141 ? 5.016 7.934 -4.141 1 79.94 141 GLN B CA 1
ATOM 2902 C C . GLN B 1 141 ? 5.141 7.277 -2.768 1 79.94 141 GLN B C 1
ATOM 2904 O O . GLN B 1 141 ? 5.68 6.176 -2.646 1 79.94 141 GLN B O 1
ATOM 2909 N N . LEU B 1 142 ? 4.652 7.961 -1.75 1 81.5 142 LEU B N 1
ATOM 2910 C CA . LEU B 1 142 ? 4.625 7.461 -0.38 1 81.5 142 LEU B CA 1
ATOM 2911 C C . LEU B 1 142 ? 3.227 7.57 0.214 1 81.5 142 LEU B C 1
ATOM 2913 O O . LEU B 1 142 ? 2.561 8.594 0.056 1 81.5 142 LEU B O 1
ATOM 2917 N N . TYR B 1 143 ? 2.795 6.461 0.797 1 78.62 143 TYR B N 1
ATOM 2918 C CA . TYR B 1 143 ? 1.483 6.418 1.433 1 78.62 143 TYR B CA 1
ATOM 2919 C C . TYR B 1 143 ? 1.61 6.16 2.93 1 78.62 143 TYR B C 1
ATOM 2921 O O . TYR B 1 143 ? 2.232 5.18 3.346 1 78.62 143 TYR B O 1
ATOM 2929 N N . GLU B 1 144 ? 1.043 7.031 3.656 1 75.56 144 GLU B N 1
ATOM 2930 C CA . GLU B 1 144 ? 1.06 6.902 5.109 1 75.56 144 GLU B CA 1
ATOM 2931 C C . GLU B 1 144 ? -0.354 6.773 5.672 1 75.56 144 GLU B C 1
ATOM 2933 O O . GLU B 1 144 ? -1.328 7.113 4.996 1 75.56 144 GLU B O 1
ATOM 2938 N N . ARG B 1 145 ? -0.341 6.004 6.824 1 64.19 145 ARG B N 1
ATOM 2939 C CA . ARG B 1 145 ? -1.624 5.766 7.473 1 64.19 145 ARG B CA 1
ATOM 2940 C C . ARG B 1 145 ? -2.436 7.051 7.578 1 64.19 145 ARG B C 1
ATOM 2942 O O . ARG B 1 145 ? -1.912 8.094 7.984 1 64.19 145 ARG B O 1
ATOM 2949 N N . ALA B 1 146 ? -3.533 6.953 6.832 1 61.53 146 ALA B N 1
ATOM 2950 C CA . ALA B 1 146 ? -4.473 8.07 6.91 1 61.53 146 ALA B CA 1
ATOM 2951 C C . ALA B 1 146 ? -5.59 7.777 7.91 1 61.53 146 ALA B C 1
ATOM 2953 O O . ALA B 1 146 ? -5.777 6.629 8.32 1 61.53 146 ALA B O 1
ATOM 2954 N N . HIS B 1 147 ? -5.969 8.617 8.781 1 50.41 147 HIS B N 1
ATOM 2955 C CA . HIS B 1 147 ? -7.086 8.438 9.703 1 50.41 147 HIS B CA 1
ATOM 2956 C C . HIS B 1 147 ? -8.406 8.305 8.953 1 50.41 147 HIS B C 1
ATOM 2958 O O . HIS B 1 147 ? -8.648 9.031 7.988 1 50.41 147 HIS B O 1
ATOM 2964 N N . PRO B 1 148 ? -9.055 6.926 9.117 1 44.78 148 PRO B N 1
ATOM 2965 C CA . PRO B 1 148 ? -10.391 6.797 8.547 1 44.78 148 PRO B CA 1
ATOM 2966 C C . PRO B 1 148 ? -11.305 7.973 8.898 1 44.78 148 PRO B C 1
ATOM 2968 O O . PRO B 1 148 ? -11.109 8.617 9.93 1 44.78 148 PRO B O 1
ATOM 2971 N N . ARG B 1 149 ? -11.859 8.57 8.008 1 42.44 149 ARG B N 1
ATOM 2972 C CA . ARG B 1 149 ? -12.711 9.742 8.188 1 42.44 149 ARG B CA 1
ATOM 2973 C C . ARG B 1 149 ? -13.625 9.578 9.398 1 42.44 149 ARG B C 1
ATOM 2975 O O . ARG B 1 149 ? -14.414 10.469 9.719 1 42.44 149 ARG B O 1
ATOM 2982 N N . ALA B 1 150 ? -14.047 8.227 9.797 1 41.19 150 ALA B N 1
ATOM 2983 C CA . ALA B 1 150 ? -15.094 8.445 10.789 1 41.19 150 ALA B CA 1
ATOM 2984 C C . ALA B 1 150 ? -14.664 9.477 11.82 1 41.19 150 ALA B C 1
ATOM 2986 O O . ALA B 1 150 ? -15.469 10.305 12.258 1 41.19 150 ALA B O 1
ATOM 2987 N N . GLY B 1 151 ? -13.742 9.211 12.797 1 40.41 151 GLY B N 1
ATOM 2988 C CA . GLY B 1 151 ? -13.273 10.344 13.594 1 40.41 151 GLY B CA 1
ATOM 2989 C C . GLY B 1 151 ? -12.227 11.18 12.883 1 40.41 151 GLY B C 1
ATOM 2990 O O . GLY B 1 151 ? -11.484 10.672 12.039 1 40.41 151 GLY B O 1
ATOM 2991 N N . GLY B 1 152 ? -12.438 12.57 12.586 1 51.03 152 GLY B N 1
ATOM 2992 C CA . GLY B 1 152 ? -11.875 13.57 11.695 1 51.03 152 GLY B CA 1
ATOM 2993 C C . GLY B 1 152 ? -10.461 13.258 11.258 1 51.03 152 GLY B C 1
ATOM 2994 O O . GLY B 1 152 ? -9.766 12.477 11.914 1 51.03 152 GLY B O 1
ATOM 2995 N N . GLN B 1 153 ? -10.195 13.18 10.055 1 56.41 153 GLN B N 1
ATOM 2996 C CA . GLN B 1 153 ? -8.844 13.18 9.5 1 56.41 153 GLN B CA 1
ATOM 2997 C C . GLN B 1 153 ? -7.883 13.969 10.383 1 56.41 153 GLN B C 1
ATOM 2999 O O . GLN B 1 153 ? -8.156 15.117 10.734 1 56.41 153 GLN B O 1
ATOM 3004 N N . TYR B 1 154 ? -6.871 13.25 10.938 1 69.31 154 TYR B N 1
ATOM 3005 C CA . TYR B 1 154 ? -5.828 13.898 11.719 1 69.31 154 TYR B CA 1
ATOM 3006 C C . TYR B 1 154 ? -6.336 14.266 13.109 1 69.31 154 TYR B C 1
ATOM 3008 O O . TYR B 1 154 ? -6.012 15.336 13.625 1 69.31 154 TYR B O 1
ATOM 3016 N N . GLY B 1 155 ? -7.402 13.367 13.695 1 70.38 155 GLY B N 1
ATOM 3017 C CA . GLY B 1 155 ? -7.895 13.625 15.039 1 70.38 155 GLY B CA 1
ATOM 3018 C C . GLY B 1 155 ? -8.797 14.844 15.117 1 70.38 155 GLY B C 1
ATOM 3019 O O . GLY B 1 155 ? -9.07 15.352 16.203 1 70.38 155 GLY B O 1
ATOM 3020 N N . LEU B 1 156 ? -9.188 15.242 13.922 1 80.12 156 LEU B N 1
ATOM 3021 C CA . LEU B 1 156 ? -10.023 16.438 13.891 1 80.12 156 LEU B CA 1
ATOM 3022 C C . LEU B 1 156 ? -11.492 16.062 14.039 1 80.12 156 LEU B C 1
ATOM 3024 O O . LEU B 1 156 ? -11.953 15.07 13.477 1 80.12 156 LEU B O 1
ATOM 3028 N N . THR B 1 157 ? -12.148 16.766 14.961 1 79.31 157 THR B N 1
ATOM 3029 C CA . THR B 1 157 ? -13.602 16.688 14.914 1 79.31 157 THR B CA 1
ATOM 3030 C C . THR B 1 157 ? -14.133 17.297 13.609 1 79.31 157 THR B C 1
ATOM 3032 O O . THR B 1 157 ? -13.422 18.031 12.93 1 79.31 157 THR B O 1
ATOM 3035 N N . THR B 1 158 ? -15.383 17.031 13.305 1 79.12 158 THR B N 1
ATOM 3036 C CA . THR B 1 158 ? -16 17.594 12.117 1 79.12 158 THR B CA 1
ATOM 3037 C C . THR B 1 158 ? -15.969 19.109 12.156 1 79.12 158 THR B C 1
ATOM 3039 O O . THR B 1 158 ? -15.664 19.766 11.156 1 79.12 158 THR B O 1
ATOM 3042 N N . LYS B 1 159 ? -16.25 19.719 13.336 1 88.25 159 LYS B N 1
ATOM 3043 C CA . LYS B 1 159 ? -16.297 21.172 13.492 1 88.25 159 LYS B CA 1
ATOM 3044 C C . LYS B 1 159 ? -14.906 21.781 13.352 1 88.25 159 LYS B C 1
ATOM 3046 O O . LYS B 1 159 ? -14.75 22.859 12.766 1 88.25 159 LYS B O 1
ATOM 3051 N N . GLN B 1 160 ? -13.906 21.078 13.891 1 89.5 160 GLN B N 1
ATOM 3052 C CA . GLN B 1 160 ? -12.523 21.531 13.75 1 89.5 160 GLN B CA 1
ATOM 3053 C C . GLN B 1 160 ? -12.078 21.5 12.289 1 89.5 160 GLN B C 1
ATOM 3055 O O . GLN B 1 160 ? -11.469 22.453 11.797 1 89.5 160 GLN B O 1
ATOM 3060 N N . HIS B 1 161 ? -12.367 20.406 11.68 1 87.38 161 HIS B N 1
ATOM 3061 C CA . HIS B 1 161 ? -12.039 20.25 10.266 1 87.38 161 HIS B CA 1
ATOM 3062 C C . HIS B 1 161 ? -12.672 21.359 9.438 1 87.38 161 HIS B C 1
ATOM 3064 O O . HIS B 1 161 ? -11.984 22 8.633 1 87.38 161 HIS B O 1
ATOM 3070 N N . GLU B 1 162 ? -13.945 21.594 9.672 1 86.81 162 GLU B N 1
ATOM 3071 C CA . GLU B 1 162 ? -14.672 22.625 8.945 1 86.81 162 GLU B CA 1
ATOM 3072 C C . GLU B 1 162 ? -14.062 24.016 9.18 1 86.81 162 GLU B C 1
ATOM 3074 O O . GLU B 1 162 ? -13.93 24.797 8.25 1 86.81 162 GLU B O 1
ATOM 3079 N N . ALA B 1 163 ? -13.75 24.328 10.398 1 93.62 163 ALA B N 1
ATOM 3080 C CA . ALA B 1 163 ? -13.156 25.609 10.742 1 93.62 163 ALA B CA 1
ATOM 3081 C C . ALA B 1 163 ? -11.836 25.828 10.016 1 93.62 163 ALA B C 1
ATOM 3083 O O . ALA B 1 163 ? -11.609 26.891 9.422 1 93.62 163 ALA B O 1
ATOM 3084 N N . LEU B 1 164 ? -10.938 24.797 10.008 1 92.81 164 LEU B N 1
ATOM 3085 C CA . LEU B 1 164 ? -9.625 24.891 9.383 1 92.81 164 LEU B CA 1
ATOM 3086 C C . LEU B 1 164 ? -9.75 25.062 7.875 1 92.81 164 LEU B C 1
ATOM 3088 O O . LEU B 1 164 ? -9.094 25.938 7.289 1 92.81 164 LEU B O 1
ATOM 3092 N N . VAL B 1 165 ? -10.594 24.344 7.277 1 88.5 165 VAL B N 1
ATOM 3093 C CA . VAL B 1 165 ? -10.742 24.359 5.828 1 88.5 165 VAL B CA 1
ATOM 3094 C C . VAL B 1 165 ? -11.398 25.672 5.387 1 88.5 165 VAL B C 1
ATOM 3096 O O . VAL B 1 165 ? -10.992 26.266 4.387 1 88.5 165 VAL B O 1
ATOM 3099 N N . THR B 1 166 ? -12.445 26.141 6.125 1 91.62 166 THR B N 1
ATOM 3100 C CA . THR B 1 166 ? -13.109 27.391 5.797 1 91.62 166 THR B CA 1
ATOM 3101 C C . THR B 1 166 ? -12.125 28.562 5.883 1 91.62 166 THR B C 1
ATOM 3103 O O . THR B 1 166 ? -12.086 29.422 4.992 1 91.62 166 THR B O 1
ATOM 3106 N N . ALA B 1 167 ? -11.359 28.625 6.977 1 95 167 ALA B N 1
ATOM 3107 C CA . ALA B 1 167 ? -10.359 29.672 7.117 1 95 167 ALA B CA 1
ATOM 3108 C C . ALA B 1 167 ? -9.383 29.672 5.945 1 95 167 ALA B C 1
ATOM 3110 O O . ALA B 1 167 ? -9.039 30.719 5.406 1 95 167 ALA B O 1
ATOM 3111 N N . TRP B 1 168 ? -8.93 28.453 5.57 1 92.44 168 TRP B N 1
ATOM 3112 C CA . TRP B 1 168 ? -8.008 28.297 4.453 1 92.44 168 TRP B CA 1
ATOM 3113 C C . TRP B 1 168 ? -8.641 28.766 3.148 1 92.44 168 TRP B C 1
ATOM 3115 O O . TRP B 1 16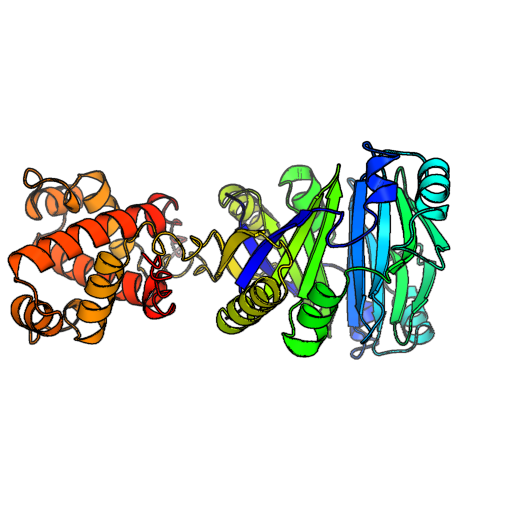8 ? -8.031 29.531 2.389 1 92.44 168 TRP B O 1
ATOM 3125 N N . GLU B 1 169 ? -9.859 28.391 2.883 1 89.12 169 GLU B N 1
ATOM 3126 C CA . GLU B 1 169 ? -10.57 28.719 1.655 1 89.12 169 GLU B CA 1
ATOM 3127 C C . GLU B 1 169 ? -10.773 30.234 1.532 1 89.12 169 GLU B C 1
ATOM 3129 O O . GLU B 1 169 ? -10.711 30.781 0.432 1 89.12 169 GLU B O 1
ATOM 3134 N N . MET B 1 170 ? -11 30.859 2.664 1 91.75 170 MET B N 1
ATOM 3135 C CA . MET B 1 170 ? -11.289 32.281 2.67 1 91.75 170 MET B CA 1
ATOM 3136 C C . MET B 1 170 ? -10 33.094 2.562 1 91.75 170 MET B C 1
ATOM 3138 O O . MET B 1 170 ? -10.047 34.312 2.42 1 91.75 170 MET B O 1
ATOM 3142 N N . GLY B 1 171 ? -8.82 32.375 2.684 1 92.44 171 GLY B N 1
ATOM 3143 C CA . GLY B 1 171 ? -7.535 33.031 2.527 1 92.44 171 GLY B CA 1
ATOM 3144 C C . GLY B 1 171 ? -7.016 33.625 3.816 1 92.44 171 GLY B C 1
ATOM 3145 O O . GLY B 1 171 ? -6.168 34.531 3.789 1 92.44 171 GLY B O 1
ATOM 3146 N N . TYR B 1 172 ? -7.566 33.219 4.992 1 94.94 172 TYR B N 1
ATOM 3147 C CA . TYR B 1 172 ? -7.207 33.75 6.293 1 94.94 172 TYR B CA 1
ATOM 3148 C C . TYR B 1 172 ? -5.703 33.656 6.527 1 94.94 172 TYR B C 1
ATOM 3150 O O . TYR B 1 172 ? -5.113 34.562 7.148 1 94.94 172 TYR B O 1
ATOM 3158 N N . TYR B 1 173 ? -5.043 32.656 6.023 1 93.88 173 TYR B N 1
ATOM 3159 C CA . TYR B 1 173 ? -3.633 32.406 6.316 1 93.88 173 TYR B CA 1
ATOM 3160 C C . TYR B 1 173 ? -2.74 33.156 5.328 1 93.88 173 TYR B C 1
ATOM 3162 O O . TYR B 1 173 ? -1.532 33.281 5.543 1 93.88 173 TYR B O 1
ATOM 3170 N N . ARG B 1 174 ? -3.229 33.625 4.242 1 86.69 174 ARG B N 1
ATOM 3171 C CA . ARG B 1 174 ? -2.434 34.188 3.156 1 86.69 174 ARG B CA 1
ATOM 3172 C C . ARG B 1 174 ? -2.559 35.719 3.117 1 86.69 174 ARG B C 1
ATOM 3174 O O . ARG B 1 174 ? -1.694 36.406 2.566 1 86.69 174 ARG B O 1
ATOM 3181 N N . SER B 1 175 ? -3.672 36.094 3.596 1 82.56 175 SER B N 1
ATOM 3182 C CA . SER B 1 175 ? -3.945 37.531 3.396 1 82.56 175 SER B CA 1
ATOM 3183 C C . SER B 1 175 ? -4.344 38.188 4.703 1 82.56 175 SER B C 1
ATOM 3185 O O . SER B 1 175 ? -5.023 37.594 5.539 1 82.56 175 SER B O 1
ATOM 3187 N N . THR B 1 176 ? -3.977 39.406 4.828 1 83.94 176 THR B N 1
ATOM 3188 C CA . THR B 1 176 ? -4.387 40.188 5.977 1 83.94 176 THR B CA 1
ATOM 3189 C C . THR B 1 176 ? -5.781 40.781 5.762 1 83.94 176 THR B C 1
ATOM 3191 O O . THR B 1 176 ? -6.375 41.344 6.684 1 83.94 176 THR B O 1
ATOM 3194 N N . ASP B 1 177 ? -6.352 40.625 4.609 1 89.5 177 ASP B N 1
ATOM 3195 C CA . ASP B 1 177 ? -7.648 41.188 4.27 1 89.5 177 ASP B CA 1
ATOM 3196 C C . ASP B 1 177 ? -8.789 40.375 4.883 1 89.5 177 ASP B C 1
ATOM 3198 O O . ASP B 1 177 ? -9.922 40.844 4.953 1 89.5 177 ASP B O 1
ATOM 3202 N N . VAL B 1 178 ? -8.594 39.188 5.273 1 93.5 178 VAL B N 1
ATOM 3203 C CA . VAL B 1 178 ? -9.586 38.312 5.895 1 93.5 178 VAL B CA 1
ATOM 3204 C C . VAL B 1 178 ? -9.281 38.156 7.383 1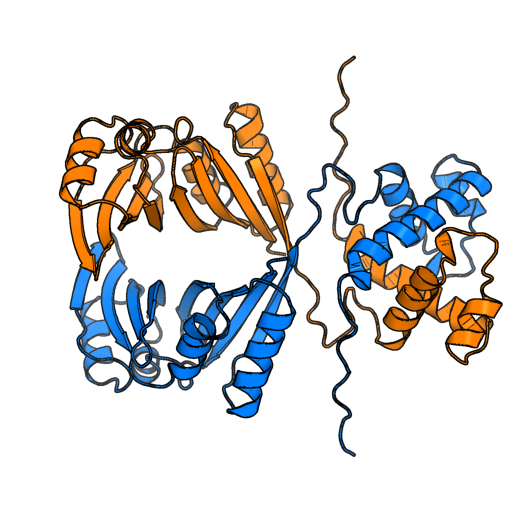 93.5 178 VAL B C 1
ATOM 3206 O O . VAL B 1 178 ? -8.219 37.656 7.762 1 93.5 178 VAL B O 1
ATOM 3209 N N . SER B 1 179 ? -10.203 38.656 8.219 1 94.38 179 SER B N 1
ATOM 3210 C CA . SER B 1 179 ? -10 38.594 9.664 1 94.38 179 SER B CA 1
ATOM 3211 C C . SER B 1 179 ? -10.664 37.344 10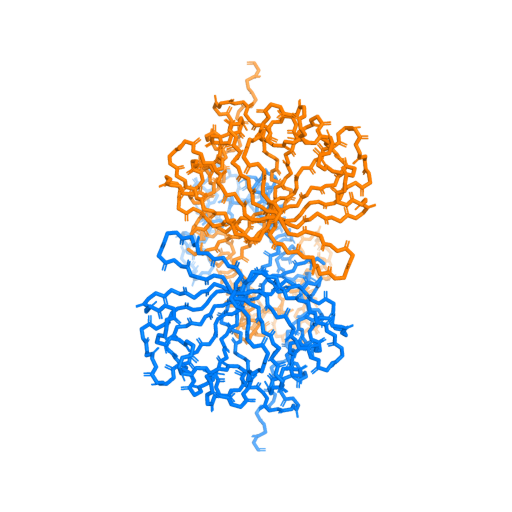.258 1 94.38 179 SER B C 1
ATOM 3213 O O . SER B 1 179 ? -11.445 36.656 9.586 1 94.38 179 SER B O 1
ATOM 3215 N N . LEU B 1 180 ? -10.266 37.062 11.5 1 94.19 180 LEU B N 1
ATOM 3216 C CA . LEU B 1 180 ? -10.898 35.969 12.211 1 94.19 180 LEU B CA 1
ATOM 3217 C C . LEU B 1 180 ? -12.398 36.156 12.328 1 94.19 180 LEU B C 1
ATOM 3219 O O . LEU B 1 180 ? -13.172 35.219 12.305 1 94.19 180 LEU B O 1
ATOM 3223 N N . THR B 1 181 ? -12.773 37.469 12.453 1 95.38 181 THR B N 1
ATOM 3224 C CA . THR B 1 181 ? -14.188 37.812 12.531 1 95.38 181 THR B CA 1
ATOM 3225 C C . THR B 1 181 ? -14.906 37.438 11.242 1 95.38 181 THR B C 1
ATOM 3227 O O . THR B 1 181 ? -16.031 36.938 11.273 1 95.38 181 THR B O 1
ATOM 3230 N N . ASP B 1 182 ? -14.273 37.719 10.094 1 96 182 ASP B N 1
ATOM 3231 C CA . ASP B 1 182 ? -14.844 37.375 8.797 1 96 182 ASP B CA 1
ATOM 3232 C C . ASP B 1 182 ? -15.094 35.844 8.703 1 96 182 ASP B C 1
ATOM 3234 O O . ASP B 1 182 ? -16.156 35.438 8.25 1 96 182 ASP B O 1
ATOM 3238 N N . VAL B 1 183 ? -14.148 35.062 9.148 1 96.12 183 VAL B N 1
ATOM 3239 C CA . VAL B 1 183 ? -14.25 33.625 9.078 1 96.12 183 VAL B CA 1
ATOM 3240 C C . VAL B 1 183 ? -15.336 33.125 10.039 1 96.12 183 VAL B C 1
ATOM 3242 O O . VAL B 1 183 ? -16.141 32.25 9.688 1 96.12 183 VAL B O 1
ATOM 3245 N N . ALA B 1 184 ? -15.391 33.656 11.258 1 96.94 184 ALA B N 1
ATOM 3246 C CA . ALA B 1 184 ? -16.391 33.281 12.25 1 96.94 184 ALA B CA 1
ATOM 3247 C C . ALA B 1 184 ? -17.812 33.531 11.734 1 96.94 184 ALA B C 1
ATOM 3249 O O . ALA B 1 184 ? -18.688 32.688 11.891 1 96.94 184 ALA B O 1
ATOM 3250 N N . ASP B 1 185 ? -17.938 34.688 11.109 1 96.06 185 ASP B N 1
ATOM 3251 C CA . ASP B 1 185 ? -19.234 35.031 10.547 1 96.06 185 ASP B CA 1
ATOM 3252 C C . ASP B 1 185 ? -19.688 34.031 9.484 1 96.06 185 ASP B C 1
ATOM 3254 O O . ASP B 1 185 ? -20.859 33.688 9.422 1 96.06 185 ASP B O 1
ATOM 3258 N N . SER B 1 186 ? -18.719 33.656 8.703 1 94.38 186 SER B N 1
ATOM 3259 C CA . SER B 1 186 ? -19.031 32.688 7.648 1 94.38 186 SER B CA 1
ATOM 3260 C C . SER B 1 186 ? -19.5 31.375 8.227 1 94.38 186 SER B C 1
ATOM 3262 O O . SER B 1 186 ? -20.297 30.656 7.598 1 94.38 186 SER B O 1
ATOM 3264 N N . LEU B 1 187 ? -19.078 31 9.414 1 94.94 187 LEU B N 1
ATOM 3265 C CA . LEU B 1 187 ? -19.422 29.734 10.039 1 94.94 187 LEU B CA 1
ATOM 3266 C C . LEU B 1 187 ? -20.578 29.906 11.023 1 94.94 187 LEU B C 1
ATOM 3268 O O . LEU B 1 187 ? -21.078 28.922 11.578 1 94.94 187 LEU B O 1
ATOM 3272 N N . GLY B 1 188 ? -20.953 31.156 11.234 1 96 188 GLY B N 1
ATOM 3273 C CA . GLY B 1 188 ? -22.062 31.469 12.117 1 96 188 GLY B CA 1
ATOM 3274 C C . GLY B 1 188 ? -21.734 31.266 13.586 1 96 188 GLY B C 1
ATOM 3275 O O . GLY B 1 188 ? -22.562 30.797 14.359 1 96 188 GLY B O 1
ATOM 3276 N N . ILE B 1 189 ? -20.469 31.453 13.984 1 96.88 189 ILE B N 1
ATOM 3277 C CA . ILE B 1 189 ? -20.062 31.312 15.383 1 96.88 189 ILE B CA 1
ATOM 3278 C C . ILE B 1 189 ? -19.312 32.562 15.812 1 96.88 189 ILE B C 1
ATOM 3280 O O . ILE B 1 189 ? -19.047 33.469 15 1 96.88 189 ILE B O 1
ATOM 3284 N N . SER B 1 190 ? -19.109 32.656 17.094 1 96.38 190 SER B N 1
ATOM 3285 C CA . SER B 1 190 ? -18.359 33.812 17.609 1 96.38 190 SER B CA 1
ATOM 3286 C C . SER B 1 190 ? -16.875 33.688 17.281 1 96.38 190 SER B C 1
ATOM 3288 O O . SER B 1 190 ? -16.375 32.562 17.047 1 96.38 190 SER B O 1
ATOM 3290 N N . GLN B 1 191 ? -16.297 34.844 17.188 1 96.06 191 GLN B N 1
ATOM 3291 C CA . GLN B 1 191 ? -14.859 34.875 16.953 1 96.06 191 GLN B CA 1
ATOM 3292 C C . GLN B 1 191 ? -14.125 34.062 18.016 1 96.06 191 GLN B C 1
ATOM 3294 O O . GLN B 1 191 ? -13.133 33.375 17.719 1 96.06 191 GLN B O 1
ATOM 3299 N N . GLN B 1 192 ? -14.602 34.156 19.25 1 95 192 GLN B N 1
ATOM 3300 C CA . GLN B 1 192 ? -13.977 33.438 20.344 1 95 192 GLN B CA 1
ATOM 3301 C C . GLN B 1 192 ? -14.086 31.938 20.141 1 95 192 GLN B C 1
ATOM 3303 O O . GLN B 1 192 ? -13.109 31.203 20.328 1 95 192 GLN B O 1
ATOM 3308 N N . SER B 1 193 ? -15.242 31.516 19.828 1 95.69 193 SER B N 1
ATOM 3309 C CA . SER B 1 193 ? -15.469 30.094 19.578 1 95.69 193 SER B CA 1
ATOM 3310 C C . SER B 1 193 ? -14.602 29.594 18.422 1 95.69 193 SER B C 1
ATOM 3312 O O . SER B 1 193 ? -14.039 28.5 18.484 1 95.69 193 SER B O 1
ATOM 3314 N N . LEU B 1 194 ? -14.453 30.406 17.344 1 96.31 194 LEU B N 1
ATOM 3315 C CA . LEU B 1 194 ? -13.633 30.031 16.203 1 96.31 194 LEU B CA 1
ATOM 3316 C C . LEU B 1 194 ? -12.164 29.906 16.609 1 96.31 194 LEU B C 1
ATOM 3318 O O . LEU B 1 194 ? -11.484 28.969 16.203 1 96.31 194 LEU B O 1
ATOM 3322 N N . SER B 1 195 ? -11.711 30.891 17.281 1 94.31 195 SER B N 1
ATOM 3323 C CA . SER B 1 195 ? -10.312 30.891 17.719 1 94.31 195 SER B CA 1
ATOM 3324 C C . SER B 1 195 ? -9.977 29.609 18.484 1 94.31 195 SER B C 1
ATOM 3326 O O . SER B 1 195 ? -8.953 28.984 18.234 1 94.31 195 SER B O 1
ATOM 3328 N N . ARG B 1 196 ? -10.844 29.25 19.391 1 94.44 196 ARG B N 1
ATOM 3329 C CA . ARG B 1 196 ? -10.633 28.031 20.172 1 94.44 196 ARG B CA 1
ATOM 3330 C C . ARG B 1 196 ? -10.648 26.797 19.281 1 94.44 196 ARG B C 1
ATOM 3332 O O . ARG B 1 196 ? -9.82 25.906 19.453 1 94.44 196 ARG B O 1
ATOM 3339 N N . ARG B 1 197 ? -11.531 26.797 18.438 1 94 197 ARG B N 1
ATOM 3340 C CA . ARG B 1 197 ? -11.672 25.672 17.516 1 94 197 ARG B CA 1
ATOM 3341 C C . ARG B 1 197 ? -10.453 25.531 16.609 1 94 197 ARG B C 1
ATOM 3343 O O . ARG B 1 197 ? -9.992 24.422 16.344 1 94 197 ARG B O 1
ATOM 3350 N N . LEU B 1 198 ? -9.992 26.656 16.078 1 95.44 198 LEU B N 1
ATOM 3351 C CA . LEU B 1 198 ? -8.797 26.625 15.242 1 95.44 198 LEU B CA 1
ATOM 3352 C C . LEU B 1 198 ? -7.586 26.141 16.031 1 95.44 198 LEU B C 1
ATOM 3354 O O . LEU B 1 198 ? -6.82 25.297 15.555 1 95.44 198 LEU B O 1
ATOM 3358 N N . GLN B 1 199 ? -7.453 26.641 17.266 1 94.31 199 GLN B N 1
ATOM 3359 C CA . GLN B 1 199 ? -6.316 26.266 18.094 1 94.31 199 GLN B CA 1
ATOM 3360 C C . GLN B 1 199 ? -6.316 24.75 18.359 1 94.31 199 GLN B C 1
ATOM 3362 O O . GLN B 1 199 ? -5.289 24.094 18.203 1 94.31 199 GLN B O 1
ATOM 3367 N N . ARG B 1 200 ? -7.422 24.25 18.734 1 93.75 200 ARG B N 1
ATOM 3368 C CA . ARG B 1 200 ? -7.523 22.812 18.969 1 93.75 200 ARG B CA 1
ATOM 3369 C C . ARG B 1 200 ? -7.297 22.031 17.672 1 93.75 200 ARG B C 1
ATOM 3371 O O . ARG B 1 200 ? -6.684 20.969 17.688 1 93.75 200 ARG B O 1
ATOM 3378 N N . GLY B 1 201 ? -7.832 22.547 16.641 1 92.94 201 GLY B N 1
ATOM 3379 C CA . GLY B 1 201 ? -7.613 21.938 15.336 1 92.94 201 GLY B CA 1
ATOM 3380 C C . GLY B 1 201 ? -6.148 21.859 14.945 1 92.94 201 GLY B C 1
ATOM 3381 O O . GLY B 1 201 ? -5.68 20.844 14.445 1 92.94 201 GLY B O 1
ATOM 3382 N N . TYR B 1 202 ? -5.465 23.016 15.133 1 93.81 202 TYR B N 1
ATOM 3383 C CA . TYR B 1 202 ? -4.027 23.031 14.875 1 93.81 202 TYR B CA 1
ATOM 3384 C C . TYR B 1 202 ? -3.311 21.984 15.719 1 93.81 202 TYR B C 1
ATOM 3386 O O . TYR B 1 202 ? -2.48 21.234 15.211 1 93.81 202 TYR B O 1
ATOM 3394 N N . GLU B 1 203 ? -3.658 21.984 16.953 1 92.44 203 GLU B N 1
ATOM 3395 C CA . GLU B 1 203 ? -3.029 21.047 17.875 1 92.44 203 GLU B CA 1
ATOM 3396 C C . GLU B 1 203 ? -3.174 19.609 17.391 1 92.44 203 GLU B C 1
ATOM 3398 O O . GLU B 1 203 ? -2.184 18.875 17.281 1 92.44 203 GLU B O 1
ATOM 3403 N N . ASN B 1 204 ? -4.359 19.219 17.109 1 86.44 204 ASN B N 1
ATOM 3404 C CA . ASN B 1 204 ? -4.637 17.844 16.672 1 86.44 204 ASN B CA 1
ATOM 3405 C C . ASN B 1 204 ? -3.996 17.547 15.32 1 86.44 204 ASN B C 1
ATOM 3407 O O . ASN B 1 204 ? -3.398 16.484 15.133 1 86.44 204 ASN B O 1
ATOM 3411 N N . LEU B 1 205 ? -4.152 18.5 14.406 1 86.44 205 LEU B N 1
ATOM 3412 C CA . LEU B 1 205 ? -3.619 18.328 13.062 1 86.44 205 LEU B CA 1
ATOM 3413 C C . LEU B 1 205 ? -2.105 18.141 13.094 1 86.44 205 LEU B C 1
ATOM 3415 O O . LEU B 1 205 ? -1.571 17.234 12.453 1 86.44 205 LEU B O 1
ATOM 3419 N N . ILE B 1 206 ? -1.422 19.016 13.852 1 86.31 206 ILE B N 1
ATOM 3420 C CA . ILE B 1 206 ? 0.033 18.953 13.945 1 86.31 206 ILE B CA 1
ATOM 3421 C C . ILE B 1 206 ? 0.451 17.656 14.641 1 86.31 206 ILE B C 1
ATOM 3423 O O . ILE B 1 206 ? 1.36 16.969 14.18 1 86.31 206 ILE B O 1
ATOM 3427 N N . GLN B 1 207 ? -0.19 17.281 15.703 1 77.69 207 GLN B N 1
ATOM 3428 C CA . GLN B 1 207 ? 0.106 16.062 16.438 1 77.69 207 GLN B CA 1
ATOM 3429 C C . GLN B 1 207 ? 0.036 14.836 15.539 1 77.69 207 GLN B C 1
ATOM 3431 O O . GLN B 1 207 ? 0.934 13.992 15.555 1 77.69 207 GLN B O 1
ATOM 3436 N N . HIS B 1 208 ? -0.967 14.828 14.773 1 72.38 208 HIS B N 1
ATOM 3437 C CA . HIS B 1 208 ? -1.258 13.594 14.055 1 72.38 208 HIS B CA 1
ATOM 3438 C C . HIS B 1 208 ? -0.601 13.594 12.68 1 72.38 208 HIS B C 1
ATOM 3440 O O . HIS B 1 208 ? -0.289 12.531 12.141 1 72.38 208 HIS B O 1
ATOM 3446 N N . ALA B 1 209 ? -0.417 14.797 12.148 1 71.88 209 ALA B N 1
ATOM 3447 C CA . ALA B 1 209 ? 0.156 14.859 10.812 1 71.88 209 ALA B CA 1
ATOM 3448 C C . ALA B 1 209 ? 1.677 14.961 10.867 1 71.88 209 ALA B C 1
ATOM 3450 O O . ALA B 1 209 ? 2.375 14.414 10.008 1 71.88 209 ALA B O 1
ATOM 3451 N N . LEU B 1 210 ? 2.225 15.742 11.859 1 72.44 210 LEU B N 1
ATOM 3452 C CA . LEU B 1 210 ? 3.631 16.125 11.805 1 72.44 210 LEU B CA 1
ATOM 3453 C C . LEU B 1 210 ? 4.418 15.461 12.93 1 72.44 210 LEU B C 1
ATOM 3455 O O . LEU B 1 210 ? 5.574 15.078 12.742 1 72.44 210 LEU B O 1
ATOM 3459 N N . ALA B 1 211 ? 3.926 15.664 14.148 1 62.28 211 ALA B N 1
ATOM 3460 C CA . ALA B 1 211 ? 4.691 15.234 15.32 1 62.28 211 ALA B CA 1
ATOM 3461 C C . ALA B 1 211 ? 4.957 13.727 15.281 1 62.28 211 ALA B C 1
ATOM 3463 O O . ALA B 1 211 ? 5.902 13.242 15.906 1 62.28 211 ALA B O 1
ATOM 3464 N N . VAL B 1 212 ? 4.168 13.094 14.641 1 49.81 212 VAL B N 1
ATOM 3465 C CA . VAL B 1 212 ? 4.441 11.664 14.578 1 49.81 212 VAL B CA 1
ATOM 3466 C C . VAL B 1 212 ? 5.637 11.398 13.664 1 49.81 212 VAL B C 1
ATOM 3468 O O . VAL B 1 212 ? 6.316 10.383 13.797 1 49.81 212 VAL B O 1
ATOM 3471 N N . THR B 1 213 ? 6.02 12.391 12.773 1 44.75 213 THR B N 1
ATOM 3472 C CA . THR B 1 213 ? 7.047 12.109 11.773 1 44.75 213 THR B CA 1
ATOM 3473 C C . THR B 1 213 ? 8.281 12.961 12.016 1 44.75 213 THR B C 1
ATOM 3475 O O . THR B 1 213 ? 8.195 14.188 12.086 1 44.75 213 THR B O 1
ATOM 3478 N N . PRO B 1 214 ? 9.453 12.477 12.43 1 40.66 214 PRO B N 1
ATOM 3479 C CA . PRO B 1 214 ? 10.625 13.328 12.609 1 40.66 214 PRO B CA 1
ATOM 3480 C C . PRO B 1 214 ? 11.047 14.031 11.32 1 40.66 214 PRO B C 1
ATOM 3482 O O . PRO B 1 214 ? 10.828 13.508 10.227 1 40.66 214 PRO B O 1
ATOM 3485 N N . PRO B 1 215 ? 11.352 15.398 11.297 1 40.5 215 PRO B N 1
ATOM 3486 C CA . PRO B 1 215 ? 11.773 16.172 10.125 1 40.5 215 PRO B CA 1
ATOM 3487 C C . PRO B 1 215 ? 12.938 15.508 9.375 1 40.5 215 PRO B C 1
ATOM 3489 O O . PRO B 1 215 ? 13.805 14.891 9.992 1 40.5 215 PRO B O 1
ATOM 3492 N N . SER B 1 216 ? 12.695 15.125 8.211 1 37.66 216 SER B N 1
ATOM 3493 C CA . SER B 1 216 ? 13.812 14.562 7.453 1 37.66 216 SER B CA 1
ATOM 3494 C C . SER B 1 216 ? 14.914 15.594 7.25 1 37.66 216 SER B C 1
ATOM 3496 O O . SER B 1 216 ? 14.641 16.781 7.09 1 37.66 216 SER B O 1
ATOM 3498 N N . GLU B 1 217 ? 16.062 15.43 7.734 1 37.34 217 GLU B N 1
ATOM 3499 C CA . GLU B 1 217 ? 17.25 16.266 7.555 1 37.34 217 GLU B CA 1
ATOM 3500 C C . GLU B 1 217 ? 17.5 16.578 6.082 1 37.34 217 GLU B C 1
ATOM 3502 O O . GLU B 1 217 ? 17.422 15.68 5.234 1 37.34 217 GLU B O 1
ATOM 3507 N N . ASP B 1 218 ? 17.266 17.781 5.594 1 37.22 218 ASP B N 1
ATOM 3508 C CA . ASP B 1 218 ? 17.719 18.25 4.289 1 37.22 218 ASP B CA 1
ATOM 3509 C C . ASP B 1 218 ? 19.156 17.797 4.016 1 37.22 218 ASP B C 1
ATOM 3511 O O . ASP B 1 218 ? 20.031 17.953 4.867 1 37.22 218 ASP B O 1
ATOM 3515 N N . PRO B 1 219 ? 19.375 16.953 3.002 1 35.94 219 PRO B N 1
ATOM 3516 C CA . PRO B 1 219 ? 20.812 16.766 2.758 1 35.94 219 PRO B CA 1
ATOM 3517 C C . PRO B 1 219 ? 21.547 18.078 2.531 1 35.94 219 PRO B C 1
ATOM 3519 O O . PRO B 1 219 ? 21.047 18.969 1.835 1 35.94 219 PRO B O 1
ATOM 3522 N N . LYS B 1 220 ? 22.453 18.641 3.398 1 36.12 220 LYS B N 1
ATOM 3523 C CA . LYS B 1 220 ? 23.438 19.688 3.125 1 36.12 220 LYS B CA 1
ATOM 3524 C C . LYS B 1 220 ? 24.062 19.516 1.738 1 36.12 220 LYS B C 1
ATOM 3526 O O . LYS B 1 220 ? 24.578 18.453 1.418 1 36.12 220 LYS B O 1
ATOM 3531 N N . LEU B 1 221 ? 23.562 20.25 0.744 1 29.81 221 LEU B N 1
ATOM 3532 C CA . LEU B 1 221 ? 24.406 20.484 -0.434 1 29.81 221 LEU B CA 1
ATOM 3533 C C . LEU B 1 221 ? 25.828 20.844 -0.032 1 29.81 221 LEU B C 1
ATOM 3535 O O . LEU B 1 221 ? 26.031 21.781 0.747 1 29.81 221 LEU B O 1
ATOM 3539 N N . GLU B 1 222 ? 26.719 19.938 -0.023 1 27 222 GLU B N 1
ATOM 3540 C CA . GLU B 1 222 ? 28.125 20.328 -0.077 1 27 222 GLU B CA 1
ATOM 3541 C C . GLU B 1 222 ? 28.359 21.406 -1.13 1 27 222 GLU B C 1
ATOM 3543 O O . GLU B 1 222 ? 28 21.219 -2.299 1 27 222 GLU B O 1
ATOM 3548 N N . GLU B 1 223 ? 28.328 22.672 -0.763 1 22.81 223 GLU B N 1
ATOM 3549 C CA . GLU B 1 223 ? 29.219 23.562 -1.498 1 22.81 223 GLU B CA 1
ATOM 3550 C C . GLU B 1 223 ? 30.672 23.172 -1.312 1 22.81 223 GLU B C 1
ATOM 3552 O O . GLU B 1 223 ? 31.062 22.719 -0.234 1 22.81 223 GLU B O 1
#

Organism: NCBI:txid148449

Secondary structure (DSSP, 8-state):
--EEEEEEEEGGGSS-HHHHHH-TT-EEEEEEEEE-SS-EEEEEEEESS-HHHHHHHHHT-TTEEEEEEEEEETTEEEEEEEE-SS-HHHHHIIIII--EEEEEEEETTEEEEEEEESSHHHHHHHHHHHHHTT---EEEEEEEEE--TTS-GGG--HHHHHHHHHHHHTTTTT-TTS-HHHHHHHHTS-HHHHHHHHHHHHHHHHIIIIITS----------/--EEEEEEEEGGGSS-HHHHHH-TT-EEEEEEEEE-SS-EEEEEEEESS-HHHHHHHHHT-TTEEEEEEEEEETTEEEEEEEE-SS-HHHHHIIIII--EEEEEEEETTEEEEEEEESSHHHHHHHHHHHHHTT---EEEEEEEEE--TTS-GGG--HHHHHHHHHHHHTTTTT-TTS-HHHHHHHHTS-HHHHHHHHHHHHHHHHIIIIITS----------

Sequence (446 aa):
MSLFGEFHVPADAFALAETLATAPELIIETERVAATEEVLTPYFWVSGEDGVAFEDAAADDPSIRHLRHIDDVDRASLYRAEWTENVESIVYAYTTVGATILEASAQGDEWELSIRFNNRDRLDQFREYCDEHDIPFTLTQLYERAHPRAGGQYGLTTKQHEALVTAWEMGYYRSTDVSLTDVADSLGISQQSLSRRLQRGYENLIQHALAVTPPSEDPKLEEMSLFGEFHVPADAFALAETLATAPELIIETERVAATEEVLTPYFWVSGEDGVAFEDAAADDPSIRHLRHIDDVDRASLYRAEWTENVESIVYAYTTVGATILEASAQGDEWELSIRFNNRDRLDQFREYCDEHDIPFTLTQLYERAHPRAGGQYGLTTKQHEALVTAWEMGYYRSTDVSLTDVADSLGISQQSLSRRLQRGYENLIQHALAVTPPSEDPKLEE

Nearest PDB structures (foldseek):
  5m86-assembly2_J  TM=6.663E-01  e=7.902E-04  Thermoplasma acidophilum DSM 1728
  7qpr-assembly2_B  TM=6.118E-01  e=9.665E-01  Acinetobacter baumannii
  5mrf-assembly1_JJ  TM=1.898E-01  e=2.956E-01  Saccharomyces cerevisiae
  6ywy-assembly1_JJ  TM=2.322E-01  e=1.026E+00  Neurospora crassa
  7dhq-assembly1_E  TM=3.730E-01  e=4.785E+00  Halothiobacillus neapolitanus c2